Protein AF-A0A4Y2U3D5-F1 (afdb_monomer)

InterPro domains:
  IPR004868 DNA-directed DNA polymerase, family B, mitochondria/virus [PF03175] (324-412)
  IPR012337 Ribonuclease H-like superfamily [SSF53098] (273-411)
  IPR036397 Ribonuclease H superfamily [G3DSA:3.30.420.10] (269-416)

Solvent-accessible surface area (backbone atoms only — not comparable to full-atom values): 24209 Å² total; per-residue (Å²): 134,87,80,81,77,78,76,77,68,83,61,56,65,58,81,52,55,68,58,34,60,82,61,36,44,75,38,31,78,25,38,45,69,55,74,86,56,96,59,35,45,28,47,45,34,26,52,57,53,43,50,32,59,74,72,63,38,61,67,60,47,53,47,46,64,38,82,93,44,64,53,38,58,55,53,22,52,49,51,28,59,74,48,76,42,81,89,38,70,68,57,73,71,52,51,55,40,48,26,64,73,67,66,35,17,47,32,32,30,18,18,88,55,50,62,29,78,73,41,76,49,66,94,49,97,40,79,47,40,36,34,40,47,97,94,38,30,26,24,43,81,29,65,28,40,42,61,34,33,79,33,58,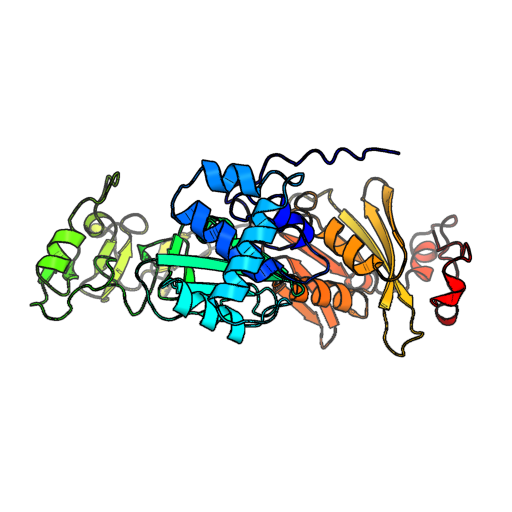40,87,86,76,72,42,74,43,77,47,79,87,76,51,83,48,97,64,34,34,86,72,51,66,40,68,75,60,64,71,86,42,67,68,38,67,40,85,93,23,53,44,72,22,47,7,65,69,43,42,53,57,19,57,39,64,64,86,94,43,93,64,25,59,50,71,45,36,33,30,42,88,87,70,65,48,76,42,43,37,90,74,50,43,82,90,75,65,56,84,78,45,43,68,38,86,87,79,67,46,69,37,44,65,94,78,54,84,75,76,80,74,85,74,72,79,74,76,83,73,80,51,38,34,39,42,54,76,43,49,22,50,83,81,80,49,83,41,42,30,30,32,42,35,32,40,72,86,69,55,74,47,79,31,67,45,80,54,7,53,62,53,47,48,56,60,56,65,32,82,87,42,51,58,24,40,34,37,25,79,48,19,28,81,52,60,45,55,60,56,50,50,54,34,41,65,37,18,31,78,64,50,70,42,68,56,85,96,28,45,48,30,45,31,38,79,86,50,52,28,34,38,40,26,46,39,80,79,46,84,64,59,77,72,51,47,27,70,77,72,72,43,85,89,61,62,69,60,87,75,66,60,89,60,42,32,86,91,43,67,84,55,86,67,81,73,67,106

Secondary structure (DSSP, 8-state):
-------------TT-----HHHHHHH-TTEEPPPP-TT-THHHHHHHHHHHHHTT-HHHHHHHH-TTSTHHHHHHHHHHHHHT--SS---HHHHHHHHHHHT-EEEEEETTTTTEEEEEPPP-SSEEEEEEETTEEEEES-HHHHTT-SEEETTTTEEES-GGG---TTB-TTT--BT--TTSPPEE-TTT--EESSHHHHHHHHS--TT-SS-HHHHEEE-TTT--EEETTTS-GGG--TTEEE-TTT--EEETTT---PPP-PPPPP--S-EEEEEEEEE-TTSS-EEEEEEEEETTS-EEEEESTTHHHHHHHHHTSGGGTT-EEEETTGGGTHHHHHHHHHHHTT---EEEEETTEEEEEE-TTT--EEEEGGGTS-S-GGGHHHHTT-SS--PPP--GGG-SGGGTTS------

Nearest PDB structures (foldseek):
  1skw-assembly1_A  TM=7.450E-01  e=2.654E-03  Escherichia phage T7
  1sl2-assembly1_A  TM=7.469E-01  e=5.019E-03  Escherichia phage T7
  4hec-assembly1_B  TM=7.406E-01  e=1.533E-01  Mycobacterium tuberculosis H37Rv
  4hec-assembly1_A  TM=7.518E-01  e=2.299E-01  Mycobacterium tuberculosis H37Rv
  4hvj-assembly1_A  TM=6.528E-01  e=2.048E-01  Mycobacterium tuberculosis H37Rv

Sequence (420 aa):
MEITTIRQPVGAGRIRKVVNVECDRLNKRSILCIPTDSLGLCCAKAVVFAIAHLDGDRRSINAMKDRRRPALETRARELHKKAGIPLGPCTFAEVARFEKVLDIQIVVISTEERNGVAYRGRDRSRRINLWLHNGHYDVIKSLKGFFASNHYCERCEKPFENLENHRCPMACHICLRVCCSAKGVPKRCFDCDRLCQSLECYAAYKALTGNQELSICNRMYQCRKCCSVIRRRDCPKELHVCGSRKCPSCQKFVVLEEHLCCLPRVSPKKSSSDIIFFDLETGQSSGEHVVNFAVAQYSDGREMVFRGYSACKEFCTWLFSPKHKGHTVIAHNMKGFDGQFIVGWMLEQGTSPSVIPIGSKLMSIRHPSLGITIIDSMSFLQMSLSKLPNCFGLSELKKGYFPHLFNVRENQNYAILLCR

pLDDT: mean 85.1, std 13.68, range [22.06, 98.25]

Radius of gyration: 27.65 Å; Cα contacts (8 Å, |Δi|>4): 701; chains: 1; bounding box: 84×53×71 Å

Mean predicted aligned error: 10.42 Å

Foldseek 3Di:
DDPPPPDQPDADWLQFAQQFCVNCCRRFPQWPDFDDDPQQLQVLLQVVLQVCVQVVVPVLNVQSPPPVHCSSVVSSVVLCVQLVHDGHQDDVVVVQSSCVSVVAWEWEQELLLLRATPDTGDDGPHYWYWYHAPSGIIGRNDPCSNGSEPDADPQVRDGDHDLQPDDDVQADNQLSDGPPPLVADWDQDPQARDIASHPVSVVSQQDDDDPDPGGVSQQWHADPPQRDIDGCVLPNPVRDDPCWDQDPQPRHTGNPVPDPDDRPPDDPDPPDLFEKEKDFAFACPVVDTATAWMWIATSVGDIDIAGGRCRLVVVLSVCPDLVSQQHEYEYACCFPPVVVSNQVNSSSSSFHWDFDHDVSTTQWTAGPTSRYIYGHCCVVVVDDPQCVCVVVVNPPAGWDDDDSNCPHPVNRPDPDCNTD

Structure (mmCIF, N/CA/C/O backbone):
data_AF-A0A4Y2U3D5-F1
#
_entry.id   AF-A0A4Y2U3D5-F1
#
loop_
_atom_site.group_PDB
_atom_site.id
_atom_site.type_symbol
_atom_site.label_atom_id
_atom_site.label_alt_id
_atom_site.label_comp_id
_atom_site.label_asym_id
_atom_site.label_entity_id
_atom_site.label_seq_id
_atom_site.pdbx_PDB_ins_code
_atom_site.Cartn_x
_atom_site.Cartn_y
_atom_site.Cartn_z
_atom_site.occupancy
_atom_site.B_iso_or_equiv
_atom_site.auth_seq_id
_atom_site.auth_comp_id
_atom_site.auth_asym_id
_atom_site.auth_atom_id
_atom_site.pdbx_PDB_model_num
ATOM 1 N N . MET A 1 1 ? 27.744 4.459 24.021 1.00 32.62 1 MET A N 1
ATOM 2 C CA . MET A 1 1 ? 26.344 4.416 23.544 1.00 32.62 1 MET A CA 1
ATOM 3 C C . MET A 1 1 ? 26.198 5.450 22.441 1.00 32.62 1 MET A C 1
ATOM 5 O O . MET A 1 1 ? 26.059 6.628 22.741 1.00 32.62 1 MET A O 1
ATOM 9 N N . GLU A 1 2 ? 26.307 5.039 21.179 1.00 22.06 2 GLU A N 1
ATOM 10 C CA . GLU A 1 2 ? 25.986 5.921 20.053 1.00 22.06 2 GLU A CA 1
ATOM 11 C C . GLU A 1 2 ? 24.466 6.057 19.946 1.00 22.06 2 GLU A C 1
ATOM 13 O O . GLU A 1 2 ? 23.750 5.099 19.665 1.00 22.06 2 GLU A O 1
ATOM 18 N N . ILE A 1 3 ? 23.963 7.260 20.213 1.00 24.75 3 ILE A N 1
ATOM 19 C CA . ILE A 1 3 ? 22.563 7.609 19.983 1.00 24.75 3 ILE A CA 1
ATOM 20 C C . ILE A 1 3 ? 22.433 7.944 18.496 1.00 24.75 3 ILE A C 1
ATOM 22 O O . ILE A 1 3 ? 22.660 9.080 18.074 1.00 24.75 3 ILE A O 1
ATOM 26 N N . THR A 1 4 ? 22.072 6.952 17.680 1.00 23.12 4 THR A N 1
ATOM 27 C CA . THR A 1 4 ? 21.740 7.174 16.268 1.00 23.12 4 THR A CA 1
ATOM 28 C C . THR A 1 4 ? 20.439 7.971 16.188 1.00 23.12 4 THR A C 1
ATOM 30 O O . THR A 1 4 ? 19.331 7.438 16.264 1.00 23.12 4 THR A O 1
ATOM 33 N N . THR A 1 5 ? 20.563 9.290 16.067 1.00 23.50 5 THR A N 1
ATOM 34 C CA . THR A 1 5 ? 19.415 10.182 15.902 1.00 23.50 5 THR A CA 1
ATOM 35 C C . THR A 1 5 ? 18.902 10.050 14.468 1.00 23.50 5 THR A C 1
ATOM 37 O O . THR A 1 5 ? 19.399 10.706 13.553 1.00 23.50 5 THR A O 1
ATOM 40 N N . ILE A 1 6 ? 17.906 9.187 14.254 1.00 27.69 6 ILE A N 1
ATOM 41 C CA . ILE A 1 6 ? 17.201 9.081 12.972 1.00 27.69 6 ILE A CA 1
ATOM 42 C C . ILE A 1 6 ? 16.403 10.374 12.778 1.00 27.69 6 ILE A C 1
ATOM 44 O O . ILE A 1 6 ? 15.315 10.545 13.331 1.00 27.69 6 ILE A O 1
ATOM 48 N N . ARG A 1 7 ? 16.943 11.310 11.990 1.00 27.05 7 ARG A N 1
ATOM 49 C CA . ARG A 1 7 ? 16.168 12.449 11.488 1.00 27.05 7 ARG A CA 1
ATOM 50 C C . ARG A 1 7 ? 15.032 11.891 10.632 1.00 27.05 7 ARG A C 1
ATOM 52 O O . ARG A 1 7 ? 15.283 11.341 9.563 1.00 27.05 7 ARG A O 1
ATOM 59 N N . GLN A 1 8 ? 13.791 12.015 11.105 1.00 31.19 8 GLN A N 1
ATOM 60 C CA . GLN A 1 8 ? 12.613 11.681 10.305 1.00 31.19 8 GLN A CA 1
ATOM 61 C C . GLN A 1 8 ? 12.617 12.565 9.048 1.00 31.19 8 GLN A C 1
ATOM 63 O O . GLN A 1 8 ? 12.568 13.792 9.184 1.00 31.19 8 GLN A O 1
ATOM 68 N N . PRO A 1 9 ? 12.692 11.999 7.830 1.00 36.53 9 PRO A N 1
ATOM 69 C CA . PRO A 1 9 ? 12.539 12.796 6.625 1.00 36.53 9 PRO A CA 1
ATOM 70 C C . PRO A 1 9 ? 11.164 13.471 6.640 1.00 36.53 9 PRO A C 1
ATOM 72 O O . PRO A 1 9 ? 10.175 12.912 7.121 1.00 36.53 9 PRO A O 1
ATOM 75 N N . VAL A 1 10 ? 11.119 14.701 6.127 1.00 41.03 10 VAL A N 1
ATOM 76 C CA . VAL A 1 10 ? 9.914 15.532 6.025 1.00 41.03 10 VAL A CA 1
ATOM 77 C C . VAL A 1 10 ? 8.775 14.685 5.456 1.00 41.03 10 VAL A C 1
ATOM 79 O O . VAL A 1 10 ? 8.854 14.206 4.326 1.00 41.03 10 VAL A O 1
ATOM 82 N N . GLY A 1 11 ? 7.748 14.439 6.280 1.00 38.88 11 GLY A N 1
ATOM 83 C CA . GLY A 1 11 ? 6.735 13.422 6.000 1.00 38.88 11 GLY A CA 1
ATOM 84 C C . GLY A 1 11 ? 6.137 13.571 4.604 1.00 38.88 11 GLY A C 1
ATOM 85 O O . GLY A 1 11 ? 5.510 14.588 4.300 1.00 38.88 11 GLY A O 1
ATOM 86 N N . ALA A 1 12 ? 6.308 12.545 3.772 1.00 46.16 12 ALA A N 1
ATOM 87 C CA . ALA A 1 12 ? 5.704 12.501 2.452 1.00 46.16 12 ALA A CA 1
ATOM 88 C C . ALA A 1 12 ? 4.175 12.546 2.616 1.00 46.16 12 ALA A C 1
ATOM 90 O O . ALA A 1 12 ? 3.583 11.709 3.303 1.00 46.16 12 ALA A O 1
ATOM 91 N N . GLY A 1 13 ? 3.537 13.563 2.028 1.00 49.34 13 GLY A N 1
ATOM 92 C CA . GLY A 1 13 ? 2.079 13.690 1.966 1.00 49.34 13 GLY A CA 1
ATOM 93 C C . GLY A 1 13 ? 1.431 12.568 1.140 1.00 49.34 13 GLY A C 1
ATOM 94 O O . GLY A 1 13 ? 1.973 11.473 1.014 1.00 49.34 13 GLY A O 1
ATOM 95 N N . ARG A 1 14 ? 0.279 12.832 0.505 1.00 54.09 14 ARG A N 1
ATOM 96 C CA . ARG A 1 14 ? -0.451 11.888 -0.384 1.00 54.09 14 ARG A CA 1
ATOM 97 C C . ARG A 1 14 ? 0.334 11.416 -1.633 1.00 54.09 14 ARG A C 1
ATOM 99 O O . ARG A 1 14 ? -0.262 10.928 -2.578 1.00 54.09 14 ARG A O 1
ATOM 106 N N . ILE A 1 15 ? 1.653 11.572 -1.664 1.00 64.75 15 ILE A N 1
ATOM 107 C CA . ILE A 1 15 ? 2.504 11.477 -2.850 1.00 64.75 15 ILE A CA 1
ATOM 108 C C . ILE A 1 15 ? 2.658 10.027 -3.336 1.00 64.75 15 ILE A C 1
ATOM 110 O O . ILE A 1 15 ? 2.812 9.809 -4.535 1.00 64.75 15 ILE A O 1
ATOM 114 N N . ARG A 1 16 ? 2.638 9.028 -2.436 1.00 78.69 16 ARG A N 1
ATOM 115 C CA . ARG A 1 16 ? 2.902 7.625 -2.806 1.00 78.69 16 ARG A CA 1
ATOM 116 C C . ARG A 1 16 ? 2.131 6.592 -1.989 1.00 78.69 16 ARG A C 1
ATOM 118 O O . ARG A 1 16 ? 1.879 6.790 -0.794 1.00 78.69 16 ARG A O 1
ATOM 125 N N . LYS A 1 17 ? 1.794 5.479 -2.649 1.00 85.38 17 LYS A N 1
ATOM 126 C CA . LYS A 1 17 ? 1.242 4.262 -2.035 1.00 85.38 17 LYS A CA 1
ATOM 127 C C . LYS A 1 17 ? 2.246 3.652 -1.053 1.00 85.38 17 LYS A C 1
ATOM 129 O O . LYS A 1 17 ? 3.437 3.954 -1.129 1.00 85.38 17 LYS A O 1
ATOM 134 N N . VAL A 1 18 ? 1.743 2.828 -0.138 1.00 87.38 18 VAL A N 1
ATOM 135 C CA . VAL A 1 18 ? 2.585 1.972 0.707 1.00 87.38 18 VAL A CA 1
ATOM 136 C C . VAL A 1 18 ? 3.232 0.913 -0.173 1.00 87.38 18 VAL A C 1
ATOM 138 O O . VAL A 1 18 ? 2.531 0.258 -0.940 1.00 87.38 18 VAL A O 1
ATOM 141 N N . VAL A 1 19 ? 4.557 0.820 -0.112 1.00 86.88 19 VAL A N 1
ATOM 142 C CA . VAL A 1 19 ? 5.358 -0.070 -0.974 1.00 86.88 19 VAL A CA 1
ATOM 143 C C . VAL A 1 19 ? 6.526 -0.718 -0.239 1.00 86.88 19 VAL A C 1
ATOM 145 O O . VAL A 1 19 ? 7.071 -1.707 -0.707 1.00 86.88 19 VAL A O 1
ATOM 148 N N . ASN A 1 20 ? 6.921 -0.149 0.897 1.00 89.38 20 ASN A N 1
ATOM 149 C CA . ASN A 1 20 ? 8.002 -0.639 1.735 1.00 89.38 20 ASN A CA 1
ATOM 150 C C . ASN A 1 20 ? 7.542 -0.474 3.176 1.00 89.38 20 ASN A C 1
ATOM 152 O O . ASN A 1 20 ? 7.473 0.652 3.671 1.00 89.38 20 ASN A O 1
ATOM 156 N N . VAL A 1 21 ? 7.176 -1.581 3.815 1.00 90.69 21 VAL A N 1
ATOM 157 C CA . VAL A 1 21 ? 6.506 -1.590 5.115 1.00 90.69 21 VAL A CA 1
ATOM 158 C C . VAL A 1 21 ? 7.337 -0.869 6.173 1.00 90.69 21 VAL A C 1
ATOM 160 O O . VAL A 1 21 ? 6.828 0.038 6.835 1.00 90.69 21 VAL A O 1
ATOM 163 N N . GLU A 1 22 ? 8.624 -1.209 6.267 1.00 88.62 22 GLU A N 1
ATOM 164 C CA . GLU A 1 22 ? 9.569 -0.661 7.248 1.00 88.62 22 GLU A CA 1
ATOM 165 C C . GLU A 1 22 ? 9.703 0.861 7.120 1.00 88.62 22 GLU A C 1
ATOM 167 O O . GLU A 1 22 ? 9.649 1.600 8.106 1.00 88.62 22 GLU A O 1
ATOM 172 N N . CYS A 1 23 ? 9.801 1.363 5.887 1.00 86.81 23 CYS A N 1
ATOM 173 C CA . CYS A 1 23 ? 9.893 2.798 5.644 1.00 86.81 23 CYS A CA 1
ATOM 174 C C . CYS A 1 23 ? 8.538 3.504 5.798 1.00 86.81 23 CYS A C 1
ATOM 176 O O . CYS A 1 23 ? 8.457 4.606 6.344 1.00 86.81 23 CYS A O 1
ATOM 178 N N . ASP A 1 24 ? 7.466 2.928 5.259 1.00 89.75 24 ASP A N 1
ATOM 179 C CA . ASP A 1 24 ? 6.168 3.590 5.149 1.00 89.75 24 ASP A CA 1
ATOM 180 C C . ASP A 1 24 ? 5.442 3.687 6.482 1.00 89.75 24 ASP A C 1
ATOM 182 O O . ASP A 1 24 ? 4.831 4.727 6.750 1.00 89.75 24 ASP A O 1
ATOM 186 N N . ARG A 1 25 ? 5.568 2.677 7.350 1.00 91.06 25 ARG A N 1
ATOM 187 C CA . ARG A 1 25 ? 4.965 2.712 8.687 1.00 91.06 25 ARG A CA 1
ATOM 188 C C . ARG A 1 25 ? 5.473 3.874 9.542 1.00 91.06 25 ARG A C 1
ATOM 190 O O . ARG A 1 25 ? 4.727 4.412 10.356 1.00 91.06 25 ARG A O 1
ATOM 197 N N . LEU A 1 26 ? 6.725 4.288 9.330 1.00 88.25 26 LEU A N 1
ATOM 198 C CA . LEU A 1 26 ? 7.368 5.380 10.064 1.00 88.25 26 LEU A CA 1
ATOM 199 C C . LEU A 1 26 ? 7.125 6.749 9.419 1.00 88.25 26 LEU A C 1
ATOM 201 O O . LEU A 1 26 ? 6.954 7.741 10.125 1.00 88.25 26 LEU A O 1
ATOM 205 N N . ASN A 1 27 ? 7.102 6.812 8.085 1.00 86.00 27 ASN A N 1
ATOM 206 C CA . ASN A 1 27 ? 7.146 8.083 7.358 1.00 86.00 27 ASN A CA 1
ATOM 207 C C . ASN A 1 27 ? 5.775 8.578 6.863 1.00 86.00 27 ASN A C 1
ATOM 209 O O . ASN A 1 27 ? 5.597 9.783 6.649 1.00 86.00 27 ASN A O 1
ATOM 213 N N . LYS A 1 28 ? 4.782 7.695 6.663 1.00 88.00 28 LYS A N 1
ATOM 214 C CA . LYS A 1 28 ? 3.453 8.126 6.200 1.00 88.00 28 LYS A CA 1
ATOM 215 C C . LYS A 1 28 ? 2.619 8.673 7.344 1.00 88.00 28 LYS A C 1
ATOM 217 O O . LYS A 1 28 ? 2.174 7.952 8.230 1.00 88.00 28 LYS A O 1
ATOM 222 N N . ARG A 1 29 ? 2.216 9.939 7.206 1.00 88.69 29 ARG A N 1
ATOM 223 C CA . ARG A 1 29 ? 1.294 10.603 8.144 1.00 88.69 29 ARG A CA 1
ATOM 224 C C . ARG A 1 29 ? -0.062 9.913 8.280 1.00 88.69 29 ARG A C 1
ATOM 226 O O . ARG A 1 29 ? -0.731 10.133 9.284 1.00 88.69 29 ARG A O 1
ATOM 233 N N . SER A 1 30 ? -0.493 9.129 7.290 1.00 91.56 30 SER A N 1
ATOM 234 C CA . SER A 1 30 ? -1.754 8.378 7.327 1.00 91.56 30 SER A CA 1
ATOM 235 C C . SER A 1 30 ? -1.704 7.132 8.207 1.00 91.56 30 SER A C 1
ATOM 237 O O . SER A 1 30 ? -2.758 6.554 8.453 1.00 91.56 30 SER A O 1
ATOM 239 N N . ILE A 1 31 ? -0.517 6.724 8.654 1.00 94.00 31 ILE A N 1
ATOM 240 C CA . ILE A 1 31 ? -0.295 5.547 9.490 1.00 94.00 31 ILE A CA 1
ATOM 241 C C . ILE A 1 31 ? 0.072 6.026 10.900 1.00 94.00 31 ILE A C 1
ATOM 243 O O . ILE A 1 31 ? 0.687 7.082 11.077 1.00 94.00 31 ILE A O 1
ATOM 247 N N . LEU A 1 32 ? -0.380 5.305 11.921 1.00 92.75 32 LEU A N 1
ATOM 248 C CA . LEU A 1 32 ? 0.180 5.393 13.266 1.00 92.75 32 LEU A CA 1
ATOM 249 C C . LEU A 1 32 ? 0.905 4.087 13.546 1.00 92.75 32 LEU A C 1
ATOM 251 O O . LEU A 1 32 ? 0.271 3.037 13.616 1.00 92.75 32 LEU A O 1
ATOM 255 N N . CYS A 1 33 ? 2.217 4.205 13.710 1.00 93.44 33 CYS A N 1
ATOM 256 C CA . CYS A 1 33 ? 3.092 3.113 14.093 1.00 93.44 33 CYS A CA 1
ATOM 257 C C . CYS A 1 33 ? 2.838 2.730 15.556 1.00 93.44 33 CYS A C 1
ATOM 259 O O . CYS A 1 33 ? 2.989 3.564 16.459 1.00 93.44 33 CYS A O 1
ATOM 261 N N . ILE A 1 34 ? 2.447 1.481 15.777 1.00 93.81 34 ILE A N 1
ATOM 262 C CA . ILE A 1 34 ? 2.310 0.871 17.089 1.00 93.81 34 ILE A CA 1
ATOM 263 C C . ILE A 1 34 ? 3.667 0.268 17.482 1.00 93.81 34 ILE A C 1
ATOM 265 O O . ILE A 1 34 ? 4.325 -0.401 16.680 1.00 93.81 34 ILE A O 1
ATOM 269 N N . PRO A 1 35 ? 4.155 0.529 18.707 1.00 89.19 35 PRO A N 1
ATOM 270 C CA . PRO A 1 35 ? 5.361 -0.121 19.195 1.00 89.19 35 PRO A CA 1
ATOM 271 C C . PRO A 1 35 ? 5.170 -1.638 19.255 1.00 89.19 35 PRO A C 1
ATOM 273 O O . PRO A 1 35 ? 4.143 -2.121 19.734 1.00 89.19 35 PRO A O 1
ATOM 276 N N . THR A 1 36 ? 6.173 -2.378 18.799 1.00 85.62 36 THR A N 1
ATOM 277 C CA . THR A 1 36 ? 6.253 -3.825 19.000 1.00 85.62 36 THR A CA 1
ATOM 278 C C . THR A 1 36 ? 6.417 -4.138 20.485 1.00 85.62 36 THR A C 1
ATOM 280 O O . THR A 1 36 ? 7.049 -3.379 21.220 1.00 85.62 36 THR A O 1
ATOM 283 N N . ASP A 1 37 ? 5.862 -5.261 20.926 1.00 84.38 37 ASP A N 1
ATOM 284 C CA . ASP A 1 37 ? 6.005 -5.753 22.293 1.00 84.38 37 ASP A CA 1
ATOM 285 C C . ASP A 1 37 ? 6.140 -7.272 22.319 1.00 84.38 37 ASP A C 1
ATOM 287 O O . ASP A 1 37 ? 5.686 -7.957 21.404 1.00 84.38 37 ASP A O 1
ATOM 291 N N . SER A 1 38 ? 6.767 -7.781 23.379 1.00 84.12 38 SER A N 1
ATOM 292 C CA . SER A 1 38 ? 7.037 -9.209 23.567 1.00 84.12 38 SER A CA 1
ATOM 293 C C . SER A 1 38 ? 5.779 -10.049 23.790 1.00 84.12 38 SER A C 1
ATOM 295 O O . SER A 1 38 ? 5.816 -11.255 23.580 1.00 84.12 38 SER A O 1
ATOM 297 N N . LEU A 1 39 ? 4.667 -9.433 24.199 1.00 86.81 39 LEU A N 1
ATOM 298 C CA . LEU A 1 39 ? 3.401 -10.116 24.470 1.00 86.81 39 LEU A CA 1
ATOM 299 C C . LEU A 1 39 ? 2.480 -10.177 23.244 1.00 86.81 39 LEU A C 1
ATOM 301 O O . LEU A 1 39 ? 1.410 -10.773 23.320 1.00 86.81 39 LEU A O 1
ATOM 305 N N . GLY A 1 40 ? 2.859 -9.564 22.120 1.00 90.06 40 GLY A N 1
ATOM 306 C CA . GLY A 1 40 ? 2.059 -9.562 20.896 1.00 90.06 40 GLY A CA 1
ATOM 307 C C . GLY A 1 40 ? 0.783 -8.713 20.963 1.00 90.06 40 GLY A C 1
ATOM 308 O O . GLY A 1 40 ? -0.105 -8.888 20.132 1.00 90.06 40 GLY A O 1
ATOM 309 N N . LEU A 1 41 ? 0.677 -7.752 21.889 1.00 94.62 41 LEU A N 1
ATOM 310 C CA . LEU A 1 41 ? -0.543 -6.958 22.123 1.00 94.62 41 LEU A CA 1
ATOM 311 C C . LEU A 1 41 ? -0.804 -5.862 21.074 1.00 94.62 41 LEU A C 1
ATOM 313 O O . LEU A 1 41 ? -1.683 -5.013 21.257 1.00 94.62 41 LEU A O 1
ATOM 317 N N . CYS A 1 42 ? -0.057 -5.851 19.969 1.00 95.50 42 CYS A N 1
ATOM 318 C CA . CYS A 1 42 ? -0.125 -4.814 18.941 1.00 95.50 42 CYS A CA 1
ATOM 319 C C . CYS A 1 42 ? -1.544 -4.582 18.396 1.00 95.50 42 CYS A C 1
ATOM 321 O O . CYS A 1 42 ? -1.927 -3.430 18.213 1.00 95.50 42 CYS A O 1
ATOM 323 N N . CYS A 1 43 ? -2.362 -5.628 18.229 1.00 96.75 43 CYS A N 1
ATOM 324 C CA . CYS A 1 43 ? -3.748 -5.491 17.774 1.00 96.75 43 CYS A CA 1
ATOM 325 C C . CYS A 1 43 ? -4.599 -4.678 18.757 1.00 96.75 43 CYS A C 1
ATOM 327 O O . CYS A 1 43 ? -5.204 -3.677 18.375 1.00 96.75 43 CYS A O 1
ATOM 329 N N . ALA A 1 44 ? -4.624 -5.063 20.035 1.00 96.75 44 ALA A N 1
ATOM 330 C CA . ALA A 1 44 ? -5.389 -4.344 21.050 1.00 96.75 44 ALA A CA 1
ATOM 331 C C . ALA A 1 44 ? -4.872 -2.909 21.237 1.00 96.75 44 ALA A C 1
ATOM 333 O O . ALA A 1 44 ? -5.669 -1.973 21.324 1.00 96.75 44 ALA A O 1
ATOM 334 N N . LYS A 1 45 ? -3.547 -2.709 21.208 1.00 96.19 45 LYS A N 1
ATOM 335 C CA . LYS A 1 45 ? -2.933 -1.372 21.214 1.00 96.19 45 LYS A CA 1
ATOM 336 C C . LYS A 1 45 ? -3.405 -0.537 20.022 1.00 96.19 45 LYS A C 1
ATOM 338 O O . LYS A 1 45 ? -3.807 0.609 20.211 1.00 96.19 45 LYS A O 1
ATOM 343 N N . ALA A 1 46 ? -3.414 -1.107 18.818 1.00 97.12 46 ALA A N 1
ATOM 344 C CA . ALA A 1 46 ? -3.890 -0.441 17.612 1.00 97.12 46 ALA A CA 1
ATOM 345 C C . ALA A 1 46 ? -5.371 -0.049 17.729 1.00 97.12 46 ALA A C 1
ATOM 347 O O . ALA A 1 46 ? -5.718 1.096 17.445 1.00 97.12 46 ALA A O 1
ATOM 348 N N . VAL A 1 47 ? -6.232 -0.948 18.219 1.00 97.31 47 VAL A N 1
ATOM 349 C CA . VAL A 1 47 ? -7.667 -0.683 18.423 1.00 97.31 47 VAL A CA 1
ATOM 350 C C . VAL A 1 47 ? -7.887 0.474 19.399 1.00 97.31 47 VAL A C 1
ATOM 352 O O . VAL A 1 47 ? -8.562 1.445 19.055 1.00 97.31 47 VAL A O 1
ATOM 355 N N . VAL A 1 48 ? -7.277 0.425 20.588 1.00 96.00 48 VAL A N 1
ATOM 356 C CA . VAL A 1 48 ? -7.404 1.491 21.598 1.00 96.00 48 VAL A CA 1
ATOM 357 C C . VAL A 1 48 ? -6.907 2.828 21.044 1.00 96.00 48 VAL A C 1
ATOM 359 O O . VAL A 1 48 ? -7.547 3.868 21.222 1.00 96.00 48 VAL A O 1
ATOM 362 N N . PHE A 1 49 ? -5.773 2.813 20.343 1.00 93.75 49 PHE A N 1
ATOM 363 C CA . PHE A 1 49 ? -5.182 4.024 19.790 1.00 93.75 49 PHE A CA 1
ATOM 364 C C . PHE A 1 49 ? -6.020 4.603 18.642 1.00 93.75 49 PHE A C 1
ATOM 366 O O . PHE A 1 49 ? -6.161 5.825 18.548 1.00 93.75 49 PHE A O 1
ATOM 373 N N . ALA A 1 50 ? -6.618 3.750 17.806 1.00 96.19 50 ALA A N 1
ATOM 374 C CA . ALA A 1 50 ? -7.529 4.148 16.738 1.00 96.19 50 ALA A CA 1
ATOM 375 C C . ALA A 1 50 ? -8.806 4.793 17.289 1.00 96.19 50 ALA A C 1
ATOM 377 O O . ALA A 1 50 ? -9.214 5.839 16.790 1.00 96.19 50 ALA A O 1
ATOM 378 N N . ILE A 1 51 ? -9.389 4.220 18.346 1.00 95.12 51 ILE A N 1
ATOM 379 C CA . ILE A 1 51 ? -10.583 4.760 19.011 1.00 95.12 51 ILE A CA 1
ATOM 380 C C . ILE A 1 51 ? -10.305 6.145 19.589 1.00 95.12 51 ILE A C 1
ATOM 382 O O . ILE A 1 51 ? -11.053 7.077 19.319 1.00 95.12 51 ILE A O 1
ATOM 386 N N . ALA A 1 52 ? -9.186 6.329 20.294 1.00 93.94 52 ALA A N 1
ATOM 387 C CA . ALA A 1 52 ? -8.845 7.642 20.840 1.00 93.94 52 ALA A CA 1
ATOM 388 C C . ALA A 1 52 ? -8.677 8.716 19.747 1.00 93.94 52 ALA A C 1
ATOM 390 O O . ALA A 1 52 ? -9.033 9.873 19.961 1.00 93.94 52 ALA A O 1
ATOM 391 N N . HIS A 1 53 ? -8.163 8.343 18.567 1.00 92.62 53 HIS A N 1
ATOM 392 C CA . HIS A 1 53 ? -8.096 9.248 17.413 1.00 92.62 53 HIS A CA 1
ATOM 393 C C . HIS A 1 53 ? -9.463 9.502 16.775 1.00 92.62 53 HIS A C 1
ATOM 395 O O . HIS A 1 53 ? -9.703 10.624 16.333 1.00 92.62 53 HIS A O 1
ATOM 401 N N . LEU A 1 54 ? -10.337 8.494 16.732 1.00 92.31 54 LEU A N 1
ATOM 402 C CA . LEU A 1 54 ? -11.711 8.636 16.255 1.00 92.31 54 LEU A CA 1
ATOM 403 C C . LEU A 1 54 ? -12.505 9.609 17.140 1.00 92.31 54 LEU A C 1
ATOM 405 O O . LEU A 1 54 ? -13.234 10.445 16.617 1.00 92.31 54 LEU A O 1
ATOM 409 N N . ASP A 1 55 ? -12.296 9.545 18.456 1.00 91.88 55 ASP A N 1
ATOM 410 C CA . ASP A 1 55 ? -12.985 10.379 19.449 1.00 91.88 55 ASP A CA 1
ATOM 411 C C . ASP A 1 55 ? -12.342 11.766 19.629 1.00 91.88 55 ASP A C 1
ATOM 413 O O . ASP A 1 55 ? -12.875 12.622 20.332 1.00 91.88 55 ASP A O 1
ATOM 417 N N . GLY A 1 56 ? -11.180 12.011 19.015 1.00 91.00 56 GLY A N 1
ATOM 418 C CA . GLY A 1 56 ? -10.448 13.270 19.169 1.00 91.00 56 GLY A CA 1
ATOM 419 C C . GLY A 1 56 ? -9.895 13.506 20.582 1.00 91.00 56 GLY A C 1
ATOM 420 O O . GLY A 1 56 ? -9.550 14.643 20.918 1.00 91.00 56 GLY A O 1
ATOM 421 N N . ASP A 1 57 ? -9.765 12.458 21.404 1.00 92.88 57 ASP A N 1
ATOM 422 C CA . ASP A 1 57 ? -9.296 12.545 22.790 1.00 92.88 57 ASP A CA 1
ATOM 423 C C . ASP A 1 57 ? -7.778 12.778 22.850 1.00 92.88 57 ASP A C 1
ATOM 425 O O . ASP A 1 57 ? -6.955 11.872 23.027 1.00 92.88 57 ASP A O 1
ATOM 429 N N . ARG A 1 58 ? -7.396 14.050 22.716 1.00 91.50 58 ARG A N 1
ATOM 430 C CA . ARG A 1 58 ? -6.002 14.514 22.759 1.00 91.50 58 ARG A CA 1
ATOM 431 C C . ARG A 1 58 ? -5.284 14.110 24.047 1.00 91.50 58 ARG A C 1
ATOM 433 O O . ARG A 1 58 ? -4.087 13.829 23.994 1.00 91.50 58 ARG A O 1
ATOM 440 N N . ARG A 1 59 ? -5.982 14.058 25.188 1.00 90.44 59 ARG A N 1
ATOM 441 C CA . ARG A 1 59 ? -5.382 13.704 26.484 1.00 90.44 59 ARG A CA 1
ATOM 442 C C . ARG A 1 59 ? -4.968 12.235 26.480 1.00 90.44 59 ARG A C 1
ATOM 444 O O . ARG A 1 59 ? -3.810 11.930 26.762 1.00 90.44 59 ARG A O 1
ATOM 451 N N . SER A 1 60 ? -5.875 11.346 26.079 1.00 89.75 60 SER A N 1
ATOM 452 C CA . SER A 1 60 ? -5.586 9.918 25.923 1.00 89.75 60 SER A CA 1
ATOM 453 C C . SER A 1 60 ? -4.517 9.649 24.868 1.00 89.75 60 SER A C 1
ATOM 455 O O . SER A 1 60 ? -3.609 8.854 25.107 1.00 89.75 60 SER A O 1
ATOM 457 N N . ILE A 1 61 ? -4.578 10.329 23.718 1.00 90.62 61 ILE A N 1
ATOM 458 C CA . ILE A 1 61 ? -3.575 10.185 22.656 1.00 90.62 61 ILE A CA 1
ATOM 459 C C . ILE A 1 61 ? -2.181 10.545 23.180 1.00 90.62 61 ILE A C 1
ATOM 461 O O . ILE A 1 61 ? -1.239 9.786 22.967 1.00 90.62 61 ILE A O 1
ATOM 465 N N . ASN A 1 62 ? -2.036 11.679 23.870 1.00 90.31 62 ASN A N 1
ATOM 466 C CA . ASN A 1 62 ? -0.742 12.116 24.394 1.00 90.31 62 ASN A CA 1
ATOM 467 C C . ASN A 1 62 ? -0.219 11.170 25.483 1.00 90.31 62 ASN A C 1
ATOM 469 O O . ASN A 1 62 ? 0.962 10.833 25.469 1.00 90.31 62 ASN A O 1
ATOM 473 N N . ALA A 1 63 ? -1.094 10.678 26.364 1.00 89.25 63 ALA A N 1
ATOM 474 C CA . ALA A 1 63 ? -0.723 9.698 27.382 1.00 89.25 63 ALA A CA 1
ATOM 475 C C . ALA A 1 63 ? -0.221 8.377 26.772 1.00 89.25 63 ALA A C 1
ATOM 477 O O . ALA A 1 63 ? 0.763 7.822 27.246 1.00 89.25 63 ALA A O 1
ATOM 478 N N . MET A 1 64 ? -0.866 7.894 25.706 1.00 89.81 64 MET A N 1
ATOM 479 C CA . MET A 1 64 ? -0.487 6.652 25.019 1.00 89.81 64 MET A CA 1
ATOM 480 C C . MET A 1 64 ? 0.731 6.802 24.094 1.00 89.81 64 MET A C 1
ATOM 482 O O . MET A 1 64 ? 1.351 5.803 23.741 1.00 89.81 64 MET A O 1
ATOM 486 N N . LYS A 1 65 ? 1.081 8.031 23.691 1.00 87.12 65 LYS A N 1
ATOM 487 C CA . LYS A 1 65 ? 2.306 8.318 22.926 1.00 87.12 65 LYS A CA 1
ATOM 488 C C . LYS A 1 65 ? 3.563 8.327 23.791 1.00 87.12 65 LYS A C 1
ATOM 490 O O . LYS A 1 65 ? 4.644 8.068 23.262 1.00 87.12 65 LYS A O 1
ATOM 495 N N . ASP A 1 66 ? 3.446 8.661 25.077 1.00 85.06 66 ASP A N 1
ATOM 496 C CA . ASP A 1 66 ? 4.597 8.696 25.978 1.00 85.06 66 ASP A CA 1
ATOM 497 C C . ASP A 1 66 ? 5.067 7.271 26.286 1.00 85.06 66 ASP A C 1
ATOM 499 O O . ASP A 1 66 ? 4.493 6.572 27.117 1.00 85.06 66 ASP A O 1
ATOM 503 N N . ARG A 1 67 ? 6.146 6.850 25.619 1.00 79.06 67 ARG A N 1
ATOM 504 C CA . ARG A 1 67 ? 6.728 5.507 25.762 1.00 79.06 67 ARG A CA 1
ATOM 505 C C . ARG A 1 67 ? 7.247 5.209 27.168 1.00 79.06 67 ARG A C 1
ATOM 507 O O . ARG A 1 67 ? 7.442 4.045 27.492 1.00 79.06 67 ARG A O 1
ATOM 514 N N . ARG A 1 68 ? 7.470 6.233 27.997 1.00 80.19 68 ARG A N 1
ATOM 515 C CA . ARG A 1 68 ? 7.889 6.059 29.396 1.00 80.19 68 ARG A CA 1
ATOM 516 C C . ARG A 1 68 ? 6.729 5.629 30.291 1.00 80.19 68 ARG A C 1
ATOM 518 O O . ARG A 1 68 ? 6.955 5.239 31.430 1.00 80.19 68 ARG A O 1
ATOM 525 N N . ARG A 1 69 ? 5.487 5.735 29.805 1.00 80.62 69 ARG A N 1
ATOM 526 C CA . ARG A 1 69 ? 4.279 5.398 30.557 1.00 80.62 69 ARG A CA 1
ATOM 527 C C . ARG A 1 69 ? 3.627 4.147 29.966 1.00 80.62 69 ARG A C 1
ATOM 529 O O . ARG A 1 69 ? 3.402 4.094 28.758 1.00 80.62 69 ARG A O 1
ATOM 536 N N . PRO A 1 70 ? 3.198 3.181 30.793 1.00 87.56 70 PRO A N 1
ATOM 537 C CA . PRO A 1 70 ? 2.565 1.955 30.310 1.00 87.56 70 PRO A CA 1
ATOM 538 C C . PRO A 1 70 ? 1.110 2.158 29.848 1.00 87.56 70 PRO A C 1
ATOM 540 O O . PRO A 1 70 ? 0.414 1.184 29.597 1.00 87.56 70 PRO A O 1
ATOM 543 N N . ALA A 1 71 ? 0.624 3.398 29.701 1.00 91.06 71 ALA A N 1
ATOM 544 C CA . ALA A 1 71 ? -0.794 3.707 29.493 1.00 91.06 71 ALA A CA 1
ATOM 545 C C . ALA A 1 71 ? -1.425 2.979 28.292 1.00 91.06 71 ALA A C 1
ATOM 547 O O . ALA A 1 71 ? -2.556 2.504 28.383 1.00 91.06 71 ALA A O 1
ATOM 548 N N . LEU A 1 72 ? -0.701 2.875 27.171 1.00 92.00 72 LEU A N 1
ATOM 549 C CA . LEU A 1 72 ? -1.169 2.143 25.991 1.00 92.00 72 LEU A CA 1
ATOM 550 C C . LEU A 1 72 ? -1.274 0.635 26.263 1.00 92.00 72 LEU A C 1
ATOM 552 O O . LEU A 1 72 ? -2.231 -0.007 25.839 1.00 92.00 72 LEU A O 1
ATOM 556 N N . GLU A 1 73 ? -0.304 0.073 26.983 1.00 92.38 73 GLU A N 1
ATOM 557 C CA . GLU A 1 73 ? -0.299 -1.344 27.335 1.00 92.38 73 GLU A CA 1
ATOM 558 C C . GLU A 1 73 ? -1.376 -1.681 28.369 1.00 92.38 73 GLU A C 1
ATOM 560 O O . GLU A 1 73 ? -2.106 -2.652 28.185 1.00 92.38 73 GLU A O 1
ATOM 565 N N . THR A 1 74 ? -1.539 -0.856 29.406 1.00 93.56 74 THR A N 1
ATOM 566 C CA . THR A 1 74 ? -2.592 -1.009 30.417 1.00 93.56 74 THR A CA 1
ATOM 567 C C . THR A 1 74 ? -3.970 -1.056 29.761 1.00 93.56 74 THR A C 1
ATOM 569 O O . THR A 1 74 ? -4.715 -2.011 29.967 1.00 93.56 74 THR A O 1
ATOM 572 N N . ARG A 1 75 ? -4.274 -0.099 28.875 1.00 94.75 75 ARG A N 1
ATOM 573 C CA . ARG A 1 75 ? -5.560 -0.062 28.161 1.00 94.75 75 ARG A CA 1
ATOM 574 C C . ARG A 1 75 ? -5.746 -1.232 27.195 1.00 94.75 75 ARG A C 1
ATOM 576 O O . ARG A 1 75 ? -6.860 -1.721 27.032 1.00 94.75 75 ARG A O 1
ATOM 583 N N . ALA A 1 76 ? -4.674 -1.705 26.556 1.00 95.25 76 ALA A N 1
ATOM 584 C CA . ALA A 1 76 ? -4.738 -2.899 25.715 1.00 95.25 76 ALA A CA 1
ATOM 585 C C . ALA A 1 76 ? -5.087 -4.149 26.543 1.00 95.25 76 ALA A C 1
ATOM 587 O O . ALA A 1 76 ? -5.963 -4.920 26.153 1.00 95.25 76 ALA A O 1
ATOM 588 N N . ARG A 1 77 ? -4.474 -4.321 27.721 1.00 95.88 77 ARG A N 1
ATOM 589 C CA . ARG A 1 77 ? -4.792 -5.422 28.650 1.00 95.88 77 ARG A CA 1
ATOM 590 C C . ARG A 1 77 ? -6.226 -5.336 29.174 1.00 95.88 77 ARG A C 1
ATOM 592 O O . ARG A 1 77 ? -6.912 -6.353 29.242 1.00 95.88 77 ARG A O 1
ATOM 599 N N . GLU A 1 78 ? -6.700 -4.135 29.498 1.00 96.44 78 GLU A N 1
ATOM 600 C CA . GLU A 1 78 ? -8.097 -3.895 29.883 1.00 96.44 78 GLU A CA 1
ATOM 601 C C . GLU A 1 78 ? -9.071 -4.284 28.768 1.00 96.44 78 GLU A C 1
ATOM 603 O O . GLU A 1 78 ? -10.098 -4.902 29.047 1.00 96.44 78 GLU A O 1
ATOM 608 N N . LEU A 1 79 ? -8.741 -3.988 27.506 1.00 96.94 79 LEU A N 1
ATOM 609 C CA . LEU A 1 79 ? -9.558 -4.385 26.360 1.00 96.94 79 LEU A CA 1
ATOM 610 C C . LEU A 1 79 ? -9.630 -5.915 26.211 1.00 96.94 79 LEU A C 1
ATOM 612 O O . LEU A 1 79 ? -10.725 -6.449 26.039 1.00 96.94 79 LEU A O 1
ATOM 616 N N . HIS A 1 80 ? -8.503 -6.624 26.339 1.00 97.12 80 HIS A N 1
ATOM 617 C CA . HIS A 1 80 ? -8.483 -8.094 26.369 1.00 97.12 80 HIS A CA 1
ATOM 618 C C . HIS A 1 80 ? -9.354 -8.652 27.499 1.00 97.12 80 HIS A C 1
ATOM 620 O O . HIS A 1 80 ? -10.200 -9.513 27.258 1.00 97.12 80 HIS A O 1
ATOM 626 N N . LYS A 1 81 ? -9.214 -8.105 28.715 1.00 96.94 81 LYS A N 1
ATOM 627 C CA . LYS A 1 81 ? -10.022 -8.498 29.877 1.00 96.94 81 LYS A CA 1
ATOM 628 C C . LYS A 1 81 ? -11.513 -8.266 29.629 1.00 96.94 81 LYS A C 1
ATOM 630 O O . LYS A 1 81 ? -12.313 -9.167 29.858 1.00 96.94 81 LYS A O 1
ATOM 635 N N . LYS A 1 82 ? -11.889 -7.088 29.120 1.00 96.50 82 LYS A N 1
ATOM 636 C CA . LYS A 1 82 ? -13.284 -6.732 28.810 1.00 96.50 82 LYS A CA 1
ATOM 637 C C . LYS A 1 82 ? -13.885 -7.642 27.736 1.00 96.50 82 LYS A C 1
ATOM 639 O O . LYS A 1 82 ? -15.078 -7.922 27.773 1.00 96.50 82 LYS A O 1
ATOM 644 N N . ALA A 1 83 ? -13.068 -8.099 26.789 1.00 95.81 83 ALA A N 1
ATOM 645 C CA . ALA A 1 83 ? -13.494 -8.994 25.722 1.00 95.81 83 ALA A CA 1
ATOM 646 C C . ALA A 1 83 ? -13.410 -10.490 26.071 1.00 95.81 83 ALA A C 1
ATOM 648 O O . ALA A 1 83 ? -13.811 -11.315 25.249 1.00 95.81 83 ALA A O 1
ATOM 649 N N . GLY A 1 84 ? -12.901 -10.849 27.256 1.00 95.44 84 GLY A N 1
ATOM 650 C CA . GLY A 1 84 ? -12.700 -12.244 27.654 1.00 95.44 84 GLY A CA 1
ATOM 651 C C . GLY A 1 84 ? -11.693 -12.979 26.762 1.00 95.44 84 GLY A C 1
ATOM 652 O O . GLY A 1 84 ? -11.892 -14.149 26.440 1.00 95.44 84 GLY A O 1
ATOM 653 N N . ILE A 1 85 ? -10.651 -12.284 26.297 1.00 94.56 85 ILE A N 1
ATOM 654 C CA . ILE A 1 85 ? -9.626 -12.828 25.396 1.00 94.56 85 ILE A CA 1
ATOM 655 C C . ILE A 1 85 ? -8.306 -12.962 26.163 1.00 94.56 85 ILE A C 1
ATOM 657 O O . ILE A 1 85 ? -7.894 -11.989 26.803 1.00 94.56 85 ILE A O 1
ATOM 661 N N . PRO A 1 86 ? -7.607 -14.111 26.082 1.00 94.44 86 PRO A N 1
ATOM 662 C CA . PRO A 1 86 ? -6.255 -14.247 26.615 1.00 94.44 86 PRO A CA 1
ATOM 663 C C . PRO A 1 86 ? -5.313 -13.169 26.071 1.00 94.44 86 PRO A C 1
ATOM 665 O O . PRO A 1 86 ? -5.474 -12.690 24.949 1.00 94.44 86 PRO A O 1
ATOM 668 N N . LEU A 1 87 ? -4.329 -12.764 26.868 1.00 94.81 87 LEU A N 1
ATOM 669 C CA . LEU A 1 87 ? -3.304 -11.832 26.405 1.00 94.81 87 LEU A CA 1
ATOM 670 C C . LEU A 1 87 ? -2.412 -12.532 25.380 1.00 94.81 87 LEU A C 1
ATOM 672 O O . LEU A 1 87 ? -1.905 -13.617 25.654 1.00 94.81 87 LEU A O 1
ATOM 676 N N . GLY A 1 88 ? -2.217 -11.909 24.223 1.00 93.75 88 GLY A N 1
ATOM 677 C CA . GLY A 1 88 ? -1.407 -12.488 23.163 1.00 93.75 88 GLY A CA 1
ATOM 678 C C . GLY A 1 88 ? -1.648 -11.854 21.793 1.00 93.75 88 GLY A C 1
ATOM 679 O O . GLY A 1 88 ? -2.435 -10.904 21.673 1.00 93.75 88 GLY A O 1
ATOM 680 N N . PRO A 1 89 ? -0.998 -12.407 20.753 1.00 93.62 89 PRO A N 1
ATOM 681 C CA . PRO A 1 89 ? -1.296 -12.103 19.360 1.00 93.62 89 PRO A CA 1
ATOM 682 C C . PRO A 1 89 ? -2.779 -12.309 19.039 1.00 93.62 89 PRO A C 1
ATOM 684 O O . PRO A 1 89 ? -3.428 -13.201 19.579 1.00 93.62 89 PRO A O 1
ATOM 687 N N . CYS A 1 90 ? -3.313 -11.482 18.143 1.00 94.19 90 CYS A N 1
ATOM 688 C CA . CYS A 1 90 ? -4.719 -11.522 17.752 1.00 94.19 90 CYS A CA 1
ATOM 689 C C . CYS A 1 90 ? -4.868 -11.903 16.278 1.00 94.19 90 CYS A C 1
ATOM 691 O O . CYS A 1 90 ? -4.236 -11.313 15.397 1.00 94.19 90 CYS A O 1
ATOM 693 N N . THR A 1 91 ? -5.775 -12.834 16.019 1.00 95.00 91 THR A N 1
ATOM 694 C CA . THR A 1 91 ? -6.309 -13.158 14.697 1.00 95.00 91 THR A CA 1
ATOM 695 C C . THR A 1 91 ? -7.607 -12.382 14.451 1.00 95.00 91 THR A C 1
ATOM 697 O O . THR A 1 91 ? -8.060 -11.582 15.278 1.00 95.00 91 THR A O 1
ATOM 700 N N . PHE A 1 92 ? -8.266 -12.640 13.320 1.00 96.38 92 PHE A N 1
ATOM 701 C CA . PHE A 1 92 ? -9.574 -12.054 13.032 1.00 96.38 92 PHE A CA 1
ATOM 702 C C . PHE A 1 92 ? -10.672 -12.495 14.016 1.00 96.38 92 PHE A C 1
ATOM 704 O O . PHE A 1 92 ? -11.645 -11.764 14.198 1.00 96.38 92 PHE A O 1
ATOM 711 N N . ALA A 1 93 ? -10.508 -13.633 14.704 1.00 96.31 93 ALA A N 1
ATOM 712 C CA . ALA A 1 93 ? -11.448 -14.075 15.734 1.00 96.31 93 ALA A CA 1
ATOM 713 C C . ALA A 1 93 ? -11.454 -13.125 16.944 1.00 96.31 93 ALA A C 1
ATOM 715 O O . ALA A 1 93 ? -12.518 -12.724 17.423 1.00 96.31 93 ALA A O 1
ATOM 716 N N . GLU A 1 94 ? -10.275 -12.712 17.412 1.00 96.75 94 GLU A N 1
ATOM 717 C CA . GLU A 1 94 ? -10.141 -11.740 18.496 1.00 96.75 94 GLU A CA 1
ATOM 718 C C . GLU A 1 94 ? -10.605 -10.347 18.060 1.00 96.75 94 GLU A C 1
ATOM 720 O O . GLU A 1 94 ? -11.321 -9.673 18.805 1.00 96.75 94 GLU A O 1
ATOM 725 N N . VAL A 1 95 ? -10.282 -9.942 16.824 1.00 97.31 95 VAL A N 1
ATOM 726 C CA . VAL A 1 95 ? -10.764 -8.679 16.237 1.00 97.31 95 VAL A CA 1
ATOM 727 C C . VAL A 1 95 ? -12.295 -8.615 16.254 1.00 97.31 95 VAL A C 1
ATOM 729 O O . VAL A 1 95 ? -12.855 -7.611 16.697 1.00 97.31 95 VAL A O 1
ATOM 732 N N . ALA A 1 96 ? -12.985 -9.691 15.865 1.00 96.88 96 ALA A N 1
ATOM 733 C CA . ALA A 1 96 ? -14.448 -9.760 15.888 1.00 96.88 96 ALA A CA 1
ATOM 734 C C . ALA A 1 96 ? -15.040 -9.658 17.309 1.00 96.88 96 ALA A C 1
ATOM 736 O O . ALA A 1 96 ? -16.127 -9.107 17.509 1.00 96.88 96 ALA A O 1
ATOM 737 N N . ARG A 1 97 ? -14.330 -10.151 18.331 1.00 96.94 97 ARG A N 1
ATOM 738 C CA . ARG A 1 97 ? -14.743 -9.985 19.735 1.00 96.94 97 ARG A CA 1
ATOM 739 C C . ARG A 1 97 ? -14.565 -8.543 20.206 1.00 96.94 97 ARG A C 1
ATOM 741 O O . ARG A 1 97 ? -15.479 -8.004 20.831 1.00 96.94 97 ARG A O 1
ATOM 748 N N . PHE A 1 98 ? -13.445 -7.898 19.870 1.00 96.75 98 PHE A N 1
ATOM 749 C CA . PHE A 1 98 ? -13.245 -6.471 20.151 1.00 96.75 98 PHE A CA 1
ATOM 750 C C . PHE A 1 98 ? -14.321 -5.610 19.489 1.00 96.75 98 PHE A C 1
ATOM 752 O O . PHE A 1 98 ? -14.881 -4.729 20.139 1.00 96.75 98 PHE A O 1
ATOM 759 N N . GLU A 1 99 ? -14.664 -5.916 18.238 1.00 95.62 99 GLU A N 1
ATOM 760 C CA . GLU A 1 99 ? -15.748 -5.276 17.490 1.00 95.62 99 GLU A CA 1
ATOM 761 C C . GLU A 1 99 ? -17.075 -5.303 18.266 1.00 95.62 99 GLU A C 1
ATOM 763 O O . GLU A 1 99 ? -17.716 -4.267 18.453 1.00 95.62 99 GLU A O 1
ATOM 768 N N . LYS A 1 100 ? -17.457 -6.477 18.787 1.00 95.00 100 LYS A N 1
ATOM 769 C CA . LYS A 1 100 ? -18.695 -6.667 19.555 1.00 95.00 100 LYS A CA 1
ATOM 770 C C . LYS A 1 100 ? -18.696 -5.894 20.875 1.00 95.00 100 LYS A C 1
ATOM 772 O O . LYS A 1 100 ? -19.711 -5.310 21.235 1.00 95.00 100 LYS A O 1
ATOM 777 N N . VAL A 1 101 ? -17.578 -5.902 21.598 1.00 96.31 101 VAL A N 1
ATOM 778 C CA . VAL A 1 101 ? -17.448 -5.288 22.935 1.00 96.31 101 VAL A CA 1
ATOM 779 C C . VAL A 1 101 ? -17.417 -3.761 22.874 1.00 96.31 101 VAL A C 1
ATOM 781 O O . VAL A 1 101 ? -17.807 -3.088 23.831 1.00 96.31 101 VAL A O 1
ATOM 784 N N . LEU A 1 102 ? -16.910 -3.214 21.772 1.00 95.12 102 LEU A N 1
ATOM 785 C CA . LEU A 1 102 ? -16.741 -1.777 21.569 1.00 95.12 102 LEU A CA 1
ATOM 786 C C . LEU A 1 102 ? -17.857 -1.150 20.726 1.00 95.12 102 LEU A C 1
ATOM 788 O O . LEU A 1 102 ? -17.924 0.075 20.655 1.00 95.12 102 LEU A O 1
ATOM 792 N N . ASP A 1 103 ? -18.709 -1.972 20.108 1.00 95.62 103 ASP A N 1
ATOM 793 C CA . ASP A 1 103 ? -19.780 -1.561 19.194 1.00 95.62 103 ASP A CA 1
ATOM 794 C C . ASP A 1 103 ? -19.288 -0.645 18.055 1.00 95.62 103 ASP A C 1
ATOM 796 O O . ASP A 1 103 ? -19.868 0.389 17.726 1.00 95.62 103 ASP A O 1
ATOM 800 N N . ILE A 1 104 ? -18.166 -1.027 17.447 1.00 96.12 104 ILE A N 1
ATOM 801 C CA . ILE A 1 104 ? -17.551 -0.339 16.301 1.00 96.12 104 ILE A CA 1
ATOM 802 C C . ILE A 1 104 ? -17.420 -1.311 15.131 1.00 96.12 104 ILE A C 1
ATOM 804 O O . ILE A 1 104 ? -17.530 -2.506 15.331 1.00 96.12 104 ILE A O 1
ATOM 808 N N . GLN A 1 105 ? -17.163 -0.828 13.921 1.00 97.12 105 GLN A N 1
ATOM 809 C CA . GLN A 1 105 ? -16.745 -1.635 12.777 1.00 97.12 105 GLN A CA 1
ATOM 810 C C . GLN A 1 105 ? -15.219 -1.598 12.684 1.00 97.12 105 GLN A C 1
ATOM 812 O O . GLN A 1 105 ? -14.623 -0.517 12.630 1.00 97.12 105 GLN A O 1
ATOM 817 N N . ILE A 1 106 ? -14.580 -2.766 12.626 1.00 98.00 106 ILE A N 1
ATOM 818 C CA . ILE A 1 106 ? -13.139 -2.874 12.385 1.00 98.00 106 ILE A CA 1
ATOM 819 C C . ILE A 1 106 ? -12.920 -3.378 10.960 1.00 98.00 106 ILE A C 1
ATOM 821 O O . ILE A 1 106 ? -13.520 -4.365 10.538 1.00 98.00 106 ILE A O 1
ATOM 825 N N . VAL A 1 107 ? -12.059 -2.696 10.206 1.00 98.12 107 VAL A N 1
ATOM 826 C CA . VAL A 1 107 ? -11.601 -3.151 8.887 1.00 98.12 107 VAL A CA 1
ATOM 827 C C . VAL A 1 107 ? -10.093 -3.343 8.932 1.00 98.12 107 VAL A C 1
ATOM 829 O O . VAL A 1 107 ? -9.371 -2.433 9.340 1.00 98.12 107 VAL A O 1
ATOM 832 N N . VAL A 1 108 ? -9.615 -4.517 8.524 1.00 98.25 108 VAL A N 1
ATOM 833 C CA . VAL A 1 108 ? -8.185 -4.844 8.477 1.00 98.25 108 VAL A CA 1
ATOM 834 C C . VAL A 1 108 ? -7.743 -4.925 7.024 1.00 98.25 108 VAL A C 1
ATOM 836 O O . VAL A 1 108 ? -8.288 -5.700 6.238 1.00 98.25 108 VAL A O 1
ATOM 839 N N . ILE A 1 109 ? -6.744 -4.119 6.678 1.00 97.56 109 ILE A N 1
ATOM 840 C CA . ILE A 1 109 ? -6.033 -4.169 5.402 1.00 97.56 109 ILE A CA 1
ATOM 841 C C . ILE A 1 109 ? -4.735 -4.949 5.613 1.00 97.56 109 ILE A C 1
ATOM 843 O O . ILE A 1 109 ? -4.019 -4.637 6.559 1.00 97.56 109 ILE A O 1
ATOM 847 N N . SER A 1 110 ? -4.421 -5.931 4.764 1.00 95.75 110 SER A N 1
ATOM 848 C CA . SER A 1 110 ? -3.249 -6.809 4.941 1.00 95.75 110 SER A CA 1
ATOM 849 C C . SER A 1 110 ? -2.263 -6.713 3.781 1.00 95.75 110 SER A C 1
ATOM 851 O O . SER A 1 110 ? -2.683 -6.632 2.626 1.00 95.75 110 SER A O 1
ATOM 853 N N . THR A 1 111 ? -0.958 -6.763 4.062 1.00 94.44 111 THR A N 1
ATOM 854 C CA . THR A 1 111 ? 0.071 -6.893 3.015 1.00 94.44 111 THR A CA 1
ATOM 855 C C . THR A 1 111 ? -0.041 -8.212 2.254 1.00 94.44 111 THR A C 1
ATOM 857 O O . THR A 1 111 ? 0.169 -8.210 1.044 1.00 94.44 111 THR A O 1
ATOM 860 N N . GLU A 1 112 ? -0.473 -9.292 2.913 1.00 91.56 112 GLU A N 1
ATOM 861 C CA . GLU A 1 112 ? -0.706 -10.607 2.290 1.00 91.56 112 GLU A CA 1
ATOM 862 C C . GLU A 1 112 ? -1.793 -10.536 1.205 1.00 91.56 112 GLU A C 1
ATOM 864 O O . GLU A 1 112 ? -1.645 -11.087 0.118 1.00 91.56 112 GLU A O 1
ATOM 869 N N . GLU A 1 113 ? -2.824 -9.719 1.436 1.00 91.81 113 GLU A N 1
ATOM 870 C CA . GLU A 1 113 ? -3.890 -9.427 0.468 1.00 91.81 113 GLU A CA 1
ATOM 871 C C . GLU A 1 113 ? -3.519 -8.286 -0.495 1.00 91.81 113 GLU A C 1
ATOM 873 O O . GLU A 1 113 ? -4.384 -7.582 -1.020 1.00 91.81 113 GLU A O 1
ATOM 878 N N . ARG A 1 114 ? -2.219 -8.037 -0.711 1.00 90.50 114 ARG A N 1
ATOM 879 C CA . ARG A 1 114 ? -1.693 -6.950 -1.563 1.00 90.50 114 ARG A CA 1
ATOM 880 C C . ARG A 1 114 ? -2.195 -5.567 -1.138 1.00 90.50 114 ARG A C 1
ATOM 882 O O . ARG A 1 114 ? -2.590 -4.740 -1.964 1.00 90.50 114 ARG A O 1
ATOM 889 N N . ASN A 1 115 ? -2.203 -5.325 0.173 1.00 92.75 115 ASN A N 1
ATOM 890 C CA . ASN A 1 115 ? -2.823 -4.161 0.811 1.00 92.75 115 ASN A CA 1
ATOM 891 C C . ASN A 1 115 ? -4.332 -4.030 0.506 1.00 92.75 115 ASN A C 1
ATOM 893 O O . ASN A 1 115 ? -4.882 -2.925 0.501 1.00 92.75 115 ASN A O 1
ATOM 897 N N . GLY A 1 116 ? -5.004 -5.154 0.251 1.00 93.38 116 GLY A N 1
ATOM 898 C CA . GLY A 1 116 ? -6.454 -5.298 0.173 1.00 93.38 116 GLY A CA 1
ATOM 899 C C . GLY A 1 116 ? -7.097 -5.525 1.542 1.00 93.38 116 GLY A C 1
ATOM 900 O O . GLY A 1 116 ? -6.414 -5.675 2.556 1.00 93.38 116 GLY A O 1
ATOM 901 N N . VAL A 1 117 ? -8.432 -5.518 1.582 1.00 96.31 117 VAL A N 1
ATOM 902 C CA . VAL A 1 117 ? -9.196 -5.778 2.811 1.00 96.31 117 VAL A CA 1
ATOM 903 C C . VAL A 1 117 ? -9.219 -7.275 3.095 1.00 96.31 117 VAL A C 1
ATOM 905 O O . VAL A 1 117 ? -9.828 -8.027 2.343 1.00 96.31 117 VAL A O 1
ATOM 908 N N . ALA A 1 118 ? -8.589 -7.672 4.199 1.00 96.88 118 ALA A N 1
ATOM 909 C CA . ALA A 1 118 ? -8.529 -9.054 4.674 1.00 96.88 118 ALA A CA 1
ATOM 910 C C . ALA A 1 118 ? -9.664 -9.385 5.655 1.00 96.88 118 ALA A C 1
ATOM 912 O O . ALA A 1 118 ? -10.159 -10.506 5.695 1.00 96.88 118 ALA A O 1
ATOM 913 N N . TYR A 1 119 ? -10.115 -8.395 6.430 1.00 97.31 119 TYR A N 1
ATOM 914 C CA . TYR A 1 119 ? -11.250 -8.532 7.341 1.00 97.31 119 TYR A CA 1
ATOM 915 C C . TYR A 1 119 ? -12.132 -7.290 7.280 1.00 97.31 119 TYR A C 1
ATOM 917 O O . TYR A 1 119 ? -11.636 -6.160 7.328 1.00 97.31 119 TYR A O 1
ATOM 925 N N . ARG A 1 120 ? -13.449 -7.499 7.228 1.00 96.00 120 ARG A N 1
ATOM 926 C CA . ARG A 1 120 ? -14.449 -6.437 7.332 1.00 96.00 120 ARG A CA 1
ATOM 927 C C . ARG A 1 120 ? -15.526 -6.831 8.333 1.00 96.00 120 ARG A C 1
ATOM 929 O O . ARG A 1 120 ? -16.306 -7.747 8.087 1.00 96.00 120 ARG A O 1
ATOM 936 N N . GLY A 1 121 ? -15.578 -6.075 9.420 1.00 93.88 121 GLY A N 1
ATOM 937 C CA . GLY A 1 121 ? -16.626 -6.149 10.423 1.00 93.88 121 GLY A CA 1
ATOM 938 C C . GLY A 1 121 ? -18.014 -5.794 9.913 1.00 93.88 121 GLY A C 1
ATOM 939 O O . GLY A 1 121 ? -18.174 -5.218 8.829 1.00 93.88 121 GLY A O 1
ATOM 940 N N . ARG A 1 122 ? -19.031 -6.065 10.735 1.00 91.56 122 ARG A N 1
ATOM 941 C CA . ARG A 1 122 ? -20.412 -5.656 10.439 1.00 91.56 122 ARG A CA 1
ATOM 942 C C . ARG A 1 122 ? -20.501 -4.134 10.349 1.00 91.56 122 ARG A C 1
ATOM 944 O O . ARG A 1 122 ? -19.761 -3.419 11.019 1.00 91.56 122 ARG A O 1
ATOM 951 N N . ASP A 1 123 ? -21.421 -3.633 9.529 1.00 90.12 123 ASP A N 1
ATOM 952 C CA . ASP A 1 123 ? -21.640 -2.191 9.419 1.00 90.12 123 ASP A CA 1
ATOM 953 C C . ASP A 1 123 ? -22.129 -1.630 10.765 1.00 90.12 123 ASP A C 1
ATOM 955 O O . ASP A 1 123 ? -23.134 -2.077 11.321 1.00 90.12 123 ASP A O 1
ATOM 959 N N . ARG A 1 124 ? -21.392 -0.646 11.289 1.00 91.69 124 ARG A N 1
ATOM 960 C CA . ARG A 1 124 ? -21.683 0.092 12.528 1.00 91.69 124 ARG A CA 1
ATOM 961 C C . ARG A 1 124 ? -21.525 1.590 12.273 1.00 91.69 124 ARG A C 1
ATOM 963 O O . ARG A 1 124 ? -20.968 1.999 11.258 1.00 91.69 124 ARG A O 1
ATOM 970 N N . SER A 1 125 ? -22.005 2.416 13.200 1.00 89.69 125 SER A N 1
ATOM 971 C CA . SER A 1 125 ? -21.920 3.882 13.100 1.00 89.69 125 SER A CA 1
ATOM 972 C C . SER A 1 125 ? -20.483 4.410 13.176 1.00 89.69 125 SER A C 1
ATOM 974 O O . SER A 1 125 ? -20.161 5.438 12.583 1.00 89.69 125 SER A O 1
ATOM 976 N N . ARG A 1 126 ? -19.615 3.702 13.901 1.00 94.12 126 ARG A N 1
ATOM 977 C CA . ARG A 1 126 ? -18.206 4.041 14.114 1.00 94.12 126 ARG A CA 1
ATOM 978 C C . ARG A 1 126 ? -17.331 3.038 13.377 1.00 94.12 126 ARG A C 1
ATOM 980 O O . ARG A 1 126 ? -17.574 1.843 13.491 1.00 94.12 126 ARG A O 1
ATOM 987 N N . ARG A 1 127 ? -16.298 3.502 12.669 1.00 94.94 127 ARG A N 1
ATOM 988 C CA . ARG A 1 127 ? -15.365 2.652 11.912 1.00 94.94 127 ARG A CA 1
ATOM 989 C C . ARG A 1 127 ? -13.917 2.989 12.248 1.00 94.94 127 ARG A C 1
ATOM 991 O O . ARG A 1 127 ? -13.536 4.158 12.243 1.00 94.94 127 ARG A O 1
ATOM 998 N N . ILE A 1 128 ? -13.100 1.961 12.458 1.00 97.50 128 ILE A N 1
ATOM 999 C CA . ILE A 1 128 ? -11.638 2.069 12.512 1.00 97.50 128 ILE A CA 1
ATOM 1000 C C . ILE A 1 128 ? -10.999 1.189 11.437 1.00 97.50 128 ILE A C 1
ATOM 1002 O O . ILE A 1 128 ? -11.575 0.190 11.008 1.00 97.50 128 ILE A O 1
ATOM 1006 N N . ASN A 1 129 ? -9.799 1.565 10.997 1.00 98.12 129 ASN A N 1
ATOM 1007 C CA . ASN A 1 129 ? -9.059 0.840 9.970 1.00 98.12 129 ASN A CA 1
ATOM 1008 C C . ASN A 1 129 ? -7.674 0.474 10.507 1.00 98.12 129 ASN A C 1
ATOM 1010 O O . ASN A 1 129 ? -6.935 1.349 10.967 1.00 98.12 129 ASN A O 1
ATOM 1014 N N . LEU A 1 130 ? -7.330 -0.806 10.442 1.00 98.06 130 LEU A N 1
ATOM 1015 C CA . LEU A 1 130 ? -6.049 -1.351 10.872 1.00 98.06 130 LEU A CA 1
ATOM 1016 C C . LEU A 1 130 ? -5.257 -1.836 9.658 1.00 98.06 130 LEU A C 1
ATOM 1018 O O . LEU A 1 130 ? -5.834 -2.203 8.634 1.00 98.06 130 LEU A O 1
ATOM 1022 N N . TRP A 1 131 ? -3.938 -1.838 9.786 1.00 97.75 131 TRP A N 1
ATOM 1023 C CA . TRP A 1 131 ? -3.016 -2.364 8.794 1.00 97.75 131 TRP A CA 1
ATOM 1024 C C . TRP A 1 131 ? -2.223 -3.520 9.391 1.00 97.75 131 TRP A C 1
ATOM 1026 O O . TRP A 1 131 ? -1.469 -3.310 10.337 1.00 97.75 131 TRP A O 1
ATOM 1036 N N . LEU A 1 132 ? -2.417 -4.715 8.841 1.00 96.94 132 LEU A N 1
ATOM 1037 C CA . LEU A 1 132 ? -1.716 -5.936 9.206 1.00 96.94 132 LEU A CA 1
ATOM 1038 C C . LEU A 1 132 ? -0.542 -6.163 8.247 1.00 96.94 132 LEU A C 1
ATOM 1040 O O . LEU A 1 132 ? -0.723 -6.224 7.031 1.00 96.94 132 LEU A O 1
ATOM 1044 N N . HIS A 1 133 ? 0.660 -6.284 8.796 1.00 94.31 133 HIS A N 1
ATOM 1045 C CA . HIS A 1 133 ? 1.876 -6.613 8.054 1.00 94.31 133 HIS A CA 1
ATOM 1046 C C . HIS A 1 133 ? 2.824 -7.391 8.960 1.00 94.31 133 HIS A C 1
ATOM 1048 O O . HIS A 1 133 ? 2.952 -7.050 10.131 1.00 94.31 133 HIS A O 1
ATOM 1054 N N . ASN A 1 134 ? 3.473 -8.442 8.453 1.00 90.00 134 ASN A N 1
ATOM 1055 C CA . ASN A 1 134 ? 4.453 -9.237 9.212 1.00 90.00 134 ASN A CA 1
ATOM 1056 C C . ASN A 1 134 ? 3.960 -9.655 10.622 1.00 90.00 134 ASN A C 1
ATOM 1058 O O . ASN A 1 134 ? 4.704 -9.566 11.598 1.00 90.00 134 ASN A O 1
ATOM 1062 N N . GLY A 1 135 ? 2.678 -10.024 10.756 1.00 91.69 135 GLY A N 1
ATOM 1063 C CA . GLY A 1 135 ? 2.053 -10.369 12.044 1.00 91.69 135 GLY A CA 1
ATOM 1064 C C . GLY A 1 135 ? 1.821 -9.197 13.017 1.00 91.69 135 GLY A C 1
ATOM 1065 O O . GLY A 1 135 ? 1.453 -9.420 14.169 1.00 91.69 135 GLY A O 1
ATOM 1066 N N . HIS A 1 136 ? 2.021 -7.952 12.583 1.00 95.00 136 HIS A N 1
ATOM 1067 C CA . HIS A 1 136 ? 1.897 -6.737 13.386 1.00 95.00 136 HIS A CA 1
ATOM 1068 C C . HIS A 1 136 ? 0.758 -5.832 12.901 1.00 95.00 136 HIS A C 1
ATOM 1070 O O . HIS A 1 136 ? 0.533 -5.684 11.702 1.00 95.00 136 HIS A O 1
ATOM 1076 N N . TYR A 1 137 ? 0.073 -5.173 13.842 1.00 96.94 137 TYR A N 1
ATOM 1077 C CA . TYR A 1 137 ? -1.015 -4.239 13.555 1.00 96.94 137 TYR A CA 1
ATOM 1078 C C . TYR A 1 137 ? -0.599 -2.785 13.795 1.00 96.94 137 TYR A C 1
ATOM 1080 O O . TYR A 1 137 ? -0.329 -2.387 14.927 1.00 96.94 137 TYR A O 1
ATOM 1088 N N . ASP A 1 138 ? -0.658 -1.975 12.741 1.00 97.38 138 ASP A N 1
ATOM 1089 C CA . ASP A 1 138 ? -0.598 -0.512 12.795 1.00 97.38 138 ASP A CA 1
ATOM 1090 C C . ASP A 1 138 ? -1.993 0.098 12.528 1.00 97.38 138 ASP A C 1
ATOM 1092 O O . ASP A 1 138 ? -2.912 -0.572 12.053 1.00 97.38 138 ASP A O 1
ATOM 1096 N N . VAL A 1 139 ? -2.191 1.392 12.813 1.00 97.25 139 VAL A N 1
ATOM 1097 C CA . VAL A 1 139 ? -3.488 2.066 12.574 1.00 97.25 139 VAL A CA 1
ATOM 1098 C C . VAL A 1 139 ? -3.459 2.882 11.287 1.00 97.25 139 VAL A C 1
ATOM 1100 O O . VAL A 1 139 ? -2.561 3.701 11.078 1.00 97.25 139 VAL A O 1
ATOM 1103 N N . ILE A 1 140 ? -4.503 2.762 10.466 1.00 97.00 140 ILE A N 1
ATOM 1104 C CA . ILE A 1 140 ? -4.732 3.621 9.301 1.00 97.00 140 ILE A CA 1
ATOM 1105 C C . ILE A 1 140 ? -5.666 4.769 9.698 1.00 97.00 140 ILE A C 1
ATOM 1107 O O . ILE A 1 140 ? -6.885 4.623 9.755 1.00 97.00 140 ILE A O 1
ATOM 1111 N N . LYS A 1 141 ? -5.103 5.963 9.901 1.00 93.31 141 LYS A N 1
ATOM 1112 C CA . LYS A 1 141 ? -5.877 7.193 10.169 1.00 93.31 141 LYS A CA 1
ATOM 1113 C C . LYS A 1 141 ? -6.615 7.721 8.947 1.00 93.31 141 LYS A C 1
ATOM 1115 O O . LYS A 1 141 ? -7.583 8.461 9.071 1.00 93.31 141 LYS A O 1
ATOM 1120 N N . SER A 1 142 ? -6.091 7.455 7.753 1.00 93.31 142 SER A N 1
ATOM 1121 C CA . SER A 1 142 ? -6.660 7.976 6.512 1.00 93.31 142 SER A CA 1
ATOM 1122 C C . SER A 1 142 ? -6.440 6.998 5.373 1.00 93.31 142 SER A C 1
ATOM 1124 O O . SER A 1 142 ? -5.321 6.874 4.880 1.00 93.31 142 SER A O 1
ATOM 1126 N N . LEU A 1 143 ? -7.517 6.365 4.907 1.00 94.69 143 LEU A N 1
ATOM 1127 C CA . LEU A 1 143 ? -7.490 5.440 3.769 1.00 94.69 143 LEU A CA 1
ATOM 1128 C C . LEU A 1 143 ? -7.014 6.140 2.485 1.00 94.69 143 LEU A C 1
ATOM 1130 O O . LEU A 1 143 ? -6.138 5.637 1.789 1.00 94.69 143 LEU A O 1
ATOM 1134 N N . LYS A 1 144 ? -7.491 7.367 2.227 1.00 93.25 144 LYS A N 1
ATOM 1135 C CA . LYS A 1 144 ? -7.019 8.217 1.112 1.00 93.25 144 LYS A CA 1
ATOM 1136 C C . LYS A 1 144 ? -5.506 8.423 1.163 1.00 93.25 144 LYS A C 1
ATOM 1138 O O . LYS A 1 144 ? -4.811 8.277 0.162 1.00 93.25 144 LYS A O 1
ATOM 1143 N N . GLY A 1 145 ? -4.998 8.751 2.354 1.00 92.12 145 GLY A N 1
ATOM 1144 C CA . GLY A 1 145 ? -3.571 8.926 2.588 1.00 92.12 145 GLY A CA 1
ATOM 1145 C C . GLY A 1 145 ? -2.796 7.624 2.415 1.00 92.12 145 GLY A C 1
ATOM 1146 O O . GLY A 1 145 ? -1.770 7.639 1.745 1.00 92.12 145 GLY A O 1
ATOM 1147 N N . PHE A 1 146 ? -3.304 6.509 2.943 1.00 93.38 146 PHE A N 1
ATOM 1148 C CA . PHE A 1 146 ? -2.695 5.180 2.864 1.00 93.38 146 PHE A CA 1
ATOM 1149 C C . PHE A 1 146 ? -2.521 4.724 1.411 1.00 93.38 146 PHE A C 1
ATOM 1151 O O . PHE A 1 146 ? -1.394 4.486 0.968 1.00 93.38 146 PHE A O 1
ATOM 1158 N N . PHE A 1 147 ? -3.607 4.759 0.637 1.00 92.00 147 PHE A N 1
ATOM 1159 C CA . PHE A 1 147 ? -3.633 4.372 -0.775 1.00 92.00 147 PHE A CA 1
ATOM 1160 C C . PHE A 1 147 ? -3.129 5.449 -1.744 1.00 92.00 147 PHE A C 1
ATOM 1162 O O . PHE A 1 147 ? -3.141 5.205 -2.948 1.00 92.00 147 PHE A O 1
ATOM 1169 N N . ALA A 1 148 ? -2.715 6.623 -1.247 1.00 90.06 148 ALA A N 1
ATOM 1170 C CA . ALA A 1 148 ? -2.313 7.777 -2.061 1.00 90.06 148 ALA A CA 1
ATOM 1171 C C . ALA A 1 148 ? -3.285 8.057 -3.216 1.00 90.06 148 ALA A C 1
ATOM 1173 O O . ALA A 1 148 ? -2.897 8.131 -4.376 1.00 90.06 148 ALA A O 1
ATOM 1174 N N . SER A 1 149 ? -4.562 8.167 -2.861 1.00 89.88 149 SER A N 1
ATOM 1175 C CA . SER A 1 149 ? -5.662 8.429 -3.789 1.00 89.88 149 SER A CA 1
ATOM 1176 C C . SER A 1 149 ? -6.438 9.662 -3.346 1.00 89.88 149 SER A C 1
ATOM 1178 O O . SER A 1 149 ? -6.458 10.019 -2.160 1.00 89.88 149 SER A O 1
ATOM 1180 N N . ASN A 1 150 ? -7.108 10.318 -4.292 1.00 87.81 150 ASN A N 1
ATOM 1181 C CA . ASN A 1 150 ? -7.973 11.455 -3.973 1.00 87.81 150 ASN A CA 1
ATOM 1182 C C . ASN A 1 150 ? -9.169 11.047 -3.108 1.00 87.81 150 ASN A C 1
ATOM 1184 O O . ASN A 1 150 ? -9.578 11.782 -2.199 1.00 87.81 150 ASN A O 1
ATOM 1188 N N . HIS A 1 151 ? -9.712 9.858 -3.365 1.00 88.44 151 HIS A N 1
ATOM 1189 C CA . HIS A 1 151 ? -10.875 9.336 -2.674 1.00 88.44 151 HIS A CA 1
ATOM 1190 C C . HIS A 1 151 ? -10.735 7.843 -2.376 1.00 88.44 151 HIS A C 1
ATOM 1192 O O . HIS A 1 151 ? -10.039 7.100 -3.062 1.00 88.44 151 HIS A O 1
ATOM 1198 N N . TYR A 1 152 ? -11.451 7.404 -1.347 1.00 91.19 152 TYR A N 1
ATOM 1199 C CA . TYR A 1 152 ? -11.585 6.002 -0.992 1.00 91.19 152 TYR A CA 1
ATOM 1200 C C . TYR A 1 152 ? -13.057 5.723 -0.728 1.00 91.19 152 TYR A C 1
ATOM 1202 O O . TYR A 1 152 ? -13.721 6.531 -0.077 1.00 91.19 152 TYR A O 1
ATOM 1210 N N . CYS A 1 153 ? -13.572 4.624 -1.271 1.00 88.44 153 CYS A N 1
ATOM 1211 C CA . CYS A 1 153 ? -14.949 4.219 -1.048 1.00 88.44 153 CYS A CA 1
ATOM 1212 C C . CYS A 1 153 ? -14.991 3.113 -0.004 1.00 88.44 153 CYS A C 1
ATOM 1214 O O . CYS A 1 153 ? -14.614 1.981 -0.281 1.00 88.44 153 CYS A O 1
ATOM 1216 N N . GLU A 1 154 ? -15.517 3.445 1.166 1.00 89.44 154 GLU A N 1
ATOM 1217 C CA . GLU A 1 154 ? -15.698 2.536 2.303 1.00 89.44 154 GLU A CA 1
ATOM 1218 C C . GLU A 1 154 ? -16.762 1.453 2.067 1.00 89.44 154 GLU A C 1
ATOM 1220 O O . GLU A 1 154 ? -16.877 0.519 2.844 1.00 89.44 154 GLU A O 1
ATOM 1225 N N . ARG A 1 155 ? -17.563 1.552 0.998 1.00 85.50 155 ARG A N 1
ATOM 1226 C CA . ARG A 1 155 ? -18.581 0.540 0.664 1.00 85.50 155 ARG A CA 1
ATOM 1227 C C . ARG A 1 155 ? -18.047 -0.551 -0.255 1.00 85.50 155 ARG A C 1
ATOM 1229 O O . ARG A 1 155 ? -18.392 -1.713 -0.079 1.00 85.50 155 ARG A O 1
ATOM 1236 N N . CYS A 1 156 ? -17.238 -0.175 -1.245 1.00 87.25 156 CYS A N 1
ATOM 1237 C CA . CYS A 1 156 ? -16.604 -1.132 -2.153 1.00 87.25 156 CYS A CA 1
ATOM 1238 C C . CYS A 1 156 ? -15.151 -1.444 -1.774 1.00 87.25 156 CYS A C 1
ATOM 1240 O O . CYS A 1 156 ? -14.504 -2.198 -2.494 1.00 87.25 156 CYS A O 1
ATOM 1242 N N . GLU A 1 157 ? -14.640 -0.812 -0.714 1.00 91.12 157 GLU A N 1
ATOM 1243 C CA . GLU A 1 157 ? -13.280 -0.944 -0.186 1.00 91.12 157 GLU A CA 1
ATOM 1244 C C . GLU A 1 157 ? -12.180 -0.710 -1.233 1.00 91.12 157 GLU A C 1
ATOM 1246 O O . GLU A 1 157 ? -11.170 -1.413 -1.293 1.00 91.12 157 GLU A O 1
ATOM 1251 N N . LYS A 1 158 ? -12.379 0.294 -2.102 1.00 90.19 158 LYS A N 1
ATOM 1252 C CA . LYS A 1 158 ? -11.441 0.610 -3.192 1.00 90.19 158 LYS A CA 1
ATOM 1253 C C . LYS A 1 158 ? -11.076 2.096 -3.245 1.00 90.19 158 LYS A C 1
ATOM 1255 O O . LYS A 1 158 ? -11.962 2.952 -3.119 1.00 90.19 158 LYS A O 1
ATOM 1260 N N . PRO A 1 159 ? -9.792 2.420 -3.493 1.00 90.94 159 PRO A N 1
ATOM 1261 C CA . PRO A 1 159 ? -9.370 3.776 -3.817 1.00 90.94 159 PRO A CA 1
ATOM 1262 C C . PRO A 1 159 ? -9.824 4.171 -5.227 1.00 90.94 159 PRO A C 1
ATOM 1264 O O . PRO A 1 159 ? -9.956 3.326 -6.114 1.00 90.94 159 PRO A O 1
ATOM 1267 N N . PHE A 1 160 ? -10.042 5.465 -5.451 1.00 88.56 160 PHE A N 1
ATOM 1268 C CA . PHE A 1 160 ? -10.365 6.006 -6.769 1.00 88.56 160 PHE A CA 1
ATOM 1269 C C . PHE A 1 160 ? -9.957 7.480 -6.894 1.00 88.56 160 PHE A C 1
ATOM 1271 O O . PHE A 1 160 ? -9.931 8.227 -5.917 1.00 88.56 160 PHE A O 1
ATOM 1278 N N . GLU A 1 161 ? -9.668 7.914 -8.123 1.00 84.94 161 GLU A N 1
ATOM 1279 C CA . GLU A 1 161 ? -9.175 9.278 -8.366 1.00 84.94 161 GLU A CA 1
ATOM 1280 C C . GLU A 1 161 ? -10.281 10.304 -8.594 1.00 84.94 161 GLU A C 1
ATOM 1282 O O . GLU A 1 161 ? -10.147 11.458 -8.199 1.00 84.94 161 GLU A O 1
ATOM 1287 N N . ASN A 1 162 ? -11.376 9.894 -9.237 1.00 81.75 162 ASN A N 1
ATOM 1288 C CA . ASN A 1 162 ? -12.432 10.799 -9.676 1.00 81.75 162 ASN A CA 1
ATOM 1289 C C . ASN A 1 162 ? -13.802 10.264 -9.256 1.00 81.75 162 ASN A C 1
ATOM 1291 O O . ASN A 1 162 ? -14.162 9.149 -9.636 1.00 81.75 162 ASN A O 1
ATOM 1295 N N . LEU A 1 163 ? -14.587 11.082 -8.548 1.00 77.81 163 LEU A N 1
ATOM 1296 C CA . LEU A 1 163 ? -15.961 10.753 -8.132 1.00 77.81 163 LEU A CA 1
ATOM 1297 C C . LEU A 1 163 ? -16.854 10.353 -9.316 1.00 77.81 163 LEU A C 1
ATOM 1299 O O . LEU A 1 163 ? -17.606 9.392 -9.227 1.00 77.81 163 LEU A O 1
ATOM 1303 N N . GLU A 1 164 ? -16.715 11.029 -10.454 1.00 74.62 164 GLU A N 1
ATOM 1304 C CA . GLU A 1 164 ? -17.541 10.806 -11.652 1.00 74.62 164 GLU A CA 1
ATOM 1305 C C . GLU A 1 164 ? -17.316 9.441 -12.322 1.00 74.62 164 GLU A C 1
ATOM 1307 O O . GLU A 1 164 ? -18.227 8.882 -12.936 1.00 74.62 164 GLU A O 1
ATOM 1312 N N . ASN A 1 165 ? -16.099 8.901 -12.216 1.00 74.75 165 ASN A N 1
ATOM 1313 C CA . ASN A 1 165 ? -15.733 7.610 -12.808 1.00 74.75 165 ASN A CA 1
ATOM 1314 C C . ASN A 1 165 ? -15.907 6.461 -11.819 1.00 74.75 165 ASN A C 1
ATOM 1316 O O . ASN A 1 165 ? -15.788 5.297 -12.195 1.00 74.75 165 ASN A O 1
ATOM 1320 N N . HIS A 1 166 ? -16.185 6.777 -10.558 1.00 83.19 166 HIS A N 1
ATOM 1321 C CA . HIS A 1 166 ? -16.408 5.769 -9.551 1.00 83.19 166 HIS A CA 1
ATOM 1322 C C . HIS A 1 166 ? -17.720 5.027 -9.831 1.00 83.19 166 HIS A C 1
ATOM 1324 O O . HIS A 1 166 ? -18.769 5.625 -10.092 1.00 83.19 166 HIS A O 1
ATOM 1330 N N . ARG A 1 167 ? -17.654 3.698 -9.811 1.00 80.38 167 ARG A N 1
ATOM 1331 C CA . ARG A 1 167 ? -18.799 2.807 -10.000 1.00 80.38 167 ARG A CA 1
ATOM 1332 C C . ARG A 1 167 ? -18.943 1.952 -8.748 1.00 80.38 167 ARG A C 1
ATOM 1334 O O . ARG A 1 167 ? -18.419 0.848 -8.679 1.00 80.38 167 ARG A O 1
ATOM 1341 N N . CYS A 1 168 ? -19.599 2.506 -7.730 1.00 80.69 168 CYS A N 1
ATOM 1342 C CA . CYS A 1 168 ? -20.006 1.748 -6.550 1.00 80.69 168 CYS A CA 1
ATOM 1343 C C . CYS A 1 168 ? -21.432 1.227 -6.758 1.00 80.69 168 CYS A C 1
ATOM 1345 O O . CYS A 1 168 ? -22.303 2.048 -7.046 1.00 80.69 168 CYS A O 1
ATOM 1347 N N . PRO A 1 169 ? -21.695 -0.080 -6.569 1.00 79.00 169 PRO A N 1
ATOM 1348 C CA . PRO A 1 169 ? -23.041 -0.650 -6.695 1.00 79.00 169 PRO A CA 1
ATOM 1349 C C . PRO A 1 169 ? -24.090 0.015 -5.789 1.00 79.00 169 PRO A C 1
ATOM 1351 O O . PRO A 1 169 ? -25.277 -0.005 -6.086 1.00 79.00 169 PRO A O 1
ATOM 1354 N N . MET A 1 170 ? -23.649 0.621 -4.683 1.00 74.44 170 MET A N 1
ATOM 1355 C CA . MET A 1 170 ? -24.505 1.230 -3.658 1.00 74.44 170 MET A CA 1
ATOM 1356 C C . MET A 1 170 ? -24.609 2.760 -3.775 1.00 74.44 170 MET A C 1
ATOM 1358 O O . MET A 1 170 ? -25.212 3.411 -2.918 1.00 74.44 170 MET A O 1
ATOM 1362 N N . ALA A 1 171 ? -24.000 3.352 -4.806 1.00 79.00 171 ALA A N 1
ATOM 1363 C CA . ALA A 1 171 ? -24.039 4.788 -5.058 1.00 79.00 171 ALA A CA 1
ATOM 1364 C C . ALA A 1 171 ? -24.686 5.084 -6.411 1.00 79.00 171 ALA A C 1
ATOM 1366 O O . ALA A 1 171 ? -24.442 4.405 -7.407 1.00 79.00 171 ALA A O 1
ATOM 1367 N N . CYS A 1 172 ? -25.474 6.153 -6.473 1.00 80.62 172 CYS A N 1
ATOM 1368 C CA . CYS A 1 172 ? -26.090 6.578 -7.722 1.00 80.62 172 CYS A CA 1
ATOM 1369 C C . CYS A 1 172 ? -25.033 7.093 -8.699 1.00 80.62 172 CYS A C 1
ATOM 1371 O O . CYS A 1 172 ? -24.341 8.064 -8.411 1.00 80.62 172 CYS A O 1
ATOM 1373 N N . HIS A 1 173 ? -24.952 6.535 -9.905 1.00 80.19 173 HIS A N 1
ATOM 1374 C CA . HIS A 1 173 ? -24.017 7.023 -10.929 1.00 80.19 173 HIS A CA 1
ATOM 1375 C C . HIS A 1 173 ? -24.398 8.395 -11.515 1.00 80.19 173 HIS A C 1
ATOM 1377 O O . HIS A 1 173 ? -23.622 8.975 -12.278 1.00 80.19 173 HIS A O 1
ATOM 1383 N N . ILE A 1 174 ? -25.581 8.921 -11.176 1.00 84.00 174 ILE A N 1
ATOM 1384 C CA . ILE A 1 174 ? -26.050 10.242 -11.605 1.00 84.00 174 ILE A CA 1
ATOM 1385 C C . ILE A 1 174 ? -25.667 11.310 -10.583 1.00 84.00 174 ILE A C 1
ATOM 1387 O O . ILE A 1 174 ? -24.850 12.172 -10.896 1.00 84.00 174 ILE A O 1
ATOM 1391 N N . CYS A 1 175 ? -26.218 11.234 -9.367 1.00 81.38 175 CYS A N 1
ATOM 1392 C CA . CYS A 1 175 ? -25.988 12.232 -8.317 1.00 81.38 175 CYS A CA 1
ATOM 1393 C C . CYS A 1 175 ? -24.825 11.899 -7.367 1.00 81.38 175 CYS A C 1
ATOM 1395 O O . CYS A 1 175 ? -24.544 12.682 -6.467 1.00 81.38 175 CYS A O 1
ATOM 1397 N N . LEU A 1 176 ? -24.162 10.748 -7.539 1.00 77.75 176 LEU A N 1
ATOM 1398 C CA . LEU A 1 176 ? -22.993 10.285 -6.770 1.00 77.75 176 LEU A CA 1
ATOM 1399 C C . LEU A 1 176 ? -23.230 10.088 -5.260 1.00 77.75 176 LEU A C 1
ATOM 1401 O O . LEU A 1 176 ? -22.296 9.757 -4.531 1.00 77.75 176 LEU A O 1
ATOM 1405 N N . ARG A 1 177 ? -24.477 10.229 -4.788 1.00 77.50 177 ARG A N 1
ATOM 1406 C CA . ARG A 1 177 ? -24.872 9.958 -3.400 1.00 77.50 177 ARG A CA 1
ATOM 1407 C C . ARG A 1 177 ? -25.068 8.464 -3.148 1.00 77.50 177 ARG A C 1
ATOM 1409 O O . ARG A 1 177 ? -25.533 7.722 -4.017 1.00 77.50 177 ARG A O 1
ATOM 1416 N N . VAL A 1 178 ? -24.737 8.056 -1.928 1.00 69.00 178 VAL A N 1
ATOM 1417 C CA . VAL A 1 178 ? -25.040 6.732 -1.369 1.00 69.00 178 VAL A CA 1
ATOM 1418 C C . VAL A 1 178 ? -26.516 6.700 -0.964 1.00 69.00 178 VAL A C 1
ATOM 1420 O O . VAL A 1 178 ? -27.040 7.722 -0.528 1.00 69.00 178 VAL A O 1
ATOM 1423 N N . CYS A 1 179 ? -27.187 5.556 -1.134 1.00 66.69 179 CYS A N 1
ATOM 1424 C CA . CYS A 1 179 ? -28.618 5.394 -0.821 1.00 66.69 179 CYS A CA 1
ATOM 1425 C C . CYS A 1 179 ? -29.540 6.362 -1.584 1.00 66.69 179 CYS A C 1
ATOM 1427 O O . CYS A 1 179 ? -30.507 6.885 -1.036 1.00 66.69 179 CYS A O 1
ATOM 1429 N N . CYS A 1 180 ? -29.260 6.613 -2.864 1.00 71.19 180 CYS A N 1
ATOM 1430 C CA . CYS A 1 180 ? -30.232 7.295 -3.710 1.00 71.19 180 CYS A CA 1
ATOM 1431 C C . CYS A 1 180 ? -31.441 6.376 -3.909 1.00 71.19 180 CYS A C 1
ATOM 1433 O O . CYS A 1 180 ? -31.312 5.300 -4.493 1.00 71.19 180 CYS A O 1
ATOM 1435 N N . SER A 1 181 ? -32.599 6.786 -3.399 1.00 61.69 181 SER A N 1
ATOM 1436 C CA . SER A 1 181 ? -33.840 6.033 -3.541 1.00 61.69 181 SER A CA 1
ATOM 1437 C C . SER A 1 181 ? -34.220 5.925 -5.017 1.00 61.69 181 SER A C 1
ATOM 1439 O O . SER A 1 181 ? -34.766 6.860 -5.600 1.00 61.69 181 SER A O 1
ATOM 1441 N N . ALA A 1 182 ? -33.978 4.756 -5.613 1.00 62.19 182 ALA A N 1
ATOM 1442 C CA . ALA A 1 182 ? -34.440 4.413 -6.961 1.00 62.19 182 ALA A CA 1
ATOM 1443 C C . ALA A 1 182 ? -35.973 4.245 -7.051 1.00 62.19 182 ALA A C 1
ATOM 1445 O O . ALA A 1 182 ? -36.493 3.925 -8.111 1.00 62.19 182 ALA A O 1
ATOM 1446 N N . LYS A 1 183 ? -36.696 4.453 -5.942 1.00 65.25 183 LYS A N 1
ATOM 1447 C CA . LYS A 1 183 ? -38.152 4.288 -5.824 1.00 65.25 183 LYS A CA 1
ATOM 1448 C C . LYS A 1 183 ? -38.964 5.510 -6.291 1.00 65.25 183 LYS A C 1
ATOM 1450 O O . LYS A 1 183 ? -40.169 5.541 -6.082 1.00 65.25 183 LYS A O 1
ATOM 1455 N N . GLY A 1 184 ? -38.323 6.533 -6.858 1.00 72.00 184 GLY A N 1
ATOM 1456 C CA . GLY A 1 184 ? -39.005 7.733 -7.350 1.00 72.00 184 GLY A CA 1
ATOM 1457 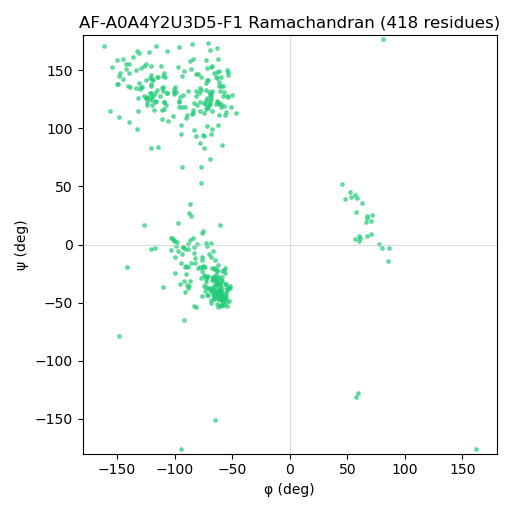C C . GLY A 1 184 ? -39.297 7.689 -8.849 1.00 72.00 184 GLY A C 1
ATOM 1458 O O . GLY A 1 184 ? -38.786 6.839 -9.572 1.00 72.00 184 GLY A O 1
ATOM 1459 N N . VAL A 1 185 ? -40.093 8.647 -9.328 1.00 82.19 185 VAL A N 1
ATOM 1460 C CA . VAL A 1 185 ? -40.341 8.824 -10.766 1.00 82.19 185 VAL A CA 1
ATOM 1461 C C . VAL A 1 185 ? -39.067 9.356 -11.438 1.00 82.19 185 VAL A C 1
ATOM 1463 O O . VAL A 1 185 ? -38.577 10.423 -11.040 1.00 82.19 185 VAL A O 1
ATOM 1466 N N . PRO A 1 186 ? -38.516 8.660 -12.451 1.00 88.00 186 PRO A N 1
ATOM 1467 C CA . PRO A 1 186 ? -37.338 9.129 -13.162 1.00 88.00 186 PRO A CA 1
ATOM 1468 C C . PRO A 1 186 ? -37.578 10.485 -13.830 1.00 88.00 186 PRO A C 1
ATOM 1470 O O . PRO A 1 186 ? -38.599 10.706 -14.478 1.00 88.00 186 PRO A O 1
ATOM 1473 N N . LYS A 1 187 ? -36.609 11.396 -13.716 1.00 89.06 187 LYS A N 1
ATOM 1474 C CA . LYS A 1 187 ? -36.673 12.738 -14.310 1.00 89.06 187 LYS A CA 1
ATOM 1475 C C . LYS A 1 187 ? -35.479 12.981 -15.216 1.00 89.06 187 LYS A C 1
ATOM 1477 O O . LYS A 1 187 ? -34.333 12.968 -14.765 1.00 89.06 187 LYS A O 1
ATOM 1482 N N . ARG A 1 188 ? -35.733 13.242 -16.498 1.00 91.62 188 ARG A N 1
ATOM 1483 C CA . ARG A 1 188 ? -34.680 13.628 -17.444 1.00 91.62 188 ARG A CA 1
ATOM 1484 C C . ARG A 1 188 ? -34.332 15.101 -17.264 1.00 91.62 188 ARG A C 1
ATOM 1486 O O . ARG A 1 188 ? -35.215 15.952 -17.219 1.00 91.62 188 ARG A O 1
ATOM 1493 N N . CYS A 1 189 ? -33.043 15.398 -17.153 1.00 90.81 189 CYS A N 1
ATOM 1494 C CA . CYS A 1 189 ? -32.566 16.772 -17.119 1.00 90.81 189 CYS A CA 1
ATOM 1495 C C . CYS A 1 189 ? -32.563 17.371 -18.527 1.00 90.81 189 CYS A C 1
ATOM 1497 O O . CYS A 1 189 ? -32.039 16.749 -19.444 1.00 90.81 189 CYS A O 1
ATOM 1499 N N . PHE A 1 190 ? -33.096 18.580 -18.690 1.00 90.19 190 PHE A N 1
ATOM 1500 C CA . PHE A 1 190 ? -33.121 19.266 -19.983 1.00 90.19 190 PHE A CA 1
ATOM 1501 C C . PHE A 1 190 ? -31.722 19.740 -20.428 1.00 90.19 190 PHE A C 1
ATOM 1503 O O . PHE A 1 190 ? -31.352 19.594 -21.588 1.00 90.19 190 PHE A O 1
ATOM 1510 N N . ASP A 1 191 ? -30.889 20.210 -19.494 1.00 89.25 191 ASP A N 1
ATOM 1511 C CA . ASP A 1 191 ? -29.595 20.829 -19.834 1.00 89.25 191 ASP A CA 1
ATOM 1512 C C . ASP A 1 191 ? -28.546 19.799 -20.280 1.00 89.25 191 ASP A C 1
ATOM 1514 O O . ASP A 1 191 ? -27.745 20.018 -21.198 1.00 89.25 191 ASP A O 1
ATOM 1518 N N . CYS A 1 192 ? -28.524 18.651 -19.603 1.00 90.38 192 CYS A N 1
ATOM 1519 C CA . CYS A 1 192 ? -27.499 17.625 -19.774 1.00 90.38 192 CYS A CA 1
ATOM 1520 C C . CYS A 1 192 ? -28.042 16.293 -20.304 1.00 90.38 192 CYS A C 1
ATOM 1522 O O . CYS A 1 192 ? -27.258 15.370 -20.497 1.00 90.38 192 CYS A O 1
ATOM 1524 N N . ASP A 1 193 ? -29.357 16.168 -20.495 1.00 91.50 193 ASP A N 1
ATOM 1525 C CA . ASP A 1 193 ? -30.049 14.978 -21.013 1.00 91.50 193 ASP A CA 1
ATOM 1526 C C . ASP A 1 193 ? -29.894 13.681 -20.204 1.00 91.50 193 ASP A C 1
ATOM 1528 O O . ASP A 1 193 ? -30.459 12.652 -20.583 1.00 91.50 193 ASP A O 1
ATOM 1532 N N . ARG A 1 194 ? -29.210 13.713 -19.053 1.00 90.75 194 ARG A N 1
ATOM 1533 C CA . ARG A 1 194 ? -29.093 12.559 -18.151 1.00 90.75 194 ARG A CA 1
ATOM 1534 C C . ARG A 1 194 ? -30.418 12.277 -17.446 1.00 90.75 194 ARG A C 1
ATOM 1536 O O . ARG A 1 194 ? -31.124 13.194 -17.020 1.00 90.75 194 ARG A O 1
ATOM 1543 N N . LEU A 1 195 ? -30.728 10.993 -17.282 1.00 90.31 195 LEU A N 1
ATOM 1544 C CA . LEU A 1 195 ? -31.916 10.521 -16.572 1.00 90.31 195 LEU A CA 1
ATOM 1545 C C . LEU A 1 195 ? -31.617 10.344 -15.076 1.00 90.31 195 LEU A C 1
ATOM 1547 O O . LEU A 1 195 ? -30.850 9.464 -14.695 1.00 90.31 195 LEU A O 1
ATOM 1551 N N . CYS A 1 196 ? -32.207 11.187 -14.229 1.00 88.94 196 CYS A N 1
ATOM 1552 C CA . CYS A 1 196 ? -32.147 11.060 -12.773 1.00 88.94 196 CYS A CA 1
ATOM 1553 C C . CYS A 1 196 ? -33.178 10.036 -12.288 1.00 88.94 196 CYS A C 1
ATOM 1555 O O . CYS A 1 196 ? -34.263 9.945 -12.853 1.00 88.94 196 CYS A O 1
ATOM 1557 N N . GLN A 1 197 ? -32.861 9.303 -11.220 1.00 86.75 197 GLN A N 1
ATOM 1558 C CA . GLN A 1 197 ? -33.712 8.218 -10.708 1.00 86.75 197 GLN A CA 1
ATOM 1559 C C . GLN A 1 197 ? -34.954 8.705 -9.944 1.00 86.75 197 GLN A C 1
ATOM 1561 O O . GLN A 1 197 ? -35.889 7.944 -9.749 1.00 86.75 197 GLN A O 1
ATOM 1566 N N . SER A 1 198 ? -34.963 9.958 -9.494 1.00 87.94 198 SER A N 1
ATOM 1567 C CA . SER A 1 198 ? -36.061 10.568 -8.741 1.00 87.94 198 SER A CA 1
ATOM 1568 C C . SER A 1 198 ? -35.959 12.095 -8.782 1.00 87.94 198 SER A C 1
ATOM 1570 O O . SER A 1 198 ? -34.931 12.649 -9.199 1.00 87.94 198 SER A O 1
ATOM 1572 N N . LEU A 1 199 ? -36.994 12.792 -8.302 1.00 87.19 199 LEU A N 1
ATOM 1573 C CA . LEU A 1 199 ? -36.962 14.248 -8.132 1.00 87.19 199 LEU A CA 1
ATOM 1574 C C . LEU A 1 199 ? -35.872 14.679 -7.132 1.00 87.19 199 LEU A C 1
ATOM 1576 O O . LEU A 1 199 ? -35.136 15.630 -7.388 1.00 87.19 199 LEU A O 1
ATOM 1580 N N . GLU A 1 200 ? -35.691 13.926 -6.046 1.00 87.69 200 GLU A N 1
ATOM 1581 C CA . GLU A 1 200 ? -34.615 14.149 -5.073 1.00 87.69 200 GLU A CA 1
ATOM 1582 C C . GLU A 1 200 ? -33.231 13.942 -5.693 1.00 87.69 200 GLU A C 1
ATOM 1584 O O . GLU A 1 200 ? -32.305 14.716 -5.435 1.00 87.69 200 GLU A O 1
ATOM 1589 N N . CYS A 1 201 ? -33.070 12.900 -6.521 1.00 87.12 201 CYS A N 1
ATOM 1590 C CA . CYS A 1 201 ? -31.846 12.658 -7.282 1.00 87.12 201 CYS A CA 1
ATOM 1591 C C . CYS A 1 201 ? -31.531 13.859 -8.174 1.00 87.12 201 CYS A C 1
ATOM 1593 O O . CYS A 1 201 ? -30.387 14.307 -8.199 1.00 87.12 201 CYS A O 1
ATOM 1595 N N . TYR A 1 202 ? -32.540 14.379 -8.876 1.00 88.31 202 TYR A N 1
ATOM 1596 C CA . TYR A 1 202 ? -32.417 15.538 -9.754 1.00 88.31 202 TYR A CA 1
ATOM 1597 C C . TYR A 1 202 ? -32.011 16.804 -8.989 1.00 88.31 202 TYR A C 1
ATOM 1599 O O . TYR A 1 202 ? -31.091 17.501 -9.418 1.00 88.31 202 TYR A O 1
ATOM 1607 N N . ALA A 1 203 ? -32.628 17.063 -7.833 1.00 87.31 203 ALA A N 1
ATOM 1608 C CA . ALA A 1 203 ? -32.310 18.219 -7.000 1.00 87.31 203 ALA A CA 1
ATOM 1609 C C . ALA A 1 203 ? -30.836 18.222 -6.567 1.00 87.31 203 ALA A C 1
ATOM 1611 O O . ALA A 1 203 ? -30.120 19.183 -6.833 1.00 87.31 203 ALA A O 1
ATOM 1612 N N . ALA A 1 204 ? -30.326 17.125 -5.997 1.00 85.56 204 ALA A N 1
ATOM 1613 C CA . ALA A 1 204 ? -28.918 17.112 -5.590 1.00 85.56 204 ALA A CA 1
ATOM 1614 C C . ALA A 1 204 ? -27.934 16.954 -6.748 1.00 85.56 204 ALA A C 1
ATOM 1616 O O . ALA A 1 204 ? -26.776 17.326 -6.617 1.00 85.56 204 ALA A O 1
ATOM 1617 N N . TYR A 1 205 ? -28.369 16.395 -7.877 1.00 86.56 205 TYR A N 1
ATOM 1618 C CA . TYR A 1 205 ? -27.559 16.368 -9.090 1.00 86.56 205 TYR A CA 1
ATOM 1619 C C . TYR A 1 205 ? -27.261 17.786 -9.612 1.00 86.56 205 TYR A C 1
ATOM 1621 O O . TYR A 1 205 ? -26.174 18.030 -10.146 1.00 86.56 205 TYR A O 1
ATOM 1629 N N . LYS A 1 206 ? -28.214 18.712 -9.436 1.00 87.69 206 LYS A N 1
ATOM 1630 C CA . LYS A 1 206 ? -28.073 20.137 -9.766 1.00 87.69 206 LYS A CA 1
ATOM 1631 C C . LYS A 1 206 ? -27.530 20.999 -8.626 1.00 87.69 206 LYS A C 1
ATOM 1633 O O . LYS A 1 206 ? -27.047 22.093 -8.896 1.00 87.69 206 LYS A O 1
ATOM 1638 N N . ALA A 1 207 ? -27.586 20.528 -7.385 1.00 86.31 207 ALA A N 1
ATOM 1639 C CA . ALA A 1 207 ? -27.052 21.264 -6.249 1.00 86.31 207 ALA A CA 1
ATOM 1640 C C . ALA A 1 207 ? -25.527 21.434 -6.350 1.00 86.31 207 ALA A C 1
ATOM 1642 O O . ALA A 1 207 ? -24.800 20.533 -6.782 1.00 86.31 207 ALA A O 1
ATOM 1643 N N . LEU A 1 208 ? -25.042 22.591 -5.903 1.00 82.81 208 LEU A N 1
ATOM 1644 C CA . LEU A 1 208 ? -23.634 22.783 -5.578 1.00 82.81 208 LEU A CA 1
ATOM 1645 C C . LEU A 1 208 ? -23.374 22.139 -4.213 1.00 82.81 208 LEU A C 1
ATOM 1647 O O . LEU A 1 208 ? -24.173 22.284 -3.290 1.00 82.81 208 LEU A O 1
ATOM 1651 N N . THR A 1 209 ? -22.280 21.388 -4.086 1.00 69.00 209 THR A N 1
ATOM 1652 C CA . THR A 1 209 ? -21.926 20.725 -2.822 1.00 69.00 209 THR A CA 1
ATOM 1653 C C . THR A 1 209 ? -20.610 21.273 -2.291 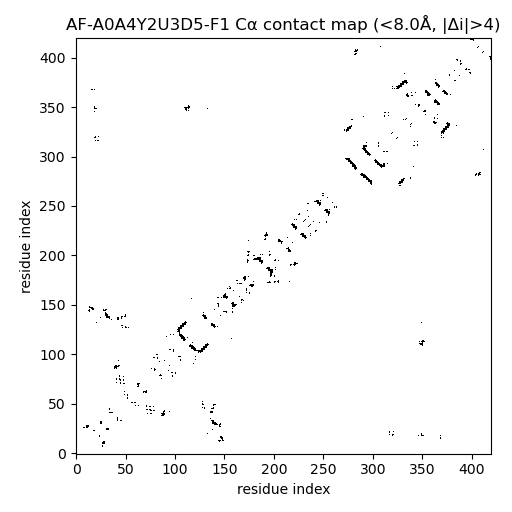1.00 69.00 209 THR A C 1
ATOM 1655 O O . THR A 1 209 ? -19.591 21.225 -2.980 1.00 69.00 209 THR A O 1
ATOM 1658 N N . GLY A 1 210 ? -20.623 21.796 -1.060 1.00 68.56 210 GLY A N 1
ATOM 1659 C CA . GLY A 1 210 ? -19.450 22.418 -0.440 1.00 68.56 210 GLY A CA 1
ATOM 1660 C C . GLY A 1 210 ? -18.900 23.580 -1.276 1.00 68.56 210 GLY A C 1
ATOM 1661 O O . GLY A 1 210 ? -19.664 24.413 -1.748 1.00 68.56 210 GLY A O 1
ATOM 1662 N N . ASN A 1 211 ? -17.584 23.592 -1.510 1.00 65.44 211 ASN A N 1
ATOM 1663 C CA . ASN A 1 211 ? -16.879 24.644 -2.263 1.00 65.44 211 ASN A CA 1
ATOM 1664 C C . ASN A 1 211 ? -16.841 24.391 -3.785 1.00 65.44 211 ASN A C 1
ATOM 1666 O O . ASN A 1 211 ? -15.875 24.754 -4.452 1.00 65.44 211 ASN A O 1
ATOM 1670 N N . GLN A 1 212 ? -17.812 23.671 -4.349 1.00 70.81 212 GLN A N 1
ATOM 1671 C CA . GLN A 1 212 ? -17.829 23.398 -5.788 1.00 70.81 212 GLN A CA 1
ATOM 1672 C C . GLN A 1 212 ? -18.412 24.577 -6.570 1.00 70.81 212 GLN A C 1
ATOM 1674 O O . GLN A 1 212 ? -19.546 24.967 -6.328 1.00 70.81 212 GLN A O 1
ATOM 1679 N N . GLU A 1 213 ? -17.681 25.055 -7.577 1.00 75.12 213 GLU A N 1
ATOM 1680 C CA . GLU A 1 213 ? -18.150 26.097 -8.510 1.00 75.12 213 GLU A CA 1
ATOM 1681 C C . GLU A 1 213 ? -19.187 25.574 -9.518 1.00 75.12 213 GLU A C 1
ATOM 1683 O O . GLU A 1 213 ? -20.023 26.320 -10.016 1.00 75.12 213 GLU A O 1
ATOM 1688 N N . LEU A 1 214 ? -19.146 24.272 -9.826 1.00 80.31 214 LEU A N 1
ATOM 1689 C CA . LEU A 1 214 ? -19.997 23.634 -10.833 1.00 80.31 214 LEU A CA 1
ATOM 1690 C C . LEU A 1 214 ? -20.667 22.374 -10.285 1.00 80.31 214 LEU A C 1
ATOM 1692 O O . LEU A 1 214 ? -19.982 21.495 -9.741 1.00 80.31 214 LEU A O 1
ATOM 1696 N N . SER A 1 215 ? -21.975 22.245 -10.535 1.00 84.94 215 SER A N 1
ATOM 1697 C CA . SER A 1 215 ? -22.757 21.044 -10.220 1.00 84.94 215 SER A CA 1
ATOM 1698 C C . SER A 1 215 ? -22.368 19.867 -11.123 1.00 84.94 215 SER A C 1
ATOM 1700 O O . SER A 1 215 ? -21.728 20.033 -12.168 1.00 84.94 215 SER A O 1
ATOM 1702 N N . ILE A 1 216 ? -22.807 18.655 -10.776 1.00 84.62 216 ILE A N 1
ATOM 1703 C CA . ILE A 1 216 ? -22.586 17.467 -11.617 1.00 84.62 216 ILE A CA 1
ATOM 1704 C C . ILE A 1 216 ? -23.304 17.630 -12.978 1.00 84.62 216 ILE A C 1
ATOM 1706 O O . ILE A 1 216 ? -22.828 17.129 -14.001 1.00 84.62 216 ILE A O 1
ATOM 1710 N N . CYS A 1 217 ? -24.411 18.386 -13.018 1.00 87.81 217 CYS A N 1
ATOM 1711 C CA . CYS A 1 217 ? -25.122 18.778 -14.241 1.00 87.81 217 CYS A CA 1
ATOM 1712 C C . CYS A 1 217 ? -24.274 19.583 -15.222 1.00 87.81 217 CYS A C 1
ATOM 1714 O O . CYS A 1 217 ? -24.331 19.361 -16.434 1.00 87.81 217 CYS A O 1
ATOM 1716 N N . ASN A 1 218 ? -23.438 20.478 -14.707 1.00 87.38 218 ASN A N 1
ATOM 1717 C CA . ASN A 1 218 ? -22.606 21.322 -15.553 1.00 87.38 218 ASN A CA 1
ATOM 1718 C C . ASN A 1 218 ? -21.362 20.587 -16.069 1.00 87.38 218 ASN A C 1
ATOM 1720 O O . ASN A 1 218 ? -20.800 20.986 -17.079 1.00 87.38 218 ASN A O 1
ATOM 1724 N N . ARG A 1 219 ? -20.935 19.490 -15.434 1.00 87.00 219 ARG A N 1
ATOM 1725 C CA . ARG A 1 219 ? -19.692 18.787 -15.807 1.00 87.00 219 ARG A CA 1
ATOM 1726 C C . ARG A 1 219 ? -19.869 17.759 -16.914 1.00 87.00 219 ARG A C 1
ATOM 1728 O O . ARG A 1 219 ? -18.937 17.523 -17.683 1.00 87.00 219 ARG A O 1
ATOM 1735 N N . MET A 1 220 ? -21.037 17.128 -16.995 1.00 89.12 220 MET A N 1
ATOM 1736 C CA . MET A 1 220 ? -21.280 15.998 -17.893 1.00 89.12 220 MET A CA 1
ATOM 1737 C C . MET A 1 220 ? -22.659 16.078 -18.537 1.00 89.12 220 MET A C 1
ATOM 1739 O O . MET A 1 220 ? -23.612 16.507 -17.894 1.00 89.12 220 MET A O 1
ATOM 1743 N N . TYR A 1 221 ? -22.776 15.584 -19.766 1.00 91.25 221 TYR A N 1
ATOM 1744 C CA . TYR A 1 221 ? -24.044 15.401 -20.473 1.00 91.25 221 TYR A CA 1
ATOM 1745 C C . TYR A 1 221 ? -24.132 13.997 -21.073 1.00 91.25 221 TYR A C 1
ATOM 1747 O O . TYR A 1 221 ? -23.140 13.273 -21.144 1.00 91.25 221 TYR A O 1
ATOM 1755 N N . GLN A 1 222 ? -25.336 13.601 -21.471 1.00 92.19 222 GLN A N 1
ATOM 1756 C CA . GLN A 1 222 ? -25.608 12.374 -22.202 1.00 92.19 222 GLN A CA 1
ATOM 1757 C C . GLN A 1 222 ? -26.082 12.722 -23.612 1.00 92.19 222 GLN A C 1
ATOM 1759 O O . GLN A 1 222 ? -27.007 13.507 -23.782 1.00 92.19 222 GLN A O 1
ATOM 1764 N N . CYS A 1 223 ? -25.461 12.145 -24.635 1.00 91.50 223 CYS A N 1
ATOM 1765 C CA . CYS A 1 223 ? -25.938 12.310 -26.003 1.00 91.50 223 CYS A CA 1
ATOM 1766 C C . CYS A 1 223 ? -27.231 11.509 -26.211 1.00 91.50 223 CYS A C 1
ATOM 1768 O O . CYS A 1 223 ? -27.285 10.330 -25.864 1.00 91.50 223 CYS A O 1
ATOM 1770 N N . ARG A 1 224 ? -28.267 12.115 -26.809 1.00 89.94 224 ARG A N 1
ATOM 1771 C CA . ARG A 1 224 ? -29.543 11.426 -27.083 1.00 89.94 224 ARG A CA 1
ATOM 1772 C C . ARG A 1 224 ? -29.456 10.376 -28.191 1.00 89.94 224 ARG A C 1
ATOM 1774 O O . ARG A 1 224 ? -30.247 9.446 -28.183 1.00 89.94 224 ARG A O 1
ATOM 1781 N N . LYS A 1 225 ? -28.518 10.533 -29.129 1.00 90.25 225 LYS A N 1
ATOM 1782 C CA . LYS A 1 225 ? -28.361 9.639 -30.285 1.00 90.25 225 LYS A CA 1
ATOM 1783 C C . LYS A 1 225 ? -27.550 8.390 -29.931 1.00 90.25 225 LYS A C 1
ATOM 1785 O O . LYS A 1 225 ? -28.008 7.281 -30.151 1.00 90.25 225 LYS A O 1
ATOM 1790 N N . CYS A 1 226 ? -26.361 8.564 -29.348 1.00 88.88 226 CYS A N 1
ATOM 1791 C CA . CYS A 1 226 ? -25.454 7.451 -29.030 1.00 88.88 226 CYS A CA 1
ATOM 1792 C C . CYS A 1 226 ? -25.476 7.017 -27.555 1.00 88.88 226 CYS A C 1
ATOM 1794 O O . CYS A 1 226 ? -24.662 6.189 -27.149 1.00 88.88 226 CYS A O 1
ATOM 1796 N N . CYS A 1 227 ? -26.333 7.624 -26.725 1.00 88.69 227 CYS A N 1
ATOM 1797 C CA . CYS A 1 227 ? -26.483 7.356 -25.287 1.00 88.69 227 CYS A CA 1
ATOM 1798 C C . CYS A 1 227 ? -25.211 7.520 -24.430 1.00 88.69 227 CYS A C 1
ATOM 1800 O O . CYS A 1 227 ? -25.251 7.266 -23.223 1.00 88.69 227 CYS A O 1
ATOM 1802 N N . SER A 1 228 ? -24.104 7.986 -25.018 1.00 87.81 228 SER A N 1
ATOM 1803 C CA . SER A 1 228 ? -22.807 8.126 -24.355 1.00 87.81 228 SER A CA 1
ATOM 1804 C C . SER A 1 228 ? -22.808 9.283 -23.361 1.00 87.81 228 SER A C 1
ATOM 1806 O O . SER A 1 228 ? -23.338 10.359 -23.645 1.00 87.81 228 SER A O 1
ATOM 1808 N N . VAL A 1 229 ? -22.190 9.064 -22.196 1.00 88.88 229 VAL A N 1
ATOM 1809 C CA . VAL A 1 229 ? -22.018 10.083 -21.150 1.00 88.88 229 VAL A CA 1
ATOM 1810 C C . VAL A 1 229 ? -20.636 10.712 -21.286 1.00 88.88 229 VAL A C 1
ATOM 1812 O O . VAL A 1 229 ? -19.623 10.029 -21.142 1.00 88.88 229 VAL A O 1
ATOM 1815 N N . ILE A 1 230 ? -20.600 12.016 -21.548 1.00 87.44 230 ILE A N 1
ATOM 1816 C CA . ILE A 1 230 ? -19.400 12.752 -21.953 1.00 87.44 230 ILE A CA 1
ATOM 1817 C C . ILE A 1 230 ? -19.181 13.928 -21.003 1.00 87.44 230 ILE A C 1
ATOM 1819 O O . ILE A 1 230 ? -20.127 14.579 -20.555 1.00 87.44 230 ILE A O 1
ATOM 1823 N N . ARG A 1 231 ? -17.918 14.201 -20.669 1.00 87.38 231 ARG A N 1
ATOM 1824 C CA . ARG A 1 231 ? -17.537 15.385 -19.895 1.00 87.38 231 ARG A CA 1
ATOM 1825 C C . ARG A 1 231 ? -17.458 16.598 -20.812 1.00 87.38 231 ARG A C 1
ATOM 1827 O O . ARG A 1 231 ? -16.754 16.550 -21.816 1.00 87.38 231 ARG A O 1
ATOM 1834 N N . ARG A 1 232 ? -18.069 17.716 -20.411 1.00 88.56 232 ARG A N 1
ATOM 1835 C CA . ARG A 1 232 ? -18.043 18.967 -21.192 1.00 88.56 232 ARG A CA 1
ATOM 1836 C C . ARG A 1 232 ? -16.628 19.490 -21.435 1.00 88.56 232 ARG A C 1
ATOM 1838 O O . ARG A 1 232 ? -16.368 20.044 -22.491 1.00 88.56 232 ARG A O 1
ATOM 1845 N N . ARG A 1 233 ? -15.706 19.250 -20.493 1.00 86.31 233 ARG A N 1
ATOM 1846 C CA . ARG A 1 233 ? -14.284 19.611 -20.643 1.00 86.31 233 ARG A CA 1
ATOM 1847 C C . ARG A 1 233 ? -13.554 18.816 -21.730 1.00 86.31 233 ARG A C 1
ATOM 1849 O O . ARG A 1 233 ? -12.554 19.290 -22.244 1.00 86.31 233 ARG A O 1
ATOM 1856 N N . ASP A 1 234 ? -13.992 17.582 -21.996 1.00 84.75 234 ASP A N 1
ATOM 1857 C CA . ASP A 1 234 ? -13.367 16.716 -23.001 1.00 84.75 234 ASP A CA 1
ATOM 1858 C C . ASP A 1 234 ? -13.987 16.972 -24.385 1.00 84.75 234 ASP A C 1
ATOM 1860 O O . ASP A 1 234 ? -13.282 16.934 -25.388 1.00 84.75 234 ASP A O 1
ATOM 1864 N N . CYS A 1 235 ? -15.293 17.247 -24.440 1.00 86.31 235 CYS A N 1
ATOM 1865 C CA . CYS A 1 235 ? -16.003 17.638 -25.655 1.00 86.31 235 CYS A CA 1
ATOM 1866 C C . CYS A 1 235 ? -17.273 18.423 -25.271 1.00 86.31 235 CYS A C 1
ATOM 1868 O O . CYS A 1 235 ? -18.160 17.836 -24.636 1.00 86.31 235 CYS A O 1
ATOM 1870 N N . PRO A 1 236 ? -17.385 19.721 -25.618 1.00 88.69 236 PRO A N 1
ATOM 1871 C CA . PRO A 1 236 ? -18.619 20.492 -25.463 1.00 88.69 236 PRO A CA 1
ATOM 1872 C C . PRO A 1 236 ? -19.806 19.811 -26.155 1.00 88.69 236 PRO A C 1
ATOM 1874 O O . PRO A 1 236 ? -19.632 19.087 -27.135 1.00 88.69 236 PRO A O 1
ATOM 1877 N N . LYS A 1 237 ? -21.022 20.016 -25.637 1.00 87.62 237 LYS A N 1
ATOM 1878 C CA . LYS A 1 237 ? -22.221 19.299 -26.114 1.00 87.62 237 LYS A CA 1
ATOM 1879 C C . LYS A 1 237 ? -22.534 19.630 -27.575 1.00 87.62 237 LYS A C 1
ATOM 1881 O O . LYS A 1 237 ? -23.037 18.784 -28.304 1.00 87.62 237 LYS A O 1
ATOM 1886 N N . GLU A 1 238 ? -22.199 20.846 -27.978 1.00 87.62 238 GLU A N 1
ATOM 1887 C CA . GLU A 1 238 ? -22.441 21.446 -29.284 1.00 87.62 238 GLU A CA 1
ATOM 1888 C C . GLU A 1 238 ? -21.491 20.884 -30.354 1.00 87.62 238 GLU A C 1
ATOM 1890 O O . GLU A 1 238 ? -21.838 20.844 -31.528 1.00 87.62 238 GLU A O 1
ATOM 1895 N N . LEU A 1 239 ? -20.311 20.406 -29.943 1.00 87.75 239 LEU A N 1
ATOM 1896 C CA . LEU A 1 239 ? -19.266 19.878 -30.828 1.00 87.75 239 LEU A CA 1
ATOM 1897 C C . LEU A 1 239 ? -19.277 18.345 -30.928 1.00 87.75 239 LEU A C 1
ATOM 1899 O O . LEU A 1 239 ? -18.404 17.751 -31.561 1.00 87.75 239 LEU A O 1
ATOM 1903 N N . HIS A 1 240 ? -20.224 17.677 -30.269 1.00 88.50 240 HIS A N 1
ATOM 1904 C CA . HIS A 1 240 ? -20.239 16.223 -30.207 1.00 88.50 240 HIS A CA 1
ATOM 1905 C C . HIS A 1 240 ? -20.773 15.578 -31.488 1.00 88.50 240 HIS A C 1
ATOM 1907 O O . HIS A 1 240 ? -21.939 15.737 -31.846 1.00 88.50 240 HIS A O 1
ATOM 1913 N N . VAL A 1 241 ? -19.945 14.725 -32.092 1.00 88.12 241 VAL A N 1
ATOM 1914 C CA . VAL A 1 241 ? -20.325 13.844 -33.204 1.00 88.12 241 VAL A CA 1
ATOM 1915 C C . VAL A 1 241 ? -20.432 12.402 -32.699 1.00 88.12 241 VAL A C 1
ATOM 1917 O O . VAL A 1 241 ? -19.535 11.903 -32.018 1.00 88.12 241 VAL A O 1
ATOM 1920 N N . CYS A 1 242 ? -21.529 11.703 -32.992 1.00 88.31 242 CYS A N 1
ATOM 1921 C CA . CYS A 1 242 ? -21.680 10.297 -32.592 1.00 88.31 242 CYS A CA 1
ATOM 1922 C C . CYS A 1 242 ? -20.626 9.414 -33.277 1.00 88.31 242 CYS A C 1
ATOM 1924 O O . CYS A 1 242 ? -20.252 9.674 -34.410 1.00 88.31 242 CYS A O 1
ATOM 1926 N N . GLY A 1 243 ? -20.116 8.403 -32.570 1.00 82.56 243 GLY A N 1
ATOM 1927 C CA . GLY A 1 243 ? -18.978 7.597 -33.039 1.00 82.56 243 GLY A CA 1
ATOM 1928 C C . GLY A 1 243 ? -17.606 8.199 -32.707 1.00 82.56 243 GLY A C 1
ATOM 1929 O O . GLY A 1 243 ? -16.606 7.482 -32.720 1.00 82.56 243 GLY A O 1
ATOM 1930 N N . SER A 1 244 ? -17.543 9.474 -32.302 1.00 85.50 244 SER A N 1
ATOM 1931 C CA . SER A 1 244 ? -16.290 10.062 -31.830 1.00 85.50 244 SER A CA 1
ATOM 1932 C C . SER A 1 244 ? -15.872 9.536 -30.451 1.00 85.50 244 SER A C 1
ATOM 1934 O O . SER A 1 244 ? -16.695 9.321 -29.554 1.00 85.50 244 SER A O 1
ATOM 1936 N N . ARG A 1 245 ? -14.566 9.320 -30.273 1.00 82.94 245 ARG A N 1
ATOM 1937 C CA . ARG A 1 245 ? -13.924 8.969 -29.000 1.00 82.94 245 ARG A CA 1
ATOM 1938 C C . ARG A 1 245 ? -12.640 9.774 -28.831 1.00 82.94 245 ARG A C 1
ATOM 1940 O O . ARG A 1 245 ? -12.075 10.295 -29.788 1.00 82.94 245 ARG A O 1
ATOM 1947 N N . LYS A 1 246 ? -12.150 9.862 -27.596 1.00 83.94 246 LYS A N 1
ATOM 1948 C CA . LYS A 1 246 ? -10.851 10.478 -27.314 1.00 83.94 246 LYS A CA 1
ATOM 1949 C C . LYS A 1 246 ? -9.730 9.563 -27.809 1.00 83.94 246 LYS A C 1
ATOM 1951 O O . LYS A 1 246 ? -9.601 8.443 -27.317 1.00 83.94 246 LYS A O 1
ATOM 1956 N N . CYS A 1 247 ? -8.925 10.032 -28.757 1.00 81.88 247 CYS A N 1
ATOM 1957 C CA . CYS A 1 247 ? -7.764 9.293 -29.242 1.00 81.88 247 CYS A CA 1
ATOM 1958 C C . CYS A 1 247 ? -6.689 9.207 -28.137 1.00 81.88 247 CYS A C 1
ATOM 1960 O O . CYS A 1 247 ? -6.316 10.244 -27.582 1.00 81.88 247 CYS A O 1
ATOM 1962 N N . PRO A 1 248 ? -6.161 8.012 -27.805 1.00 79.38 248 PRO A N 1
ATOM 1963 C CA . PRO A 1 248 ? -5.149 7.861 -26.757 1.00 79.38 248 PRO A CA 1
ATOM 1964 C C . PRO A 1 248 ? -3.813 8.526 -27.123 1.00 79.38 248 PRO A C 1
ATOM 1966 O O . PRO A 1 248 ? -3.100 8.980 -26.229 1.00 79.38 248 PRO A O 1
ATOM 1969 N N . SER A 1 249 ? -3.500 8.633 -28.417 1.00 79.44 249 SER A N 1
ATOM 1970 C CA . SER A 1 249 ? -2.237 9.193 -28.906 1.00 79.44 249 SER A CA 1
ATOM 1971 C C . SER A 1 249 ? -2.249 10.724 -28.944 1.00 79.44 249 SER A C 1
ATOM 1973 O O . SER A 1 249 ? -1.378 11.352 -28.352 1.00 79.44 249 SER A O 1
ATOM 1975 N N . CYS A 1 250 ? -3.241 11.346 -29.596 1.00 80.12 250 CYS A N 1
ATOM 1976 C CA . CYS A 1 250 ? -3.292 12.809 -29.753 1.00 80.12 250 CYS A CA 1
ATOM 1977 C C . CYS A 1 250 ? -4.179 13.530 -28.722 1.00 80.12 250 CYS A C 1
ATOM 1979 O O . CYS A 1 250 ? -4.230 14.757 -28.712 1.00 80.12 250 CYS A O 1
ATOM 1981 N N . GLN A 1 251 ? -4.897 12.786 -27.871 1.00 79.69 251 GLN A N 1
ATOM 1982 C CA . GLN A 1 251 ? -5.808 13.294 -26.834 1.00 79.69 251 GLN A CA 1
ATOM 1983 C C . GLN A 1 251 ? -6.992 14.145 -27.343 1.00 79.69 251 GLN A C 1
ATOM 1985 O O . GLN A 1 251 ? -7.753 14.664 -26.523 1.00 79.69 251 GLN A O 1
ATOM 1990 N N . LYS A 1 252 ? -7.206 14.247 -28.663 1.00 80.62 252 LYS A N 1
ATOM 1991 C CA . LYS A 1 252 ? -8.363 14.922 -29.280 1.00 80.62 252 LYS A CA 1
ATOM 1992 C C . LYS A 1 252 ? -9.565 13.979 -29.392 1.00 80.62 252 LYS A C 1
ATOM 1994 O O . LYS A 1 252 ? -9.400 12.765 -29.508 1.00 80.62 252 LYS A O 1
ATOM 1999 N N . PHE A 1 253 ? -10.775 14.537 -29.347 1.00 80.62 253 PHE A N 1
ATOM 2000 C CA . PHE A 1 253 ? -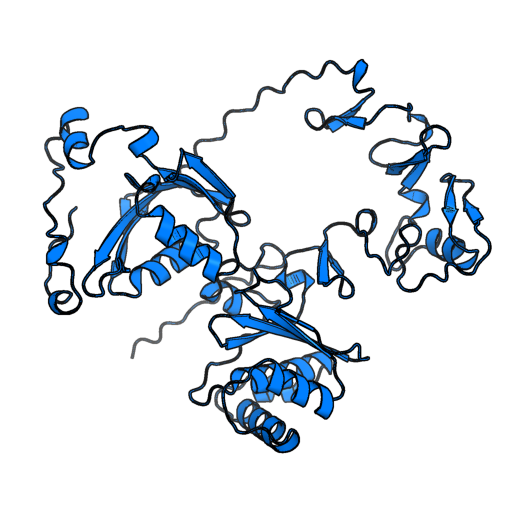12.021 13.802 -29.578 1.00 80.62 253 PHE A CA 1
ATOM 2001 C C . PHE A 1 253 ? -12.281 13.729 -31.087 1.00 80.62 253 PHE A C 1
ATOM 2003 O O . PHE A 1 253 ? -12.421 14.762 -31.733 1.00 80.62 253 PHE A O 1
ATOM 2010 N N . VAL A 1 254 ? -12.264 12.524 -31.652 1.00 82.88 254 VAL A N 1
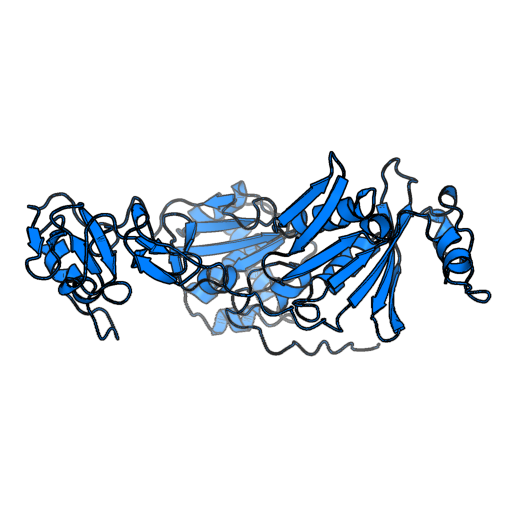ATOM 2011 C CA . VAL A 1 254 ? -12.216 12.287 -33.104 1.00 82.88 254 VAL A CA 1
ATOM 2012 C C . VAL A 1 254 ? -13.073 11.082 -33.472 1.00 82.88 254 VAL A C 1
ATOM 2014 O O . VAL A 1 254 ? -13.238 10.171 -32.658 1.00 82.88 254 VAL A O 1
ATOM 2017 N N . VAL A 1 255 ? -13.625 11.066 -34.683 1.00 83.81 255 VAL A N 1
ATOM 2018 C CA . VAL A 1 255 ? -14.289 9.883 -35.250 1.00 83.81 255 VAL A CA 1
ATOM 2019 C C . VAL A 1 255 ? -13.206 8.871 -35.610 1.00 83.81 255 VAL A C 1
ATOM 2021 O O . VAL A 1 255 ? -12.334 9.173 -36.414 1.00 83.81 255 VAL A O 1
ATOM 2024 N N . LEU A 1 256 ? -13.207 7.702 -34.961 1.00 74.19 256 LEU A N 1
ATOM 2025 C CA . LEU A 1 256 ? -12.087 6.754 -35.064 1.00 74.19 256 LEU A CA 1
ATOM 2026 C C . LEU A 1 256 ? -11.883 6.208 -36.481 1.00 74.19 256 LEU A C 1
ATOM 2028 O O . LEU A 1 256 ? -10.742 5.985 -36.865 1.00 74.19 256 LEU A O 1
ATOM 2032 N N . GLU A 1 257 ? -12.964 6.025 -37.238 1.00 76.44 257 GLU A N 1
ATOM 2033 C CA . GLU A 1 257 ? -12.929 5.499 -38.610 1.00 76.44 257 GLU A CA 1
ATOM 2034 C C . GLU A 1 257 ? -12.225 6.452 -39.588 1.00 76.44 257 GLU A C 1
ATOM 2036 O O . GLU A 1 257 ? -11.565 6.006 -40.519 1.00 76.44 257 GLU A O 1
ATOM 2041 N N . GLU A 1 258 ? -12.291 7.760 -39.332 1.00 80.38 258 GLU A N 1
ATOM 2042 C CA . GLU A 1 258 ? -11.705 8.808 -40.180 1.00 80.38 258 GLU A CA 1
ATOM 2043 C C . GLU A 1 258 ? -10.395 9.367 -39.595 1.00 80.38 258 GLU A C 1
ATOM 2045 O O . GLU A 1 258 ? -9.728 10.217 -40.191 1.00 80.38 258 GLU A O 1
ATOM 2050 N N . HIS A 1 259 ? -10.011 8.932 -38.390 1.00 85.50 259 HIS A N 1
ATOM 2051 C CA . HIS A 1 259 ? -8.893 9.525 -37.673 1.00 85.50 259 HIS A CA 1
ATOM 2052 C C . HIS A 1 259 ? -7.545 8.959 -38.118 1.00 85.50 259 HIS A C 1
ATOM 2054 O O . HIS A 1 259 ? -7.055 7.957 -37.596 1.00 85.50 259 HIS A O 1
ATOM 2060 N N . LEU A 1 260 ? -6.867 9.696 -38.991 1.00 82.38 260 LEU A N 1
ATOM 2061 C CA . LEU A 1 260 ? -5.455 9.484 -39.293 1.00 82.38 260 LEU A CA 1
ATOM 2062 C C . LEU A 1 260 ? -4.587 10.068 -38.164 1.00 82.38 260 LEU A C 1
ATOM 2064 O O . LEU A 1 260 ? -4.184 11.233 -38.193 1.00 82.38 260 LEU A O 1
ATOM 2068 N N . CYS A 1 261 ? -4.330 9.274 -37.120 1.00 78.88 261 CYS A N 1
ATOM 2069 C CA . CYS A 1 261 ? -3.410 9.671 -36.054 1.00 78.88 261 CYS A CA 1
ATOM 2070 C C . CYS A 1 261 ? -1.966 9.365 -36.445 1.00 78.88 261 CYS A C 1
ATOM 2072 O O . CYS A 1 261 ? -1.557 8.205 -36.466 1.00 78.88 261 CYS A O 1
ATOM 2074 N N . CYS A 1 262 ? -1.147 10.392 -36.635 1.00 74.38 262 CYS A N 1
ATOM 2075 C CA . CYS A 1 262 ? 0.295 10.193 -36.684 1.00 74.38 262 CYS A CA 1
ATOM 2076 C C . CYS A 1 262 ? 0.799 9.835 -35.278 1.00 74.38 262 CYS A C 1
ATOM 2078 O O . CYS A 1 262 ? 0.456 10.514 -34.303 1.00 74.38 262 CYS A O 1
ATOM 2080 N N . LEU A 1 263 ? 1.609 8.780 -35.154 1.00 68.88 263 LEU A N 1
ATOM 2081 C CA . LEU A 1 263 ? 2.360 8.532 -33.925 1.00 68.88 263 LEU A CA 1
ATOM 2082 C C . LEU A 1 263 ? 3.260 9.752 -33.679 1.00 68.88 263 LEU A C 1
ATOM 2084 O O . LEU A 1 263 ? 4.069 10.089 -34.549 1.00 68.88 263 LEU A O 1
ATOM 2088 N N . PRO A 1 264 ? 3.128 10.452 -32.540 1.00 64.88 264 PRO A N 1
ATOM 2089 C CA . PRO A 1 264 ? 4.030 11.547 -32.240 1.00 64.88 264 PRO A CA 1
ATOM 2090 C C . PRO A 1 264 ? 5.454 10.994 -32.139 1.00 64.88 264 PRO A C 1
ATOM 2092 O O . PRO A 1 264 ? 5.666 9.919 -31.572 1.00 64.88 264 PRO A O 1
ATOM 2095 N N . ARG A 1 265 ? 6.441 11.732 -32.664 1.00 62.81 265 ARG A N 1
ATOM 2096 C CA . ARG A 1 265 ? 7.850 11.439 -32.379 1.00 62.81 265 ARG A CA 1
ATOM 2097 C C . ARG A 1 265 ? 8.021 11.468 -30.864 1.00 62.81 265 ARG A C 1
ATOM 2099 O O . ARG A 1 265 ? 7.884 12.519 -30.242 1.00 62.81 265 ARG A O 1
ATOM 2106 N N . VAL A 1 266 ? 8.280 10.307 -30.271 1.00 66.81 266 VAL A N 1
ATOM 2107 C CA . VAL A 1 266 ? 8.624 10.226 -28.856 1.00 66.81 266 VAL A CA 1
ATOM 2108 C C . VAL A 1 266 ? 10.021 10.811 -28.741 1.00 66.81 266 VAL A C 1
ATOM 2110 O O . VAL A 1 266 ? 10.958 10.302 -29.356 1.00 66.81 266 VAL A O 1
ATOM 2113 N N . SER A 1 267 ? 10.163 11.910 -28.005 1.00 69.00 267 SER A N 1
ATOM 2114 C CA . SER A 1 267 ? 11.488 12.427 -27.696 1.00 69.00 267 SER A CA 1
ATOM 2115 C C . SER A 1 267 ? 12.279 11.336 -26.965 1.00 69.00 267 SER A C 1
ATOM 2117 O O . SER A 1 267 ? 11.720 10.665 -26.087 1.00 69.00 267 SER A O 1
ATOM 2119 N N . PRO A 1 268 ? 13.559 11.112 -27.318 1.00 62.66 268 PRO A N 1
ATOM 2120 C CA . PRO A 1 268 ? 14.385 10.179 -26.573 1.00 62.66 268 PRO A CA 1
ATOM 2121 C C . PRO A 1 268 ? 14.352 10.588 -25.101 1.00 62.66 268 PRO A C 1
ATOM 2123 O O . PRO A 1 268 ? 14.548 11.758 -24.757 1.00 62.66 268 PRO A O 1
ATOM 2126 N N . LYS A 1 269 ? 14.029 9.633 -24.221 1.00 63.75 269 LYS A N 1
ATOM 2127 C CA . LYS A 1 269 ? 14.092 9.877 -22.778 1.00 63.75 269 LYS A CA 1
ATOM 2128 C C . LYS A 1 269 ? 15.519 10.314 -22.462 1.00 63.75 269 LYS A C 1
ATOM 2130 O O . LYS A 1 269 ? 16.455 9.646 -22.895 1.00 63.75 269 LYS A O 1
ATOM 2135 N N . LYS A 1 270 ? 15.681 11.415 -21.718 1.00 59.34 270 LYS A N 1
ATOM 2136 C CA . LYS A 1 270 ? 16.996 11.802 -21.192 1.00 59.34 270 LYS A CA 1
ATOM 2137 C C . LYS A 1 270 ? 17.602 10.579 -20.503 1.00 59.34 270 LYS A C 1
ATOM 2139 O O . LYS A 1 270 ? 16.919 9.948 -19.693 1.00 59.34 270 LYS A O 1
ATOM 2144 N N . SER A 1 271 ? 18.839 10.237 -20.855 1.00 58.53 271 SER A N 1
ATOM 2145 C CA . SER A 1 271 ? 19.603 9.207 -20.159 1.00 58.53 271 SER A CA 1
ATOM 2146 C C . SER A 1 271 ? 19.640 9.583 -18.680 1.00 58.53 271 SER A C 1
ATOM 2148 O O . SER A 1 271 ? 20.171 10.633 -18.321 1.00 58.53 271 SER A O 1
ATOM 2150 N N . SER A 1 272 ? 18.999 8.778 -17.835 1.00 62.59 272 SER A N 1
ATOM 2151 C CA . SER A 1 272 ? 19.116 8.946 -16.391 1.00 62.59 272 SER A CA 1
ATOM 2152 C C . SER A 1 272 ? 20.515 8.481 -16.005 1.00 62.59 272 SER A C 1
ATOM 2154 O O . SER A 1 272 ? 20.900 7.355 -16.312 1.00 62.59 272 SER A O 1
ATOM 2156 N N . SER A 1 273 ? 21.272 9.358 -15.353 1.00 64.62 273 SER A N 1
ATOM 2157 C CA . SER A 1 273 ? 22.541 9.033 -14.693 1.00 64.62 273 SER A CA 1
ATOM 2158 C C . SER A 1 273 ? 22.358 8.104 -13.486 1.00 64.62 273 SER A C 1
ATOM 2160 O O . SER A 1 273 ? 23.340 7.656 -12.897 1.00 64.62 273 SER A O 1
ATOM 2162 N N . ASP A 1 274 ? 21.111 7.811 -13.113 1.00 88.75 274 ASP A N 1
ATOM 2163 C CA . ASP A 1 274 ? 20.744 7.172 -11.855 1.00 88.75 274 ASP A CA 1
ATOM 2164 C C . ASP A 1 274 ? 20.648 5.654 -12.046 1.00 88.75 274 ASP A C 1
ATOM 2166 O O . ASP A 1 274 ? 19.571 5.042 -12.015 1.00 88.75 274 ASP A O 1
ATOM 2170 N N . ILE A 1 275 ? 21.812 5.062 -12.315 1.00 93.56 275 ILE A N 1
ATOM 2171 C CA . ILE A 1 275 ? 21.993 3.623 -12.477 1.00 93.56 275 ILE A CA 1
ATOM 2172 C C . ILE A 1 275 ? 22.546 3.040 -11.176 1.00 93.56 275 ILE A C 1
ATOM 2174 O O . ILE A 1 275 ? 23.462 3.599 -10.573 1.00 93.56 275 ILE A O 1
ATOM 2178 N N . ILE A 1 276 ? 21.979 1.913 -10.753 1.00 95.81 276 ILE A N 1
ATOM 2179 C CA . ILE A 1 276 ? 22.481 1.097 -9.646 1.00 95.81 276 ILE A CA 1
ATOM 2180 C C . ILE A 1 276 ? 22.793 -0.290 -10.196 1.00 95.81 276 ILE A C 1
ATOM 2182 O O . ILE A 1 276 ? 21.927 -0.921 -10.795 1.00 95.81 276 ILE A O 1
ATOM 2186 N N . PHE A 1 277 ? 24.000 -0.778 -9.965 1.00 95.31 277 PHE A N 1
ATOM 2187 C CA . PHE A 1 277 ? 24.374 -2.166 -10.199 1.00 95.31 277 PHE A CA 1
ATOM 2188 C C . PHE A 1 277 ? 24.192 -2.955 -8.910 1.00 95.31 277 PHE A C 1
ATOM 2190 O O . PHE A 1 277 ? 24.409 -2.401 -7.834 1.00 95.31 277 PHE A O 1
ATOM 2197 N N . PHE A 1 278 ? 23.787 -4.217 -8.988 1.00 95.62 278 PHE A N 1
ATOM 2198 C CA . PHE A 1 278 ? 23.776 -5.081 -7.812 1.00 95.62 278 PHE A CA 1
ATOM 2199 C C . PHE A 1 278 ? 24.116 -6.526 -8.154 1.00 95.62 278 PHE A C 1
ATOM 2201 O O . PHE A 1 278 ? 23.978 -6.950 -9.302 1.00 95.62 278 PHE A O 1
ATOM 2208 N N . ASP A 1 279 ? 24.529 -7.252 -7.124 1.00 93.56 279 ASP A N 1
ATOM 2209 C CA . ASP A 1 279 ? 24.823 -8.679 -7.157 1.00 93.56 279 ASP A CA 1
ATOM 2210 C C . ASP A 1 279 ? 24.403 -9.305 -5.820 1.00 93.56 279 ASP A C 1
ATOM 2212 O O . ASP A 1 279 ? 24.517 -8.659 -4.767 1.00 93.56 279 ASP A O 1
ATOM 2216 N N . LEU A 1 280 ? 23.867 -10.527 -5.864 1.00 92.75 280 LEU A N 1
ATOM 2217 C CA . LEU A 1 280 ? 23.424 -11.268 -4.686 1.00 92.75 280 LEU A CA 1
ATOM 2218 C C . LEU A 1 280 ? 24.185 -12.586 -4.582 1.00 92.75 280 LEU A C 1
ATOM 2220 O O . LEU A 1 280 ? 24.267 -13.348 -5.540 1.00 92.75 280 LEU A O 1
ATOM 2224 N N . GLU A 1 281 ? 24.617 -12.915 -3.370 1.00 90.88 281 GLU A N 1
ATOM 2225 C CA . GLU A 1 281 ? 25.098 -14.251 -3.044 1.00 90.88 281 GLU A CA 1
ATOM 2226 C C . GLU A 1 281 ? 24.109 -14.949 -2.119 1.00 90.88 281 GLU A C 1
ATOM 2228 O O . GLU A 1 281 ? 23.462 -14.341 -1.255 1.00 90.88 281 GLU A O 1
ATOM 2233 N N . THR A 1 282 ? 23.996 -16.260 -2.305 1.00 89.94 282 THR A N 1
ATOM 2234 C CA . THR A 1 282 ? 23.071 -17.100 -1.544 1.00 89.94 282 THR A CA 1
ATOM 2235 C C . THR A 1 282 ? 23.817 -18.200 -0.813 1.00 89.94 282 THR A C 1
ATOM 2237 O O . THR A 1 282 ? 24.784 -18.764 -1.329 1.00 89.94 282 THR A O 1
ATOM 2240 N N . GLY A 1 283 ? 23.348 -18.508 0.391 1.00 86.56 283 GLY A N 1
ATOM 2241 C CA . GLY A 1 283 ? 23.638 -19.765 1.058 1.00 86.56 283 GLY A CA 1
ATOM 2242 C C . GLY A 1 283 ? 22.561 -20.791 0.732 1.00 86.56 283 GLY A C 1
ATOM 2243 O O . GLY A 1 283 ? 21.405 -20.434 0.509 1.00 86.56 283 GLY A O 1
ATOM 2244 N N . GLN A 1 284 ? 22.948 -22.064 0.709 1.00 84.12 284 GLN A N 1
ATOM 2245 C CA . GLN A 1 284 ? 22.069 -23.191 0.358 1.00 84.12 284 GLN A CA 1
ATOM 2246 C C . GLN A 1 284 ? 22.052 -24.299 1.423 1.00 84.12 284 GLN A C 1
ATOM 2248 O O . GLN A 1 284 ? 21.629 -25.421 1.160 1.00 84.12 284 GLN A O 1
ATOM 2253 N N . SER A 1 285 ? 22.514 -24.002 2.642 1.00 79.06 285 SER A N 1
ATOM 2254 C CA . SER A 1 285 ? 22.631 -24.991 3.723 1.00 79.06 285 SER A CA 1
ATOM 2255 C C . SER A 1 285 ? 21.291 -25.582 4.176 1.00 79.06 285 SER A C 1
ATOM 2257 O O . SER A 1 285 ? 21.268 -26.686 4.706 1.00 79.06 285 SER A O 1
ATOM 2259 N N . SER A 1 286 ? 20.176 -24.883 3.952 1.00 77.31 286 SER A N 1
ATOM 2260 C CA . SER A 1 286 ? 18.824 -25.359 4.272 1.00 77.31 286 SER A CA 1
ATOM 2261 C C . SER A 1 286 ? 18.157 -26.160 3.147 1.00 77.31 286 SER A C 1
ATOM 2263 O O . SER A 1 286 ? 17.004 -26.549 3.301 1.00 77.31 286 SER A O 1
ATOM 2265 N N . GLY A 1 287 ? 18.832 -26.374 2.010 1.00 81.25 287 GLY A N 1
ATOM 2266 C CA . GLY A 1 287 ? 18.223 -26.939 0.795 1.00 81.25 287 GLY A CA 1
ATOM 2267 C C . GLY A 1 287 ? 17.425 -25.925 -0.037 1.00 81.25 287 GLY A C 1
ATOM 2268 O O . GLY A 1 287 ? 16.973 -26.247 -1.132 1.00 81.25 287 GLY A O 1
ATOM 2269 N N . GLU A 1 288 ? 17.306 -24.688 0.444 1.00 86.25 288 GLU A N 1
ATOM 2270 C CA . GLU A 1 288 ? 16.734 -23.548 -0.272 1.00 86.25 288 GLU A CA 1
ATOM 2271 C C . GLU A 1 288 ? 17.786 -22.445 -0.396 1.00 86.25 288 GLU A C 1
ATOM 2273 O O . GLU A 1 288 ? 18.601 -22.249 0.509 1.00 86.25 288 GLU A O 1
ATOM 2278 N N . HIS A 1 289 ? 17.758 -21.701 -1.501 1.00 89.12 289 HIS A N 1
ATOM 2279 C CA . HIS A 1 289 ? 18.622 -20.537 -1.659 1.00 89.12 289 HIS A CA 1
ATOM 2280 C C . HIS A 1 289 ? 18.115 -19.386 -0.792 1.00 89.12 289 HIS A C 1
ATOM 2282 O O . HIS A 1 289 ? 17.007 -18.891 -0.991 1.00 89.12 289 HIS A O 1
ATOM 2288 N N . VAL A 1 290 ? 18.955 -18.914 0.126 1.00 90.44 290 VAL A N 1
ATOM 2289 C CA . VAL A 1 290 ? 18.683 -17.723 0.933 1.00 90.44 290 VAL A CA 1
ATOM 2290 C C . VAL A 1 290 ? 19.814 -16.730 0.741 1.00 90.44 290 VAL A C 1
ATOM 2292 O O . VAL A 1 290 ? 20.977 -17.038 0.995 1.00 90.44 290 VAL A O 1
ATOM 2295 N N . VAL A 1 291 ? 19.473 -15.525 0.294 1.00 91.81 291 VAL A N 1
ATOM 2296 C CA . VAL A 1 291 ? 20.444 -14.442 0.109 1.00 91.81 291 VAL A CA 1
ATOM 2297 C C . VAL A 1 291 ? 21.039 -14.060 1.461 1.00 91.81 291 VAL A C 1
ATOM 2299 O O . VAL A 1 291 ? 20.322 -13.646 2.375 1.00 91.81 291 VAL A O 1
ATOM 2302 N N . ASN A 1 292 ? 22.356 -14.180 1.567 1.00 90.56 292 ASN A N 1
ATOM 2303 C CA . ASN A 1 292 ? 23.116 -13.862 2.773 1.00 90.56 292 ASN A CA 1
ATOM 2304 C C . ASN A 1 292 ? 24.166 -12.765 2.545 1.00 90.56 292 ASN A C 1
ATOM 2306 O O . ASN A 1 292 ? 24.806 -12.308 3.493 1.00 90.56 292 ASN A O 1
ATOM 2310 N N . PHE A 1 293 ? 24.321 -12.309 1.305 1.00 91.44 293 PHE A N 1
ATOM 2311 C CA . PHE A 1 293 ? 25.154 -11.169 0.973 1.00 91.44 293 PHE A CA 1
ATOM 2312 C C . PHE A 1 293 ? 24.587 -10.459 -0.253 1.00 91.44 293 PHE A C 1
ATOM 2314 O O . PHE A 1 293 ? 24.142 -11.099 -1.203 1.00 91.44 293 PHE A O 1
ATOM 2321 N N . ALA A 1 294 ? 24.575 -9.133 -0.222 1.00 93.56 294 ALA A N 1
ATOM 2322 C CA . ALA A 1 294 ? 24.167 -8.314 -1.352 1.00 93.56 294 ALA A CA 1
ATOM 2323 C C . ALA A 1 294 ? 25.081 -7.097 -1.450 1.00 93.56 294 ALA A C 1
ATOM 2325 O O . ALA A 1 294 ? 25.370 -6.446 -0.441 1.00 93.56 294 ALA A O 1
ATOM 2326 N N . VAL A 1 295 ? 25.500 -6.766 -2.666 1.00 94.12 295 VAL A N 1
ATOM 2327 C CA . VAL A 1 295 ? 26.263 -5.549 -2.955 1.00 94.12 295 VAL A CA 1
ATOM 2328 C C . VAL A 1 295 ? 25.485 -4.719 -3.949 1.00 94.12 295 VAL A C 1
ATOM 2330 O O . VAL A 1 295 ? 24.921 -5.249 -4.902 1.00 94.12 295 VAL A O 1
ATOM 2333 N N . ALA A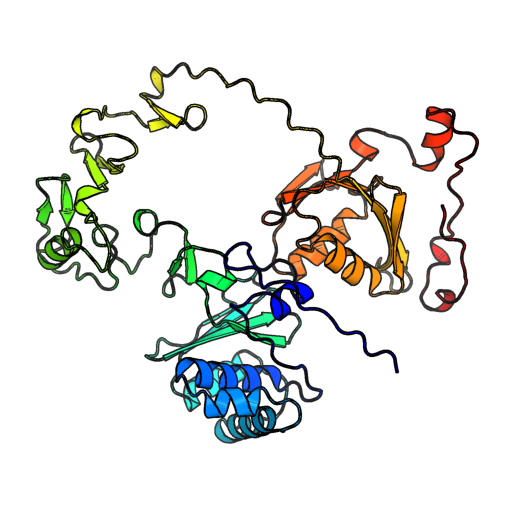 1 296 ? 25.459 -3.412 -3.727 1.00 95.88 296 ALA A N 1
ATOM 2334 C CA . ALA A 1 296 ? 24.932 -2.452 -4.675 1.00 95.88 296 ALA A CA 1
ATOM 2335 C C . ALA A 1 296 ? 25.960 -1.350 -4.922 1.00 95.88 296 ALA A C 1
ATOM 2337 O O . ALA A 1 296 ? 26.525 -0.821 -3.969 1.00 95.88 296 ALA A O 1
ATOM 2338 N N . GLN A 1 297 ? 26.160 -0.965 -6.176 1.00 95.19 297 GLN A N 1
ATOM 2339 C CA . GLN A 1 297 ? 27.068 0.107 -6.566 1.00 95.19 297 GLN A CA 1
ATOM 2340 C C . GLN A 1 297 ? 26.304 1.155 -7.379 1.00 95.19 297 GLN A C 1
ATOM 2342 O O . GLN A 1 297 ? 25.617 0.831 -8.347 1.00 95.19 297 GLN A O 1
ATOM 2347 N N . TYR A 1 298 ? 26.390 2.420 -6.979 1.00 94.25 298 TYR A N 1
ATOM 2348 C CA . TYR A 1 298 ? 25.892 3.536 -7.783 1.00 94.25 298 TYR A CA 1
ATOM 2349 C C . TYR A 1 298 ? 26.812 3.780 -8.986 1.00 94.25 298 TYR A C 1
ATOM 2351 O O . TYR A 1 298 ? 27.995 3.457 -8.954 1.00 94.25 298 TYR A O 1
ATOM 2359 N N . SER A 1 299 ? 26.300 4.435 -10.026 1.00 90.69 299 SER A N 1
ATOM 2360 C CA . SER A 1 299 ? 27.090 4.872 -11.189 1.00 90.69 299 SER A CA 1
ATOM 2361 C C . SER A 1 299 ? 28.289 5.774 -10.853 1.00 90.69 299 SER A C 1
ATOM 2363 O O . SER A 1 299 ? 29.213 5.868 -11.655 1.00 90.69 299 SER A O 1
ATOM 2365 N N . ASP A 1 300 ? 28.293 6.418 -9.682 1.00 89.25 300 ASP A N 1
ATOM 2366 C CA . ASP A 1 300 ? 29.404 7.231 -9.170 1.00 89.25 300 ASP A CA 1
ATOM 2367 C C . ASP A 1 300 ? 30.464 6.426 -8.388 1.00 89.25 300 ASP A C 1
ATOM 2369 O O . ASP A 1 300 ? 31.400 7.010 -7.845 1.00 89.25 300 ASP A O 1
ATOM 2373 N N . GLY A 1 301 ? 30.319 5.099 -8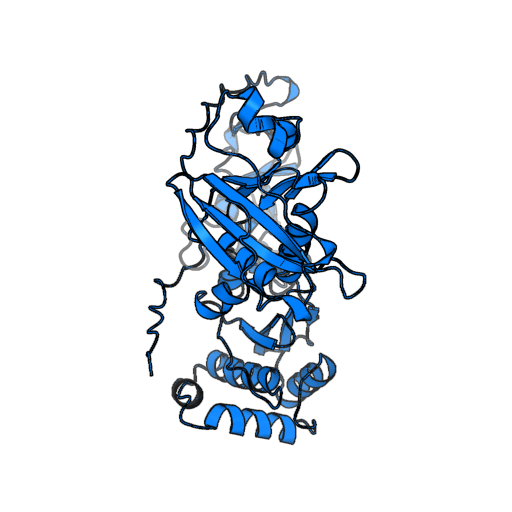.316 1.00 87.81 301 GLY A N 1
ATOM 2374 C CA . GLY A 1 301 ? 31.243 4.194 -7.634 1.00 87.81 301 GLY A CA 1
ATOM 2375 C C . GLY A 1 301 ? 30.977 4.008 -6.139 1.00 87.81 301 GLY A C 1
ATOM 2376 O O . GLY A 1 301 ? 31.653 3.202 -5.505 1.00 87.81 301 GLY A O 1
ATOM 2377 N N . ARG A 1 302 ? 29.996 4.702 -5.539 1.00 92.94 302 ARG A N 1
ATOM 2378 C CA . ARG A 1 302 ? 29.632 4.452 -4.134 1.00 92.94 302 ARG A CA 1
ATOM 2379 C C . ARG A 1 302 ? 29.002 3.074 -3.970 1.00 92.94 302 ARG A C 1
ATOM 2381 O O . ARG A 1 302 ? 28.041 2.743 -4.661 1.00 92.94 302 ARG A O 1
ATOM 2388 N N . GLU A 1 303 ? 29.479 2.327 -2.981 1.00 93.81 303 GLU A N 1
ATOM 2389 C CA . GLU A 1 303 ? 29.025 0.969 -2.686 1.00 93.81 303 GLU A CA 1
ATOM 2390 C C . GLU A 1 303 ? 28.203 0.883 -1.400 1.00 93.81 303 GLU A C 1
ATOM 2392 O O . GLU A 1 303 ? 28.431 1.599 -0.423 1.00 93.81 303 GLU A O 1
ATOM 2397 N N . MET A 1 304 ? 27.246 -0.037 -1.405 1.00 95.00 304 MET A N 1
ATOM 2398 C CA . MET A 1 304 ? 26.433 -0.440 -0.268 1.00 95.00 304 MET A CA 1
ATOM 2399 C C . MET A 1 304 ? 26.545 -1.954 -0.128 1.00 95.00 304 MET A C 1
ATOM 2401 O O . MET A 1 304 ? 26.313 -2.681 -1.092 1.00 95.00 304 MET A O 1
ATOM 2405 N N . VAL A 1 305 ? 26.879 -2.425 1.070 1.00 93.38 305 VAL A N 1
ATOM 2406 C CA . VAL A 1 305 ? 27.071 -3.851 1.349 1.00 93.38 305 VAL A CA 1
ATOM 2407 C C . VAL A 1 305 ? 26.105 -4.279 2.443 1.00 93.38 305 VAL A C 1
ATOM 2409 O O . VAL A 1 305 ? 26.044 -3.650 3.499 1.00 93.38 305 VAL A O 1
ATOM 2412 N N . PHE A 1 306 ? 25.385 -5.366 2.195 1.00 93.56 306 PHE A N 1
ATOM 2413 C CA . PHE A 1 306 ? 24.424 -5.970 3.112 1.00 93.56 306 PHE A CA 1
ATOM 2414 C C . PHE A 1 306 ? 24.871 -7.402 3.400 1.00 93.56 306 PHE A C 1
ATOM 2416 O O . PHE A 1 306 ? 25.197 -8.144 2.474 1.00 93.56 306 PHE A O 1
ATOM 2423 N N . ARG A 1 307 ? 24.932 -7.784 4.679 1.00 91.69 307 ARG A N 1
ATOM 2424 C CA . ARG A 1 307 ? 25.544 -9.047 5.123 1.00 91.69 307 ARG A CA 1
ATOM 2425 C C . ARG A 1 307 ? 24.610 -9.832 6.031 1.00 91.69 307 ARG A C 1
ATOM 2427 O O . ARG A 1 307 ? 23.832 -9.250 6.778 1.00 91.69 307 ARG A O 1
ATOM 2434 N N . GLY A 1 308 ? 24.765 -11.149 6.020 1.00 89.38 308 GLY A N 1
ATOM 2435 C CA . GLY A 1 308 ? 23.969 -12.073 6.815 1.00 89.38 308 GLY A CA 1
ATOM 2436 C C . GLY A 1 308 ? 22.614 -12.382 6.180 1.00 89.38 308 GLY A C 1
ATOM 2437 O O . GLY A 1 308 ? 22.231 -11.835 5.153 1.00 89.38 308 GLY A O 1
ATOM 2438 N N . TYR A 1 309 ? 21.849 -13.268 6.813 1.00 89.50 309 TYR A N 1
ATOM 2439 C CA . TYR A 1 309 ? 20.598 -13.806 6.256 1.00 89.50 309 TYR A CA 1
ATOM 2440 C C . TYR A 1 309 ? 19.429 -12.801 6.219 1.00 89.50 309 TYR A C 1
ATOM 2442 O O . TYR A 1 309 ? 18.347 -13.126 5.737 1.00 89.50 309 TYR A O 1
ATOM 2450 N N . SER A 1 310 ? 19.636 -11.570 6.697 1.00 91.00 310 SER A N 1
ATOM 2451 C CA . SER A 1 310 ? 18.740 -10.426 6.488 1.00 91.00 310 SER A CA 1
ATOM 2452 C C . SER A 1 310 ? 19.115 -9.579 5.263 1.00 91.00 310 SER A C 1
ATOM 2454 O O . SER A 1 310 ? 18.376 -8.646 4.938 1.00 91.00 310 SER A O 1
ATOM 2456 N N . ALA A 1 311 ? 20.203 -9.903 4.551 1.00 92.81 311 ALA A N 1
ATOM 2457 C CA . ALA A 1 311 ? 20.753 -9.089 3.467 1.00 92.81 311 ALA A CA 1
ATOM 2458 C C . ALA A 1 311 ? 19.730 -8.781 2.368 1.00 92.81 311 ALA A C 1
ATOM 2460 O O . ALA A 1 311 ? 19.628 -7.628 1.962 1.00 92.81 311 ALA A O 1
ATOM 2461 N N . CYS A 1 312 ? 18.916 -9.756 1.936 1.00 94.44 312 CYS A N 1
ATOM 2462 C CA . CYS A 1 312 ? 17.851 -9.500 0.954 1.00 94.44 312 CYS A CA 1
ATOM 2463 C C . CYS A 1 312 ? 16.864 -8.440 1.440 1.00 94.44 312 CYS A C 1
ATOM 2465 O O . CYS A 1 312 ? 16.545 -7.496 0.714 1.00 94.44 312 CYS A O 1
ATOM 2467 N N . LYS A 1 313 ? 16.394 -8.583 2.686 1.00 94.00 313 LYS A N 1
ATOM 2468 C CA . LYS A 1 313 ? 15.426 -7.664 3.282 1.00 94.00 313 LYS A CA 1
ATOM 2469 C C . LYS A 1 313 ? 16.018 -6.264 3.384 1.00 94.00 313 LYS A C 1
ATOM 2471 O O . LYS A 1 313 ? 15.346 -5.302 3.021 1.00 94.00 313 LYS A O 1
ATOM 2476 N N . GLU A 1 314 ? 17.248 -6.139 3.868 1.00 95.00 314 GLU A N 1
ATOM 2477 C CA . GLU A 1 314 ? 17.931 -4.852 4.028 1.00 95.00 314 GLU A CA 1
ATOM 2478 C C . GLU A 1 314 ? 18.216 -4.190 2.677 1.00 95.00 314 GLU A C 1
ATOM 2480 O O . GLU A 1 314 ? 17.863 -3.023 2.485 1.00 95.00 314 GLU A O 1
ATOM 2485 N N . PHE A 1 315 ? 18.747 -4.955 1.720 1.00 96.62 315 PHE A N 1
ATOM 2486 C CA . PHE A 1 315 ? 18.983 -4.513 0.350 1.00 96.62 315 PHE A CA 1
ATOM 2487 C C . PHE A 1 315 ? 17.693 -4.017 -0.302 1.00 96.62 315 PHE A C 1
ATOM 2489 O O . PHE A 1 315 ? 17.644 -2.887 -0.781 1.00 96.62 315 PHE A O 1
ATOM 2496 N N . CYS A 1 316 ? 16.616 -4.806 -0.275 1.00 96.25 316 CYS A N 1
ATOM 2497 C CA . CYS A 1 316 ? 15.346 -4.408 -0.878 1.00 96.25 316 CYS A CA 1
ATOM 2498 C C . CYS A 1 316 ? 14.714 -3.214 -0.146 1.00 96.25 316 CYS A C 1
ATOM 2500 O O . CYS A 1 316 ? 14.183 -2.305 -0.786 1.00 96.25 316 CYS A O 1
ATOM 2502 N N . THR A 1 317 ? 14.826 -3.154 1.186 1.00 94.75 317 THR A N 1
ATOM 2503 C CA . THR A 1 317 ? 14.356 -2.004 1.975 1.00 94.75 317 THR A CA 1
ATOM 2504 C C . THR A 1 317 ? 15.088 -0.722 1.576 1.00 94.75 317 THR A C 1
ATOM 2506 O O . THR A 1 317 ? 14.462 0.332 1.440 1.00 94.75 317 THR A O 1
ATOM 2509 N N . TRP A 1 318 ? 16.399 -0.804 1.352 1.00 95.56 318 TRP A N 1
ATOM 2510 C CA . TRP A 1 318 ? 17.211 0.301 0.856 1.00 95.56 318 TRP A CA 1
ATOM 2511 C C . TRP A 1 318 ? 16.867 0.658 -0.599 1.00 95.56 318 TRP A C 1
ATOM 2513 O O . TRP A 1 318 ? 16.632 1.834 -0.911 1.00 95.56 318 TRP A O 1
ATOM 2523 N N . LEU A 1 319 ? 16.781 -0.342 -1.482 1.00 96.06 319 LEU A N 1
ATOM 2524 C CA . LEU A 1 319 ? 16.555 -0.176 -2.915 1.00 96.06 319 LEU A CA 1
ATOM 2525 C C . LEU A 1 319 ? 15.195 0.470 -3.177 1.00 96.06 319 LEU A C 1
ATOM 2527 O O . LEU A 1 319 ? 15.118 1.504 -3.834 1.00 96.06 319 LEU A O 1
ATOM 2531 N N . PHE A 1 320 ? 14.130 -0.072 -2.587 1.00 94.12 320 PHE A N 1
ATOM 2532 C CA . PHE A 1 320 ? 12.757 0.416 -2.730 1.00 94.12 320 PHE A CA 1
ATOM 2533 C C . PHE A 1 320 ? 12.412 1.526 -1.730 1.00 94.12 320 PHE A C 1
ATOM 2535 O O . PHE A 1 320 ? 11.279 1.647 -1.252 1.00 94.12 320 PHE A O 1
ATOM 2542 N N . SER A 1 321 ? 13.392 2.367 -1.413 1.00 91.06 321 SER A N 1
ATOM 2543 C CA . SER A 1 321 ? 13.175 3.612 -0.690 1.00 91.06 321 SER A CA 1
ATOM 2544 C C . SER A 1 321 ? 12.829 4.754 -1.662 1.00 91.06 321 SER A C 1
ATOM 2546 O O . SER A 1 321 ? 13.170 4.709 -2.848 1.00 91.06 321 SER A O 1
ATOM 2548 N N . PRO A 1 322 ? 12.176 5.835 -1.194 1.00 86.31 322 PRO A N 1
ATOM 2549 C CA . PRO A 1 322 ? 11.876 6.998 -2.035 1.00 86.31 322 PRO A CA 1
ATOM 2550 C C . PRO A 1 322 ? 13.103 7.653 -2.677 1.00 86.31 322 PRO A C 1
ATOM 2552 O O . PRO A 1 322 ? 12.949 8.345 -3.682 1.00 86.31 322 PRO A O 1
ATOM 2555 N N . LYS A 1 323 ? 14.297 7.433 -2.108 1.00 89.25 323 LYS A N 1
ATOM 2556 C CA . LYS A 1 323 ? 15.572 7.956 -2.607 1.00 89.25 323 LYS A CA 1
ATOM 2557 C C . LYS A 1 323 ? 15.853 7.502 -4.040 1.00 89.25 323 LYS A C 1
ATOM 2559 O O . LYS A 1 323 ? 16.350 8.294 -4.828 1.00 89.25 323 LYS A O 1
ATOM 2564 N N . HIS A 1 324 ? 15.489 6.268 -4.387 1.00 92.38 324 HIS A N 1
ATOM 2565 C CA . HIS A 1 324 ? 15.790 5.682 -5.696 1.00 92.38 324 HIS A CA 1
ATOM 2566 C C . HIS A 1 324 ? 14.630 5.783 -6.689 1.00 92.38 324 HIS A C 1
ATOM 2568 O O . HIS A 1 324 ? 14.577 5.054 -7.677 1.00 92.38 324 HIS A O 1
ATOM 2574 N N . LYS A 1 325 ? 13.658 6.673 -6.449 1.00 90.19 325 LYS A N 1
ATOM 2575 C CA . LYS A 1 325 ? 12.528 6.858 -7.365 1.00 90.19 325 LYS A CA 1
ATOM 2576 C C . LYS A 1 325 ? 13.040 7.125 -8.789 1.00 90.19 325 LYS A C 1
ATOM 2578 O O . LYS A 1 325 ? 13.843 8.025 -9.003 1.00 90.19 325 LYS A O 1
ATOM 2583 N N . GLY A 1 326 ? 12.551 6.350 -9.754 1.00 90.38 326 GLY A N 1
ATOM 2584 C CA . GLY A 1 326 ? 12.907 6.471 -11.171 1.00 90.38 326 GLY A CA 1
ATOM 2585 C C . GLY A 1 326 ? 14.266 5.894 -11.583 1.00 90.38 326 GLY A C 1
ATOM 2586 O O . GLY A 1 326 ? 14.577 5.971 -12.768 1.00 90.38 326 GLY A O 1
ATOM 2587 N N . HIS A 1 327 ? 15.043 5.306 -10.667 1.00 93.50 327 HIS A N 1
ATOM 2588 C CA . HIS A 1 327 ? 16.346 4.719 -11.000 1.00 93.50 327 HIS A CA 1
ATOM 2589 C C . HIS A 1 327 ? 16.215 3.483 -11.903 1.00 93.50 327 HIS A C 1
ATOM 2591 O O . HIS A 1 327 ? 15.209 2.758 -11.868 1.00 93.50 327 HIS A O 1
ATOM 2597 N N . THR A 1 328 ? 17.268 3.226 -12.682 1.00 94.31 328 THR A N 1
ATOM 2598 C CA . THR A 1 328 ? 17.449 1.961 -13.406 1.00 94.31 328 THR A CA 1
ATOM 2599 C C . THR A 1 328 ? 18.419 1.083 -12.633 1.00 94.31 328 THR A C 1
ATOM 2601 O O . THR A 1 328 ? 19.489 1.527 -12.237 1.00 94.31 328 THR A O 1
ATOM 2604 N N . VAL A 1 329 ? 18.039 -0.163 -12.398 1.00 95.94 329 VAL A N 1
ATOM 2605 C CA . VAL A 1 329 ? 18.797 -1.107 -11.585 1.00 95.94 329 VAL A CA 1
ATOM 2606 C C . VAL A 1 329 ? 19.215 -2.266 -12.477 1.00 95.94 329 VAL A C 1
ATOM 2608 O O . VAL A 1 329 ? 18.392 -2.802 -13.218 1.00 95.94 329 VAL A O 1
ATOM 2611 N N . ILE A 1 330 ? 20.486 -2.634 -12.443 1.00 94.38 330 ILE A N 1
ATOM 2612 C CA . ILE A 1 330 ? 21.079 -3.606 -13.353 1.00 94.38 330 ILE A CA 1
ATOM 2613 C C . ILE A 1 330 ? 21.733 -4.709 -12.528 1.00 94.38 330 ILE A C 1
ATOM 2615 O O . ILE A 1 330 ? 22.583 -4.436 -11.690 1.00 94.38 330 ILE A O 1
ATOM 2619 N N . ALA A 1 331 ? 21.365 -5.954 -12.804 1.00 94.00 331 ALA A N 1
ATOM 2620 C CA . ALA A 1 331 ? 22.093 -7.126 -12.327 1.00 94.00 331 ALA A CA 1
ATOM 2621 C C . ALA A 1 331 ? 22.443 -8.023 -13.511 1.00 94.00 331 ALA A C 1
ATOM 2623 O O . ALA A 1 331 ? 21.777 -7.998 -14.553 1.00 94.00 331 ALA A O 1
ATOM 2624 N N . HIS A 1 332 ? 23.516 -8.794 -13.367 1.00 89.94 332 HIS A N 1
ATOM 2625 C CA . HIS A 1 332 ? 23.992 -9.676 -14.420 1.00 89.94 332 HIS A CA 1
ATOM 2626 C C . HIS A 1 332 ? 23.419 -11.080 -14.242 1.00 89.94 332 HIS A C 1
ATOM 2628 O O . HIS A 1 332 ? 23.682 -11.735 -13.246 1.00 89.94 332 HIS A O 1
ATOM 2634 N N . ASN A 1 333 ? 22.646 -11.544 -15.227 1.00 89.25 333 ASN A N 1
ATOM 2635 C CA . ASN A 1 333 ? 21.865 -12.783 -15.176 1.00 89.25 333 ASN A CA 1
ATOM 2636 C C . ASN A 1 333 ? 20.703 -12.762 -14.160 1.00 89.25 333 ASN A C 1
ATOM 2638 O O . ASN A 1 333 ? 20.160 -13.806 -13.792 1.00 89.25 333 ASN A O 1
ATOM 2642 N N . MET A 1 334 ? 20.213 -11.564 -13.822 1.00 92.00 334 MET A N 1
ATOM 2643 C CA . MET A 1 334 ? 19.077 -11.364 -12.913 1.00 92.00 334 MET A CA 1
ATOM 2644 C C . MET A 1 334 ? 17.849 -12.193 -13.308 1.00 92.00 334 MET A C 1
ATOM 2646 O O . MET A 1 334 ? 17.132 -12.722 -12.459 1.00 92.00 334 MET A O 1
ATOM 2650 N N . LYS A 1 335 ? 17.600 -12.324 -14.619 1.00 86.44 335 LYS A N 1
ATOM 2651 C CA . LYS A 1 335 ? 16.421 -13.016 -15.158 1.00 86.44 335 LYS A CA 1
ATOM 2652 C C . LYS A 1 335 ? 16.351 -14.488 -14.782 1.00 86.44 335 LYS A C 1
ATOM 2654 O O . LYS A 1 335 ? 15.258 -15.053 -14.777 1.00 86.44 335 LYS A O 1
ATOM 2659 N N . GLY A 1 336 ? 17.511 -15.104 -14.559 1.00 85.00 336 GLY A N 1
ATOM 2660 C CA . GLY A 1 336 ? 17.644 -16.520 -14.253 1.00 85.00 336 GLY A CA 1
ATOM 2661 C C . GLY A 1 336 ? 17.705 -16.823 -12.761 1.00 85.00 336 GLY A C 1
ATOM 2662 O O . GLY A 1 336 ? 17.521 -17.983 -12.411 1.00 85.00 336 GLY A O 1
ATOM 2663 N N . PHE A 1 337 ? 17.959 -15.823 -11.910 1.00 87.38 337 PHE A N 1
ATOM 2664 C CA . PHE A 1 337 ? 18.232 -16.053 -10.493 1.00 87.38 337 PHE A CA 1
ATOM 2665 C C . PHE A 1 337 ? 17.743 -14.901 -9.601 1.00 87.38 337 PHE A C 1
ATOM 2667 O O . PHE A 1 337 ? 16.652 -14.995 -9.034 1.00 87.38 337 PHE A O 1
ATOM 2674 N N . ASP A 1 338 ? 18.483 -13.788 -9.537 1.00 88.81 338 ASP A N 1
ATOM 2675 C CA . ASP A 1 338 ? 18.292 -12.706 -8.556 1.00 88.81 338 ASP A CA 1
ATOM 2676 C C . ASP A 1 338 ? 16.871 -12.142 -8.535 1.00 88.81 338 ASP A C 1
ATOM 2678 O O . ASP A 1 338 ? 16.319 -11.824 -7.480 1.00 88.81 338 ASP A O 1
ATOM 2682 N N . GLY A 1 339 ? 16.252 -12.039 -9.715 1.00 90.75 339 GLY A N 1
ATOM 2683 C CA . GLY A 1 339 ? 14.944 -11.420 -9.889 1.00 90.75 339 GLY A CA 1
ATOM 2684 C C . GLY A 1 339 ? 13.846 -12.086 -9.061 1.00 90.75 339 GLY A C 1
ATOM 2685 O O . GLY A 1 339 ? 12.907 -11.401 -8.658 1.00 90.75 339 GLY A O 1
ATOM 2686 N N . GLN A 1 340 ? 13.971 -13.384 -8.762 1.00 91.88 340 GLN A N 1
ATOM 2687 C CA . GLN A 1 340 ? 12.983 -14.115 -7.964 1.00 91.88 340 GLN A CA 1
ATOM 2688 C C . GLN A 1 340 ? 12.946 -13.622 -6.514 1.00 91.88 340 GLN A C 1
ATOM 2690 O O . GLN A 1 340 ? 11.862 -13.379 -5.986 1.00 91.88 340 GLN A O 1
ATOM 2695 N N . PHE A 1 341 ? 14.108 -13.375 -5.899 1.00 94.19 341 PHE A N 1
ATOM 2696 C CA . PHE A 1 341 ? 14.188 -12.835 -4.536 1.00 94.19 341 PHE A CA 1
ATOM 2697 C C . PHE A 1 341 ? 13.594 -11.431 -4.453 1.00 94.19 341 PHE A C 1
ATOM 2699 O O . PHE A 1 341 ? 12.852 -11.115 -3.523 1.00 94.19 341 PHE A O 1
ATOM 2706 N N . ILE A 1 342 ? 13.865 -10.604 -5.466 1.00 95.12 342 ILE A N 1
ATOM 2707 C CA . ILE A 1 342 ? 13.342 -9.239 -5.531 1.00 95.12 342 ILE A CA 1
ATOM 2708 C C . ILE A 1 342 ? 11.819 -9.235 -5.682 1.00 95.12 342 ILE A C 1
ATOM 2710 O O . ILE A 1 342 ? 11.131 -8.502 -4.971 1.00 95.12 342 ILE A O 1
ATOM 2714 N N . VAL A 1 343 ? 11.273 -10.061 -6.582 1.00 93.94 343 VAL A N 1
ATOM 2715 C CA . VAL A 1 343 ? 9.817 -10.191 -6.746 1.00 93.94 343 VAL A CA 1
ATOM 2716 C C . VAL A 1 343 ? 9.174 -10.750 -5.479 1.00 93.94 343 VAL A C 1
ATOM 2718 O O . VAL A 1 343 ? 8.160 -10.200 -5.050 1.00 93.94 343 VAL A O 1
ATOM 2721 N N . GLY A 1 344 ? 9.767 -11.777 -4.862 1.00 93.38 344 GLY A N 1
ATOM 2722 C CA . GLY A 1 344 ? 9.297 -12.356 -3.602 1.00 93.38 344 GLY A CA 1
ATOM 2723 C C . GLY A 1 344 ? 9.159 -11.297 -2.512 1.00 93.38 344 GLY A C 1
ATOM 2724 O O . GLY A 1 344 ? 8.061 -11.079 -2.000 1.00 93.38 344 GLY A O 1
ATOM 2725 N N . TRP A 1 345 ? 10.223 -10.526 -2.271 1.00 94.50 345 TRP A N 1
ATOM 2726 C CA . TRP A 1 345 ? 10.190 -9.433 -1.301 1.00 94.50 345 TRP A CA 1
ATOM 2727 C C . TRP A 1 345 ? 9.117 -8.385 -1.635 1.00 94.50 345 TRP A C 1
ATOM 2729 O O . TRP A 1 345 ? 8.375 -7.951 -0.756 1.00 94.50 345 TRP A O 1
ATOM 2739 N N . MET A 1 346 ? 8.977 -7.978 -2.905 1.00 94.06 346 MET A N 1
ATOM 2740 C CA . MET A 1 346 ? 7.951 -7.000 -3.304 1.00 94.06 346 MET A CA 1
ATOM 2741 C C . MET A 1 346 ? 6.528 -7.494 -3.011 1.00 94.06 346 MET A C 1
ATOM 2743 O O . MET A 1 346 ? 5.688 -6.706 -2.560 1.00 94.06 346 MET A O 1
ATOM 2747 N N . LEU A 1 347 ? 6.260 -8.781 -3.251 1.00 92.38 347 LEU A N 1
ATOM 2748 C CA . LEU A 1 347 ? 4.968 -9.401 -2.966 1.00 92.38 347 LEU A CA 1
ATOM 2749 C C . LEU A 1 347 ? 4.682 -9.435 -1.461 1.00 92.38 347 LEU A C 1
ATOM 2751 O O . LEU A 1 347 ? 3.569 -9.090 -1.070 1.00 92.38 347 LEU A O 1
ATOM 2755 N N . GLU A 1 348 ? 5.680 -9.737 -0.627 1.00 92.00 348 GLU A N 1
ATOM 2756 C CA . GLU A 1 348 ? 5.569 -9.673 0.841 1.00 92.00 348 GLU A CA 1
ATOM 2757 C C . GLU A 1 348 ? 5.238 -8.258 1.343 1.00 92.00 348 GLU A C 1
ATOM 2759 O O . GLU A 1 348 ? 4.464 -8.086 2.285 1.00 92.00 348 GLU A O 1
ATOM 2764 N N . GLN A 1 349 ? 5.748 -7.216 0.673 1.00 90.81 349 GLN A N 1
ATOM 2765 C CA . GLN A 1 349 ? 5.367 -5.825 0.962 1.00 90.81 349 GLN A CA 1
ATOM 2766 C C . GLN A 1 349 ? 3.947 -5.461 0.474 1.00 90.81 349 GLN A C 1
ATOM 2768 O O . GLN A 1 349 ? 3.517 -4.305 0.578 1.00 90.81 349 GLN A O 1
ATOM 2773 N N . GLY A 1 350 ? 3.214 -6.412 -0.109 1.00 88.19 350 GLY A N 1
ATOM 2774 C CA . GLY A 1 350 ? 1.901 -6.206 -0.711 1.00 88.19 350 GLY A CA 1
ATOM 2775 C C . GLY A 1 350 ? 1.942 -5.412 -2.019 1.00 88.19 350 GLY A C 1
ATOM 2776 O O . GLY A 1 350 ? 0.959 -4.752 -2.368 1.00 88.19 350 GLY A O 1
ATOM 2777 N N . THR A 1 351 ? 3.073 -5.435 -2.733 1.00 89.62 351 THR A N 1
ATOM 2778 C CA . THR A 1 351 ? 3.260 -4.757 -4.022 1.00 89.62 351 THR A CA 1
ATOM 2779 C C . THR A 1 351 ? 3.347 -5.773 -5.155 1.00 89.62 351 THR A C 1
ATOM 2781 O O . THR A 1 351 ? 4.244 -6.603 -5.194 1.00 89.62 351 THR A O 1
ATOM 2784 N N . SER A 1 352 ? 2.462 -5.662 -6.146 1.00 89.62 352 SER A N 1
ATOM 2785 C CA . SER A 1 352 ? 2.564 -6.453 -7.379 1.00 89.62 352 SER A CA 1
ATOM 2786 C C . SER A 1 352 ? 3.400 -5.710 -8.433 1.00 89.62 352 SER A C 1
ATOM 2788 O O . SER A 1 352 ? 2.928 -4.693 -8.957 1.00 89.62 352 SER A O 1
ATOM 2790 N N . PRO A 1 353 ? 4.631 -6.161 -8.750 1.00 90.75 353 PRO A N 1
ATOM 2791 C CA . PRO A 1 353 ? 5.426 -5.561 -9.816 1.00 90.75 353 PRO A CA 1
ATOM 2792 C C . PRO A 1 353 ? 4.819 -5.815 -11.199 1.00 90.75 353 PRO A C 1
ATOM 2794 O O . PRO A 1 353 ? 4.175 -6.833 -11.440 1.00 90.75 353 PRO A O 1
ATOM 2797 N N . SER A 1 354 ? 5.092 -4.907 -12.137 1.00 91.44 354 SER A N 1
ATOM 2798 C CA . SER A 1 354 ? 4.909 -5.192 -13.561 1.00 91.44 354 SER A CA 1
ATOM 2799 C C . SER A 1 354 ? 6.146 -5.930 -14.054 1.00 91.44 354 SER A C 1
ATOM 2801 O O . SER A 1 354 ? 7.244 -5.385 -13.969 1.00 91.44 354 SER A O 1
ATOM 2803 N N . VAL A 1 355 ? 5.979 -7.136 -14.586 1.00 91.19 355 VAL A N 1
ATOM 2804 C CA . VAL A 1 355 ? 7.090 -7.961 -15.077 1.00 91.19 355 VAL A CA 1
ATOM 2805 C C . VAL A 1 355 ? 6.997 -8.152 -16.586 1.00 91.19 355 VAL A C 1
ATOM 2807 O O . VAL A 1 355 ? 5.901 -8.256 -17.132 1.00 91.19 355 VAL A O 1
ATOM 2810 N N . ILE A 1 356 ? 8.146 -8.190 -17.256 1.00 89.50 356 ILE A N 1
ATOM 2811 C CA . ILE A 1 356 ? 8.256 -8.615 -18.653 1.00 89.50 356 ILE A CA 1
ATOM 2812 C C . ILE A 1 356 ? 9.001 -9.955 -18.651 1.00 89.50 356 ILE A C 1
ATOM 2814 O O . ILE A 1 356 ? 10.196 -9.966 -18.343 1.00 89.50 356 ILE A O 1
ATOM 2818 N N . PRO A 1 357 ? 8.323 -11.080 -18.930 1.00 87.75 357 PRO A N 1
ATOM 2819 C CA . PRO A 1 357 ? 8.955 -12.392 -18.948 1.00 87.75 357 PRO A CA 1
ATOM 2820 C C . PRO A 1 357 ? 9.636 -12.697 -20.291 1.00 87.75 357 PRO A C 1
ATOM 2822 O O . PRO A 1 357 ? 9.296 -12.123 -21.325 1.00 87.75 357 PRO A O 1
ATOM 2825 N N . ILE A 1 358 ? 10.567 -13.650 -20.272 1.00 83.56 358 ILE A N 1
ATOM 2826 C CA . ILE A 1 358 ? 11.100 -14.342 -21.451 1.00 83.56 358 ILE A CA 1
ATOM 2827 C C . ILE A 1 358 ? 11.100 -15.849 -21.162 1.00 83.56 358 ILE A C 1
ATOM 2829 O O . ILE A 1 358 ? 11.943 -16.369 -20.428 1.00 83.56 358 ILE A O 1
ATOM 2833 N N . GLY A 1 359 ? 10.082 -16.551 -21.665 1.00 85.38 359 GLY A N 1
ATOM 2834 C CA . GLY A 1 359 ? 9.756 -17.894 -21.178 1.00 85.38 359 GLY A CA 1
ATOM 2835 C C . GLY A 1 359 ? 9.441 -17.864 -19.677 1.00 85.38 359 GLY A C 1
ATOM 2836 O O . GLY A 1 359 ? 8.641 -17.047 -19.230 1.00 85.38 359 GLY A O 1
ATOM 2837 N N . SER A 1 360 ? 10.106 -18.715 -18.893 1.00 82.81 360 SER A N 1
ATOM 2838 C CA . SER A 1 360 ? 9.990 -18.760 -17.426 1.00 82.81 360 SER A CA 1
ATOM 2839 C C . SER A 1 360 ? 10.877 -17.748 -16.682 1.00 82.81 360 SER A C 1
ATOM 2841 O O . SER A 1 360 ? 10.836 -17.681 -15.455 1.00 82.81 360 SER A O 1
ATOM 2843 N N . LYS A 1 361 ? 11.696 -16.964 -17.397 1.00 86.31 361 LYS A N 1
ATOM 2844 C CA . LYS A 1 361 ? 12.674 -16.029 -16.816 1.00 86.31 361 LYS A CA 1
ATOM 2845 C C . LYS A 1 361 ? 12.131 -14.602 -16.758 1.00 86.31 361 LYS A C 1
ATOM 2847 O O . LYS A 1 361 ? 11.320 -14.201 -17.591 1.00 86.31 361 LYS A O 1
ATOM 2852 N N . LEU A 1 362 ? 12.615 -13.805 -15.807 1.00 87.44 362 LEU A N 1
ATOM 2853 C CA . LEU A 1 362 ? 12.172 -12.421 -15.592 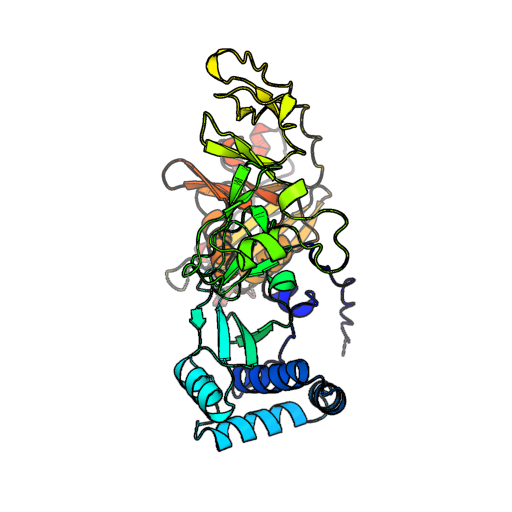1.00 87.44 362 LEU A CA 1
ATOM 2854 C C . LEU A 1 362 ? 13.087 -11.438 -16.333 1.00 87.44 362 LEU A C 1
ATOM 2856 O O . LEU A 1 362 ? 14.121 -11.059 -15.811 1.00 87.44 362 LEU A O 1
ATOM 2860 N N . MET A 1 363 ? 12.754 -10.997 -17.546 1.00 87.88 363 MET A N 1
ATOM 2861 C CA . MET A 1 363 ? 13.639 -10.089 -18.297 1.00 87.88 363 MET A CA 1
ATOM 2862 C C . MET A 1 363 ? 13.714 -8.683 -17.676 1.00 87.88 363 MET A C 1
ATOM 2864 O O . MET A 1 363 ? 14.778 -8.063 -17.655 1.00 87.88 363 MET A O 1
ATOM 2868 N N . SER A 1 364 ? 12.586 -8.165 -17.184 1.00 92.69 364 SER A N 1
ATOM 2869 C CA . SER A 1 364 ? 12.528 -6.864 -16.513 1.00 92.69 364 SER A CA 1
ATOM 2870 C C . SER A 1 364 ? 11.449 -6.829 -15.438 1.00 92.69 364 SER A C 1
ATOM 2872 O O . SER A 1 364 ? 10.372 -7.403 -15.605 1.00 92.69 364 SER A O 1
ATOM 2874 N N . ILE A 1 365 ? 11.732 -6.110 -14.351 1.00 94.69 365 ILE A N 1
ATOM 2875 C CA . ILE A 1 365 ? 10.816 -5.872 -13.234 1.00 94.69 365 ILE A CA 1
ATOM 2876 C C . ILE A 1 365 ? 10.646 -4.360 -13.087 1.00 94.69 365 ILE A C 1
ATOM 2878 O O . ILE A 1 365 ? 11.617 -3.625 -12.930 1.00 94.69 365 ILE A O 1
ATOM 2882 N N . ARG A 1 366 ? 9.410 -3.865 -13.118 1.00 93.94 366 ARG A N 1
ATOM 2883 C CA . ARG A 1 366 ? 9.095 -2.446 -12.927 1.00 93.94 366 ARG A CA 1
ATOM 2884 C C . ARG A 1 366 ? 8.253 -2.255 -11.675 1.00 93.94 366 ARG A C 1
ATOM 2886 O O . ARG A 1 366 ? 7.143 -2.778 -11.557 1.00 93.94 366 ARG A O 1
ATOM 2893 N N . HIS A 1 367 ? 8.752 -1.416 -10.774 1.00 91.94 367 HIS A N 1
ATOM 2894 C CA . HIS A 1 367 ? 8.025 -1.021 -9.582 1.00 91.94 367 HIS A CA 1
ATOM 2895 C C . HIS A 1 367 ? 6.911 -0.017 -9.945 1.00 91.94 367 HIS A C 1
ATOM 2897 O O . HIS A 1 367 ? 7.210 1.085 -10.418 1.00 91.94 367 HIS A O 1
ATOM 2903 N N . PRO A 1 368 ? 5.626 -0.302 -9.648 1.00 86.62 368 PRO A N 1
ATOM 2904 C CA . PRO A 1 368 ? 4.499 0.498 -10.140 1.00 86.62 368 PRO A CA 1
ATOM 2905 C C . PRO A 1 368 ? 4.454 1.925 -9.577 1.00 86.62 368 PRO A C 1
ATOM 2907 O O . PRO A 1 368 ? 4.110 2.858 -10.292 1.00 86.62 368 PRO A O 1
ATOM 2910 N N . SER A 1 369 ? 4.793 2.120 -8.296 1.00 86.50 369 SER A N 1
ATOM 2911 C CA . SER A 1 369 ? 4.725 3.449 -7.658 1.00 86.50 369 SER A CA 1
ATOM 2912 C C . SER A 1 369 ? 6.041 4.234 -7.638 1.00 86.50 369 SER A C 1
ATOM 2914 O O . SER A 1 369 ? 6.010 5.458 -7.732 1.00 86.50 369 SER A O 1
ATOM 2916 N N . LEU A 1 370 ? 7.192 3.565 -7.505 1.00 88.81 370 LEU A N 1
ATOM 2917 C CA . LEU A 1 370 ? 8.503 4.225 -7.494 1.00 88.81 370 LEU A CA 1
ATOM 2918 C C . LEU A 1 370 ? 9.072 4.443 -8.900 1.00 88.81 370 LEU A C 1
ATOM 2920 O O . LEU A 1 370 ? 10.005 5.222 -9.057 1.00 88.81 370 LEU A O 1
ATOM 2924 N N . GLY A 1 371 ? 8.541 3.771 -9.925 1.00 88.50 371 GLY A N 1
ATOM 2925 C CA . GLY A 1 371 ? 9.069 3.864 -11.287 1.00 88.50 371 GLY A CA 1
ATOM 2926 C C . GLY A 1 371 ? 10.469 3.264 -11.460 1.00 88.50 371 GLY A C 1
ATOM 2927 O O . GLY A 1 371 ? 11.034 3.405 -12.542 1.00 88.50 371 GLY A O 1
ATOM 2928 N N . ILE A 1 372 ? 11.003 2.594 -10.430 1.00 93.44 372 ILE A N 1
ATOM 2929 C CA . ILE A 1 372 ? 12.259 1.840 -10.484 1.00 93.44 372 ILE A CA 1
ATOM 2930 C C . ILE A 1 372 ? 12.113 0.732 -11.521 1.00 93.44 372 ILE A C 1
ATOM 2932 O O . ILE A 1 372 ? 11.103 0.020 -11.530 1.00 93.44 372 ILE A O 1
ATOM 2936 N N . THR A 1 373 ? 13.099 0.611 -12.404 1.00 94.44 373 THR A N 1
ATOM 2937 C CA . THR A 1 373 ? 13.130 -0.425 -13.441 1.00 94.44 373 THR A CA 1
ATOM 2938 C C . THR A 1 373 ? 14.369 -1.276 -13.248 1.00 94.44 373 THR A C 1
ATOM 2940 O O . THR A 1 373 ? 15.473 -0.755 -13.318 1.00 94.44 373 THR A O 1
ATOM 2943 N N . ILE A 1 374 ? 14.179 -2.569 -13.020 1.00 95.00 374 ILE A N 1
ATOM 2944 C CA . ILE A 1 374 ? 15.247 -3.554 -12.900 1.00 95.00 374 ILE A CA 1
ATOM 2945 C C . ILE A 1 374 ? 15.352 -4.297 -14.228 1.00 95.00 374 ILE A C 1
ATOM 2947 O O . ILE A 1 374 ? 14.331 -4.719 -14.790 1.00 95.00 374 ILE A O 1
ATOM 2951 N N . ILE A 1 375 ? 16.567 -4.407 -14.751 1.00 93.50 375 ILE A N 1
ATOM 2952 C CA . ILE A 1 375 ? 16.868 -5.052 -16.028 1.00 93.50 375 ILE A CA 1
ATOM 2953 C C . ILE A 1 375 ? 18.057 -5.996 -15.884 1.00 93.50 375 ILE A C 1
ATOM 2955 O O . ILE A 1 375 ? 18.966 -5.774 -15.085 1.00 93.50 375 ILE A O 1
ATOM 2959 N N . ASP A 1 376 ? 18.049 -7.044 -16.697 1.00 91.62 376 ASP A N 1
ATOM 2960 C CA . ASP A 1 376 ? 19.147 -7.997 -16.781 1.00 91.62 376 ASP A CA 1
ATOM 2961 C C . ASP A 1 376 ? 20.157 -7.585 -17.860 1.00 91.62 376 ASP A C 1
ATOM 2963 O O . ASP A 1 376 ? 19.823 -7.566 -19.052 1.00 91.62 376 ASP A O 1
ATOM 2967 N N . SER A 1 377 ? 21.406 -7.323 -17.462 1.00 91.06 377 SER A N 1
ATOM 2968 C CA . SER A 1 377 ? 22.476 -6.981 -18.408 1.00 91.06 377 SER A CA 1
ATOM 2969 C C . SER A 1 377 ? 22.814 -8.124 -19.366 1.00 91.06 377 SER A C 1
ATOM 2971 O O . SER A 1 377 ? 23.206 -7.851 -20.497 1.00 91.06 377 SER A O 1
ATOM 2973 N N . MET A 1 378 ? 22.566 -9.387 -18.993 1.00 88.31 378 MET A N 1
ATOM 2974 C CA . MET A 1 378 ? 22.782 -10.562 -19.852 1.00 88.31 378 MET A CA 1
ATOM 2975 C C . MET A 1 378 ? 21.851 -10.570 -21.079 1.00 88.31 378 MET A C 1
ATOM 2977 O O . MET A 1 378 ? 22.039 -11.346 -22.012 1.00 88.31 378 MET A O 1
ATOM 2981 N N . SER A 1 379 ? 20.810 -9.730 -21.100 1.00 85.62 379 SER A N 1
ATOM 2982 C CA . SER A 1 379 ? 19.962 -9.537 -22.287 1.00 85.62 379 SER A CA 1
ATOM 2983 C C . SER A 1 379 ? 20.638 -8.682 -23.367 1.00 85.62 379 SER A C 1
ATOM 2985 O O . SER A 1 379 ? 20.255 -8.768 -24.529 1.00 85.62 379 SER A O 1
ATOM 2987 N N . PHE A 1 380 ? 21.659 -7.906 -22.993 1.00 86.00 380 PHE A N 1
ATOM 2988 C CA . PHE A 1 380 ? 22.440 -7.046 -23.887 1.00 86.00 380 PHE A CA 1
ATOM 2989 C C . PHE A 1 380 ? 23.868 -7.575 -24.081 1.00 86.00 380 PHE A C 1
ATOM 2991 O O . PHE A 1 380 ? 24.413 -7.509 -25.176 1.00 86.00 380 PHE A O 1
ATOM 2998 N N . LEU A 1 381 ? 24.453 -8.139 -23.021 1.00 87.00 381 LEU A N 1
ATOM 2999 C CA . LEU A 1 381 ? 25.799 -8.702 -22.975 1.00 87.00 381 LEU A CA 1
ATOM 3000 C C . LEU A 1 381 ? 25.697 -10.212 -22.742 1.00 87.00 381 LEU A C 1
ATOM 3002 O O . LEU A 1 381 ? 25.753 -10.674 -21.607 1.00 87.00 381 LEU A O 1
ATOM 3006 N N . GLN A 1 382 ? 25.503 -10.984 -23.813 1.00 85.50 382 GLN A N 1
ATOM 3007 C CA . GLN A 1 382 ? 25.206 -12.424 -23.753 1.00 85.50 382 GLN A CA 1
ATOM 3008 C C . GLN A 1 382 ? 26.444 -13.294 -23.452 1.00 85.50 382 GLN A C 1
ATOM 3010 O O . GLN A 1 382 ? 26.764 -14.233 -24.177 1.00 85.50 382 GLN A O 1
ATOM 3015 N N . MET A 1 383 ? 27.169 -12.984 -22.382 1.00 85.62 383 MET A N 1
ATOM 3016 C CA . MET A 1 383 ? 28.360 -13.709 -21.941 1.00 85.62 383 MET A CA 1
ATOM 3017 C C . MET A 1 383 ? 28.509 -13.627 -20.425 1.00 85.62 383 MET A C 1
ATOM 3019 O O . MET A 1 383 ? 27.984 -12.712 -19.807 1.00 85.62 383 MET A O 1
ATOM 3023 N N . SER A 1 384 ? 29.250 -14.559 -19.825 1.00 84.00 384 SER A N 1
ATOM 3024 C CA . SER A 1 384 ? 29.502 -14.524 -18.384 1.00 84.00 384 SER A CA 1
ATOM 3025 C C . SER A 1 384 ? 30.282 -13.277 -17.971 1.00 84.00 384 SER A C 1
ATOM 3027 O O . SER A 1 384 ? 31.176 -12.825 -18.689 1.00 84.00 384 SER A O 1
ATOM 3029 N N . LEU A 1 385 ? 30.026 -12.798 -16.752 1.00 83.12 385 LEU A N 1
ATOM 3030 C CA . LEU A 1 385 ? 30.736 -11.661 -16.163 1.00 83.12 385 LEU A CA 1
ATOM 3031 C C . LEU A 1 385 ? 32.269 -11.820 -16.215 1.00 83.12 385 LEU A C 1
ATOM 3033 O O . LEU A 1 385 ? 32.981 -10.861 -16.479 1.00 83.12 385 LEU A O 1
ATOM 3037 N N . SER A 1 386 ? 32.782 -13.046 -16.055 1.00 82.38 386 SER A N 1
ATOM 3038 C CA . SER A 1 386 ? 34.217 -13.363 -16.140 1.00 82.38 386 SER A CA 1
ATOM 3039 C C . SER A 1 386 ? 34.844 -13.161 -17.526 1.00 82.38 386 SER A C 1
ATOM 3041 O O . SER A 1 386 ? 36.061 -13.027 -17.619 1.00 82.38 386 SER A O 1
ATOM 3043 N N . LYS A 1 387 ? 34.046 -13.152 -18.603 1.00 83.75 387 LYS A N 1
ATOM 3044 C CA . LYS A 1 387 ? 34.521 -12.946 -19.981 1.00 83.75 387 LYS A CA 1
ATOM 3045 C C . LYS A 1 387 ? 34.512 -11.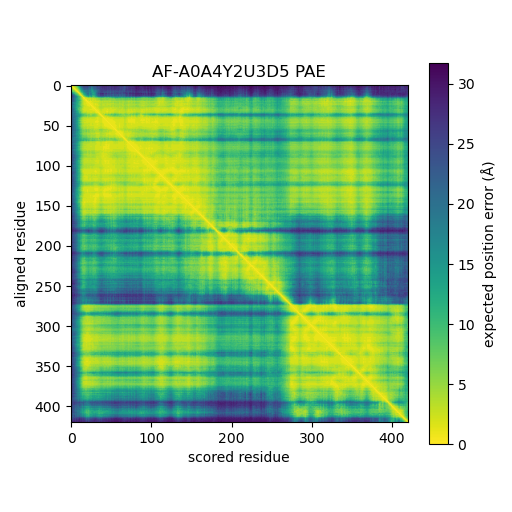476 -20.399 1.00 83.75 387 LYS A C 1
ATOM 3047 O O . LYS A 1 387 ? 35.222 -11.126 -21.339 1.00 83.75 387 LYS A O 1
ATOM 3052 N N . LEU A 1 388 ? 33.757 -10.624 -19.700 1.00 83.12 388 LEU A N 1
ATOM 3053 C CA . LEU A 1 388 ? 33.634 -9.204 -20.039 1.00 83.12 388 LEU A CA 1
ATOM 3054 C C . LEU A 1 388 ? 34.981 -8.468 -20.058 1.00 83.12 388 LEU A C 1
ATOM 3056 O O . LEU A 1 388 ? 35.208 -7.758 -21.035 1.00 83.12 388 LEU A O 1
ATOM 3060 N N . PRO A 1 389 ? 35.900 -8.646 -19.082 1.00 84.69 389 PRO A N 1
ATOM 3061 C CA . PRO A 1 389 ? 37.170 -7.925 -19.105 1.00 84.69 389 PRO A CA 1
ATOM 3062 C C . PRO A 1 389 ? 37.958 -8.161 -20.394 1.00 84.69 389 PRO A C 1
ATOM 3064 O O . PRO A 1 389 ? 38.367 -7.208 -21.051 1.00 84.69 389 PRO A O 1
ATOM 3067 N N . ASN A 1 390 ? 38.050 -9.419 -20.836 1.00 83.06 390 ASN A N 1
ATOM 3068 C CA . ASN A 1 390 ? 38.720 -9.771 -22.087 1.00 83.06 390 ASN A CA 1
ATOM 3069 C C . ASN A 1 390 ? 38.023 -9.156 -23.311 1.00 83.06 390 ASN A C 1
ATOM 3071 O O . ASN A 1 390 ? 38.699 -8.671 -24.213 1.00 83.06 390 ASN A O 1
ATOM 3075 N N . CYS A 1 391 ? 36.686 -9.146 -23.348 1.00 83.38 391 CYS A N 1
ATOM 3076 C CA . CYS A 1 391 ? 35.933 -8.564 -24.464 1.00 83.38 391 CYS A CA 1
ATOM 3077 C C . CYS A 1 391 ? 36.080 -7.040 -24.579 1.00 83.38 391 CYS A C 1
ATOM 3079 O O . CYS A 1 391 ? 35.977 -6.515 -25.684 1.00 83.38 391 CYS A O 1
ATOM 3081 N N . PHE A 1 392 ? 36.330 -6.342 -23.470 1.00 84.19 392 PHE A N 1
ATOM 3082 C CA . PHE A 1 392 ? 36.527 -4.889 -23.441 1.00 84.19 392 PHE A CA 1
ATOM 3083 C C . PHE A 1 392 ? 38.001 -4.467 -23.334 1.00 84.19 392 PHE A C 1
ATOM 3085 O O . PHE A 1 392 ? 38.281 -3.280 -23.196 1.00 84.19 392 PHE A O 1
ATOM 3092 N N . GLY A 1 393 ? 38.947 -5.412 -23.396 1.00 82.81 393 GLY A N 1
ATOM 3093 C CA . GLY A 1 393 ? 40.379 -5.121 -23.268 1.00 82.81 393 GLY A CA 1
ATOM 3094 C C . GLY A 1 393 ? 40.799 -4.628 -21.876 1.00 82.81 393 GLY A C 1
ATOM 3095 O O . GLY A 1 393 ? 41.820 -3.958 -21.748 1.00 82.81 393 GLY A O 1
ATOM 3096 N N . LEU A 1 394 ? 40.022 -4.937 -20.834 1.00 82.25 394 LEU A N 1
ATOM 3097 C CA . LEU A 1 394 ? 40.315 -4.580 -19.446 1.00 82.25 394 LEU A CA 1
ATOM 3098 C C . LEU A 1 394 ? 41.243 -5.640 -18.837 1.00 82.25 394 LEU A C 1
ATOM 3100 O O . LEU A 1 394 ? 40.844 -6.785 -18.630 1.00 82.25 394 LEU A O 1
ATOM 3104 N N . SER A 1 395 ? 42.486 -5.263 -18.545 1.00 68.56 395 SER A N 1
ATOM 3105 C CA . SER A 1 395 ? 43.513 -6.157 -17.988 1.00 68.56 395 SER A CA 1
ATOM 3106 C C . SER A 1 395 ? 43.541 -6.186 -16.454 1.00 68.56 395 SER A C 1
ATOM 3108 O O . SER A 1 395 ? 43.953 -7.189 -15.869 1.00 68.56 395 SER A O 1
ATOM 3110 N N . GLU A 1 396 ? 43.084 -5.110 -15.807 1.00 67.44 396 GLU A N 1
ATOM 3111 C CA . GLU A 1 396 ? 43.191 -4.898 -14.354 1.00 67.44 396 GLU A CA 1
ATOM 3112 C C . GLU A 1 396 ? 42.010 -5.474 -13.551 1.00 67.44 396 GLU A C 1
ATOM 3114 O O . GLU A 1 396 ? 42.134 -5.725 -12.354 1.00 67.44 396 GLU A O 1
ATOM 3119 N N . LEU A 1 397 ? 40.871 -5.729 -14.204 1.00 65.06 397 LEU A N 1
ATOM 3120 C CA . LEU A 1 397 ? 39.644 -6.216 -13.570 1.00 65.06 397 LEU A CA 1
ATOM 3121 C C . LEU A 1 397 ? 39.433 -7.693 -13.907 1.00 65.06 397 LEU A C 1
ATOM 3123 O O . LEU A 1 397 ? 39.053 -8.031 -15.024 1.00 65.06 397 LEU A O 1
ATOM 3127 N N . LYS A 1 398 ? 39.663 -8.594 -12.947 1.00 62.09 398 LYS A N 1
ATOM 3128 C CA . LYS A 1 398 ? 39.360 -10.026 -13.091 1.00 62.09 398 LYS A CA 1
ATOM 3129 C C . LYS A 1 398 ? 38.358 -10.441 -12.027 1.00 62.09 398 LYS A C 1
ATOM 3131 O O . LYS A 1 398 ? 38.644 -10.302 -10.844 1.00 62.09 398 LYS A O 1
ATOM 3136 N N . LYS A 1 399 ? 37.228 -11.018 -12.454 1.00 67.12 399 LYS A N 1
ATOM 3137 C CA . LYS A 1 399 ? 36.271 -11.640 -11.530 1.00 67.12 399 LYS A CA 1
ATOM 3138 C C . LYS A 1 399 ? 37.003 -12.719 -10.728 1.00 67.12 399 LYS A C 1
ATOM 3140 O O . LYS A 1 399 ? 37.522 -13.666 -11.322 1.00 67.12 399 LYS A O 1
ATOM 3145 N N . GLY A 1 400 ? 37.050 -12.578 -9.407 1.00 64.25 400 GLY A N 1
ATOM 3146 C CA . GLY A 1 400 ? 37.600 -13.615 -8.538 1.00 64.25 400 GLY A CA 1
ATOM 3147 C C . GLY A 1 400 ? 36.691 -14.852 -8.448 1.00 64.25 400 GLY A C 1
ATOM 3148 O O . GLY A 1 400 ? 35.578 -14.887 -8.978 1.00 64.25 400 GLY A O 1
ATOM 3149 N N . TYR A 1 401 ? 37.184 -15.898 -7.787 1.00 68.12 401 TYR A N 1
ATOM 3150 C CA . TYR A 1 401 ? 36.436 -17.133 -7.561 1.00 68.12 401 TYR A CA 1
ATOM 3151 C C . TYR A 1 401 ? 35.779 -17.111 -6.179 1.00 68.12 401 TYR A C 1
ATOM 3153 O O . TYR A 1 401 ? 36.475 -16.993 -5.170 1.00 68.12 401 TYR A O 1
ATOM 3161 N N . PHE A 1 402 ? 34.453 -17.264 -6.133 1.00 69.31 402 PHE A N 1
ATOM 3162 C CA . PHE A 1 402 ? 33.702 -17.385 -4.886 1.00 69.31 402 PHE A CA 1
ATOM 3163 C C . PHE A 1 402 ? 33.180 -18.823 -4.711 1.00 69.31 402 PHE A C 1
ATOM 3165 O O . PHE A 1 402 ? 32.390 -19.295 -5.532 1.00 69.31 402 PHE A O 1
ATOM 3172 N N . PRO A 1 403 ? 33.614 -19.561 -3.672 1.00 75.44 403 PRO A N 1
ATOM 3173 C CA . PRO A 1 403 ? 33.172 -20.933 -3.448 1.00 75.44 403 PRO A CA 1
ATOM 3174 C C . PRO A 1 403 ? 31.737 -20.967 -2.900 1.00 75.44 403 PRO A C 1
ATOM 3176 O O . PRO A 1 403 ? 31.520 -20.936 -1.691 1.00 75.44 403 PRO A O 1
ATOM 3179 N N . HIS A 1 404 ? 30.743 -21.087 -3.783 1.00 72.25 404 HIS A N 1
ATOM 3180 C CA . HIS A 1 404 ? 29.317 -21.041 -3.415 1.00 72.25 404 HIS A CA 1
ATOM 3181 C C . HIS A 1 404 ? 28.908 -22.059 -2.329 1.00 72.25 404 HIS A C 1
ATOM 3183 O O . HIS A 1 404 ? 28.071 -21.759 -1.484 1.00 72.25 404 HIS A O 1
ATOM 3189 N N . LEU A 1 405 ? 29.519 -23.251 -2.298 1.00 79.25 405 LEU A N 1
ATOM 3190 C CA . LEU A 1 405 ? 29.257 -24.271 -1.266 1.00 79.25 405 LEU A CA 1
ATOM 3191 C C . LEU A 1 405 ? 29.867 -23.935 0.101 1.00 79.25 405 LEU A C 1
ATOM 3193 O O . LEU A 1 405 ? 29.441 -24.481 1.113 1.00 79.25 405 LEU A O 1
ATOM 3197 N N . PHE A 1 406 ? 30.847 -23.033 0.142 1.00 80.81 406 PHE A N 1
ATOM 3198 C CA . PHE A 1 406 ? 31.439 -22.551 1.386 1.00 80.81 406 PHE A CA 1
ATOM 3199 C C . PHE A 1 406 ? 30.598 -21.432 2.021 1.00 80.81 406 PHE A C 1
ATOM 3201 O O . PHE A 1 406 ? 30.761 -21.146 3.206 1.00 80.81 406 PHE A O 1
ATOM 3208 N N . ASN A 1 407 ? 29.679 -20.822 1.262 1.00 80.38 407 ASN A N 1
ATOM 3209 C CA . ASN A 1 407 ? 28.817 -19.730 1.708 1.00 80.38 407 ASN A CA 1
ATOM 3210 C C . ASN A 1 407 ? 27.649 -20.225 2.586 1.00 80.38 407 ASN A C 1
ATOM 3212 O O . ASN A 1 407 ? 26.481 -20.163 2.206 1.00 80.38 407 ASN A O 1
ATOM 3216 N N . VAL A 1 408 ? 27.968 -20.740 3.772 1.00 81.12 408 VAL A N 1
ATOM 3217 C CA . VAL A 1 408 ? 27.009 -21.289 4.749 1.00 81.12 408 VAL A CA 1
ATOM 3218 C C . VAL A 1 408 ? 26.997 -20.472 6.044 1.00 81.12 408 VAL A C 1
ATOM 3220 O O . VAL A 1 408 ? 27.802 -19.553 6.208 1.00 81.12 408 VAL A O 1
ATOM 3223 N N . ARG A 1 409 ? 26.043 -20.742 6.952 1.00 80.12 409 ARG A N 1
ATOM 3224 C CA . ARG A 1 409 ? 25.861 -19.988 8.215 1.00 80.12 409 ARG A CA 1
ATOM 3225 C C . ARG A 1 409 ? 27.111 -20.028 9.083 1.00 80.12 409 ARG A C 1
ATOM 3227 O O . ARG A 1 409 ? 27.518 -19.011 9.631 1.00 80.12 409 ARG A O 1
ATOM 3234 N N . GLU A 1 410 ? 27.715 -21.198 9.147 1.00 80.06 410 GLU A N 1
ATOM 3235 C CA . GLU A 1 410 ? 28.870 -21.542 9.964 1.00 80.06 410 GLU A CA 1
ATOM 3236 C C . GLU A 1 410 ? 30.114 -20.758 9.520 1.00 80.06 410 GLU A C 1
ATOM 3238 O O . GLU A 1 410 ? 30.964 -20.415 10.338 1.00 80.06 410 GLU A O 1
ATOM 3243 N N . ASN A 1 411 ? 30.172 -20.392 8.235 1.00 78.69 411 ASN A N 1
ATOM 3244 C CA . ASN A 1 411 ? 31.338 -19.770 7.621 1.00 78.69 411 ASN A CA 1
ATOM 3245 C C . ASN A 1 411 ? 31.201 -18.250 7.414 1.00 78.69 411 ASN A C 1
ATOM 3247 O O . ASN A 1 411 ? 32.095 -17.637 6.837 1.00 78.69 411 ASN A O 1
ATOM 3251 N N . GLN A 1 412 ? 30.129 -17.608 7.898 1.00 71.50 412 GLN A N 1
ATOM 3252 C CA . GLN A 1 412 ? 29.910 -16.159 7.709 1.00 71.50 412 GLN A CA 1
ATOM 3253 C C . GLN A 1 412 ? 30.962 -15.274 8.401 1.00 71.50 412 GLN A C 1
ATOM 3255 O O . GLN A 1 412 ? 31.130 -14.115 8.030 1.00 71.50 412 GLN A O 1
ATOM 3260 N N . ASN A 1 413 ? 31.673 -15.812 9.398 1.00 68.94 413 ASN A N 1
ATOM 3261 C CA . ASN A 1 413 ? 32.741 -15.099 10.106 1.00 68.94 413 ASN A CA 1
ATOM 3262 C C . ASN A 1 413 ? 34.085 -15.141 9.366 1.00 68.94 413 ASN A C 1
ATOM 3264 O O . ASN A 1 413 ? 35.007 -14.414 9.738 1.00 68.94 413 ASN A O 1
ATOM 3268 N N . TYR A 1 414 ? 34.220 -15.976 8.331 1.00 65.62 414 TYR A N 1
ATOM 3269 C CA . TYR A 1 414 ? 35.401 -15.940 7.483 1.00 65.62 414 TYR A CA 1
ATOM 3270 C C . TYR A 1 414 ? 35.336 -14.682 6.625 1.00 65.62 414 TYR A C 1
ATOM 3272 O O . TYR A 1 414 ? 34.365 -14.451 5.904 1.00 65.62 414 TYR A O 1
ATOM 3280 N N . ALA A 1 415 ? 36.397 -13.877 6.679 1.00 54.94 415 ALA A N 1
ATOM 3281 C CA . ALA A 1 415 ? 36.619 -12.803 5.724 1.00 54.94 415 ALA A CA 1
ATOM 3282 C C . ALA A 1 415 ? 36.957 -13.425 4.364 1.00 54.94 415 ALA A C 1
ATOM 3284 O O . ALA A 1 415 ? 38.107 -13.451 3.932 1.00 54.94 415 ALA A O 1
ATOM 3285 N N . ILE A 1 416 ? 35.952 -13.982 3.695 1.00 51.66 416 ILE A N 1
ATOM 3286 C CA . ILE A 1 416 ? 36.072 -14.306 2.286 1.00 51.66 416 ILE A CA 1
ATOM 3287 C C . ILE A 1 416 ? 36.126 -12.950 1.592 1.00 51.66 416 ILE A C 1
ATOM 3289 O O . ILE A 1 416 ? 35.223 -12.126 1.759 1.00 51.66 416 ILE A O 1
ATOM 3293 N N . LEU A 1 417 ? 37.209 -12.697 0.862 1.00 43.94 417 LEU A N 1
ATOM 3294 C CA . LEU A 1 417 ? 37.289 -11.611 -0.108 1.00 43.94 417 LEU A CA 1
ATOM 3295 C C . LEU A 1 417 ? 36.182 -11.842 -1.146 1.00 43.94 417 LEU A C 1
ATOM 3297 O O . LEU A 1 417 ? 36.379 -12.508 -2.158 1.00 43.94 417 LEU A O 1
ATOM 3301 N N . LEU A 1 418 ? 34.983 -11.356 -0.835 1.00 41.28 418 LEU A N 1
ATOM 3302 C CA . LEU A 1 418 ? 33.861 -11.287 -1.757 1.00 41.28 418 LEU A CA 1
ATOM 3303 C C . LEU A 1 418 ? 34.300 -10.367 -2.893 1.00 41.28 418 LEU A C 1
ATOM 3305 O O . LEU A 1 418 ? 34.808 -9.271 -2.655 1.00 41.28 418 LEU A O 1
ATOM 3309 N N . CYS A 1 419 ? 34.246 -10.906 -4.106 1.00 42.06 419 CYS A N 1
ATOM 3310 C CA . CYS A 1 419 ? 34.975 -10.395 -5.257 1.00 42.06 419 CYS A CA 1
ATOM 3311 C C . CYS A 1 419 ? 34.625 -8.938 -5.569 1.00 42.06 419 CYS A C 1
ATOM 3313 O O . CYS A 1 419 ? 33.454 -8.604 -5.735 1.00 42.06 419 CYS A O 1
ATOM 3315 N N . ARG A 1 420 ? 35.675 -8.117 -5.681 1.00 36.81 420 ARG A N 1
ATOM 3316 C CA . ARG A 1 420 ? 35.686 -6.910 -6.511 1.00 36.81 420 ARG A CA 1
ATOM 3317 C C . ARG A 1 420 ? 35.708 -7.288 -7.989 1.00 36.81 420 ARG A C 1
ATOM 3319 O O . ARG A 1 420 ? 36.273 -8.365 -8.304 1.00 36.81 420 ARG A O 1
#

Organism: Araneus ventricosus (NCBI:txid182803)